Protein AF-A0A1Y2MPG2-F1 (afdb_monomer_lite)

Sequence (425 aa):
MSAPRRSRSPRTTDGYSGPSHASAGEYERFLRGGLRGSKNWTPMLMQARAEFVAHYPSMTRWARRPLAERVGPTINARPGPAGTLVDPAGAAASFRARPYLFYLSLTGRLRLDWPWLFGAANLRILAIADGLGLPLRAQMAALREQELGRGLSAPSVNKSLPWALPRLILHRADPDLTTLSLAEIDELRTAIRTVASLPEIEQLDLKIRMRSGFPMAWHSSVTQTGVAVFHAGFIEALPLRKQPRPTAALSSVPAVEEAMGRYLRELAVRRAPGTVAQARSGLLRLAAWHAETRPEQTTLAGLDRPALLEFLAWLPHQRKWKHPDQPLSAVYRDHVIGHVARFFRHAAINEWPHMPTKPPLTSSDVPRGIERVPRFIPAEQLDPLMDGIRALGGRSILRPQNPHIPQNPDRATAQKRHRHKRRRQ

Radius of gyration: 32.52 Å; chains: 1; bounding box: 78×83×88 Å

Organism: Pseudonocardia autotrophica (NCBI:txid2074)

pLDDT: mean 81.82, std 18.34, range [27.2, 97.12]

Structure (mmCIF, N/CA/C/O backbone):
data_AF-A0A1Y2MPG2-F1
#
_entry.id   AF-A0A1Y2MPG2-F1
#
loop_
_atom_site.group_PDB
_atom_site.id
_atom_site.type_symbol
_atom_site.label_atom_id
_atom_site.label_alt_id
_atom_site.label_comp_id
_atom_site.label_asym_id
_atom_site.label_entity_id
_atom_site.label_seq_id
_atom_site.pdbx_PDB_ins_code
_atom_site.Cartn_x
_atom_site.Cartn_y
_atom_site.Cartn_z
_atom_site.occupancy
_atom_site.B_iso_or_equiv
_atom_site.auth_seq_id
_atom_site.auth_comp_id
_atom_site.auth_asym_id
_atom_site.auth_atom_id
_atom_site.pdbx_PDB_model_num
ATOM 1 N N . MET A 1 1 ? -11.359 -30.488 -7.126 1.00 32.31 1 MET A N 1
ATOM 2 C CA . MET A 1 1 ? -10.122 -31.100 -7.658 1.00 32.31 1 MET A CA 1
ATOM 3 C C . MET A 1 1 ? -8.970 -30.163 -7.338 1.00 32.31 1 MET A C 1
ATOM 5 O O . MET A 1 1 ? -8.870 -29.102 -7.938 1.00 32.31 1 MET A O 1
ATOM 9 N N . SER A 1 2 ? -8.200 -30.488 -6.300 1.00 28.52 2 SER A N 1
ATOM 10 C CA . SER A 1 2 ? -7.108 -29.652 -5.789 1.00 28.52 2 SER A CA 1
ATOM 11 C C . SER A 1 2 ? -5.834 -29.922 -6.585 1.00 28.52 2 SER A C 1
ATOM 13 O O . SER A 1 2 ? -5.383 -31.062 -6.648 1.00 28.52 2 SER A O 1
ATOM 15 N N . ALA A 1 3 ? -5.271 -28.886 -7.205 1.00 27.20 3 ALA A N 1
ATOM 16 C CA . ALA A 1 3 ? -3.990 -28.970 -7.899 1.00 27.20 3 ALA A CA 1
ATOM 17 C C . ALA A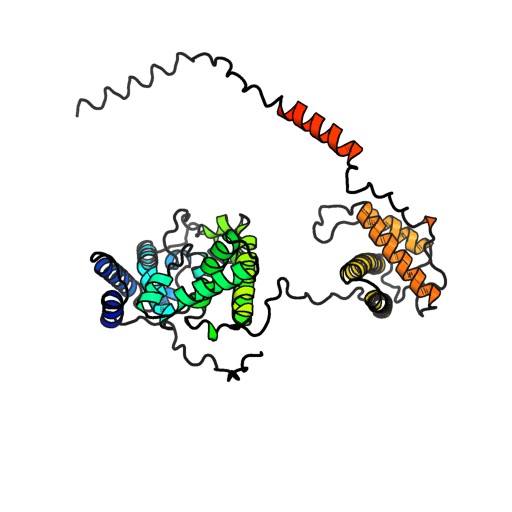 1 3 ? -2.843 -29.250 -6.901 1.00 27.20 3 ALA A C 1
ATOM 19 O O . ALA A 1 3 ? -2.901 -28.782 -5.758 1.00 27.20 3 ALA A O 1
ATOM 20 N N . PRO A 1 4 ? -1.798 -29.999 -7.300 1.00 29.69 4 PRO A N 1
ATOM 21 C CA . PRO A 1 4 ? -0.730 -30.396 -6.393 1.00 29.69 4 PRO A CA 1
ATOM 22 C C . PRO A 1 4 ? 0.108 -29.181 -5.977 1.00 29.69 4 PRO A C 1
ATOM 24 O O . PRO A 1 4 ? 0.655 -28.457 -6.812 1.00 29.69 4 PRO A O 1
ATOM 27 N N . ARG A 1 5 ? 0.225 -28.978 -4.659 1.00 35.25 5 ARG A N 1
ATOM 28 C CA . ARG A 1 5 ? 1.158 -28.032 -4.034 1.00 35.25 5 ARG A CA 1
ATOM 29 C C . ARG A 1 5 ? 2.590 -28.453 -4.374 1.00 35.25 5 ARG A C 1
ATOM 31 O O . ARG A 1 5 ? 3.080 -29.446 -3.845 1.00 35.25 5 ARG A O 1
ATOM 38 N N . ARG A 1 6 ? 3.273 -27.693 -5.232 1.00 30.72 6 ARG A N 1
ATOM 39 C CA . ARG A 1 6 ? 4.729 -27.806 -5.390 1.00 30.72 6 ARG A CA 1
ATOM 40 C C . ARG A 1 6 ? 5.398 -27.165 -4.176 1.00 30.72 6 ARG A C 1
ATOM 42 O O . ARG A 1 6 ? 5.224 -25.972 -3.939 1.00 30.72 6 ARG A O 1
ATOM 49 N N . SER A 1 7 ? 6.141 -27.959 -3.410 1.00 28.02 7 SER A N 1
ATOM 50 C CA . SER A 1 7 ? 6.997 -27.480 -2.324 1.00 28.02 7 SER A CA 1
ATOM 51 C C . SER A 1 7 ? 8.035 -26.505 -2.884 1.00 28.02 7 SER A C 1
ATOM 53 O O . SER A 1 7 ? 8.851 -26.886 -3.726 1.00 28.02 7 SER A O 1
ATOM 55 N N . ARG A 1 8 ? 8.000 -25.245 -2.445 1.00 33.56 8 ARG A N 1
ATOM 56 C CA . ARG A 1 8 ? 9.014 -24.246 -2.797 1.00 33.56 8 ARG A CA 1
ATOM 57 C C . ARG A 1 8 ? 10.144 -24.327 -1.780 1.00 33.56 8 ARG A C 1
ATOM 59 O O . ARG A 1 8 ? 9.936 -24.036 -0.607 1.00 33.56 8 ARG A O 1
ATOM 66 N N . SER A 1 9 ? 11.335 -24.713 -2.229 1.00 28.00 9 SER A N 1
ATOM 67 C CA . SER A 1 9 ? 12.556 -24.490 -1.455 1.00 28.00 9 SER A CA 1
ATOM 68 C C . SER A 1 9 ? 12.791 -22.980 -1.315 1.00 28.00 9 SER A C 1
ATOM 70 O O . SER A 1 9 ? 12.633 -22.255 -2.304 1.00 28.00 9 SER A O 1
ATOM 72 N N . PRO A 1 10 ? 13.173 -22.484 -0.127 1.00 30.89 10 PRO A N 1
ATOM 73 C CA . PRO A 1 10 ? 13.521 -21.085 0.058 1.00 30.89 10 PRO A CA 1
ATOM 74 C C . PRO A 1 10 ? 14.841 -20.833 -0.668 1.00 30.89 10 PRO A C 1
ATOM 76 O O . PRO A 1 10 ? 15.900 -21.273 -0.229 1.00 30.89 10 PRO A O 1
ATOM 79 N N . ARG A 1 11 ? 14.781 -20.169 -1.822 1.00 38.25 11 ARG A N 1
ATOM 80 C CA . ARG A 1 11 ? 15.986 -19.726 -2.514 1.00 38.25 11 ARG A CA 1
ATOM 81 C C . ARG A 1 11 ? 16.366 -18.362 -1.948 1.00 38.25 11 ARG A C 1
ATOM 83 O O . ARG A 1 11 ? 15.632 -17.389 -2.108 1.00 38.25 11 ARG A O 1
ATOM 90 N N . THR A 1 12 ? 17.486 -18.333 -1.239 1.00 36.47 12 THR A N 1
ATOM 91 C CA . THR A 1 12 ? 18.169 -17.122 -0.792 1.00 36.47 12 THR A CA 1
ATOM 92 C C . THR A 1 12 ? 18.512 -16.231 -1.988 1.00 36.47 12 THR A C 1
ATOM 94 O O . THR A 1 12 ? 18.690 -16.683 -3.120 1.00 36.47 12 THR A O 1
ATOM 97 N N . THR A 1 13 ? 18.579 -14.933 -1.726 1.00 44.59 13 THR A N 1
ATOM 98 C CA . THR A 1 13 ? 18.877 -13.804 -2.620 1.00 44.59 13 THR A CA 1
ATOM 99 C C . THR A 1 13 ? 20.286 -13.812 -3.256 1.00 44.59 13 THR A C 1
ATOM 101 O O . THR A 1 13 ? 20.852 -12.749 -3.489 1.00 44.59 13 THR A O 1
ATOM 104 N N . ASP A 1 14 ? 20.863 -14.972 -3.580 1.00 45.97 14 ASP A N 1
ATOM 105 C CA . ASP A 1 14 ? 22.299 -15.130 -3.890 1.00 45.97 14 ASP A CA 1
ATOM 106 C C . ASP A 1 14 ? 22.703 -14.900 -5.363 1.00 45.97 14 ASP A C 1
ATOM 108 O O . ASP A 1 14 ? 23.834 -15.168 -5.754 1.00 45.97 14 ASP A O 1
ATOM 112 N N . GLY A 1 15 ? 21.808 -14.390 -6.217 1.00 54.12 15 GLY A N 1
ATOM 113 C CA . GLY A 1 15 ? 22.088 -14.205 -7.653 1.00 54.12 15 GLY A CA 1
ATOM 114 C C . GLY A 1 15 ? 22.449 -12.783 -8.102 1.00 54.12 15 GLY A C 1
ATOM 115 O O . GLY A 1 15 ? 22.859 -12.596 -9.246 1.00 54.12 15 GLY A O 1
ATOM 116 N N . TYR A 1 16 ? 22.266 -11.765 -7.256 1.00 71.12 16 TYR A N 1
ATOM 117 C CA . TYR A 1 16 ? 22.447 -10.366 -7.661 1.00 71.12 16 TYR A CA 1
ATOM 118 C C . TYR A 1 16 ? 23.876 -9.887 -7.385 1.00 71.12 16 TYR A C 1
ATOM 120 O O . TYR A 1 16 ? 24.219 -9.539 -6.259 1.00 71.12 16 TYR A O 1
ATOM 128 N N . SER A 1 17 ? 24.699 -9.797 -8.431 1.00 73.56 17 SER A N 1
ATOM 129 C CA . SER A 1 17 ? 26.100 -9.351 -8.349 1.00 73.56 17 SER A CA 1
ATOM 130 C C . SER A 1 17 ? 26.277 -7.824 -8.275 1.00 73.56 17 SER A C 1
ATOM 132 O O . SER A 1 17 ? 27.379 -7.315 -8.470 1.00 73.56 17 SER A O 1
ATOM 134 N N . GLY A 1 18 ? 25.200 -7.071 -8.038 1.00 81.50 18 GLY A N 1
ATOM 135 C CA . GLY A 1 18 ? 25.219 -5.610 -8.049 1.00 81.50 18 GLY A CA 1
ATOM 136 C C . GLY A 1 18 ? 24.973 -4.986 -9.431 1.00 81.50 18 GLY A C 1
ATOM 137 O O . GLY A 1 18 ? 24.895 -5.682 -10.449 1.00 81.50 18 GLY A O 1
ATOM 138 N N . PRO A 1 19 ? 24.812 -3.651 -9.476 1.00 91.69 19 PRO A N 1
ATOM 139 C CA . PRO A 1 19 ? 24.394 -2.955 -10.680 1.00 91.69 19 PRO A CA 1
ATOM 140 C C . PRO A 1 19 ? 25.519 -2.929 -11.725 1.00 91.69 19 PRO A C 1
ATOM 142 O O . PRO A 1 19 ? 26.617 -2.442 -11.456 1.00 91.69 19 PRO A O 1
ATOM 145 N N . SER A 1 20 ? 25.246 -3.421 -12.935 1.00 94.44 20 SER A N 1
ATOM 146 C CA . SER A 1 20 ? 26.247 -3.531 -14.009 1.00 94.44 20 SER A CA 1
ATOM 147 C C . SER A 1 20 ? 25.678 -3.186 -15.385 1.00 94.44 20 SER A C 1
ATOM 149 O O . SER A 1 20 ? 24.490 -3.366 -15.656 1.00 94.44 20 SER A O 1
ATOM 151 N N . HIS A 1 21 ? 26.528 -2.662 -16.272 1.00 96.19 21 HIS A N 1
ATOM 152 C CA . HIS A 1 21 ? 26.166 -2.483 -17.676 1.00 96.19 21 HIS A CA 1
ATOM 153 C C . HIS A 1 21 ? 26.240 -3.813 -18.428 1.00 96.19 21 HIS A C 1
ATOM 155 O O . HIS A 1 21 ? 27.128 -4.626 -18.187 1.00 96.19 21 HIS A O 1
ATOM 161 N N . ALA A 1 22 ? 25.353 -3.989 -19.405 1.00 95.06 22 ALA A N 1
ATOM 162 C CA . ALA A 1 22 ? 25.516 -5.001 -20.440 1.00 95.06 22 ALA A CA 1
ATOM 163 C C . ALA A 1 22 ? 26.520 -4.520 -21.494 1.00 95.06 22 ALA A C 1
ATOM 165 O O . ALA A 1 22 ? 26.687 -3.309 -21.689 1.00 95.06 22 ALA A O 1
ATOM 166 N N . SER A 1 23 ? 27.161 -5.443 -22.213 1.00 95.06 23 SER A N 1
ATOM 167 C CA . SER A 1 23 ? 28.054 -5.073 -23.321 1.00 95.06 23 SER A CA 1
ATOM 168 C C . SER A 1 23 ? 27.278 -4.439 -24.488 1.00 95.06 23 SER A C 1
ATOM 170 O O . SER A 1 23 ? 26.064 -4.616 -24.618 1.00 95.06 23 SER A O 1
ATOM 172 N N . ALA A 1 24 ? 27.968 -3.681 -25.348 1.00 93.75 24 ALA A N 1
ATOM 173 C CA . ALA A 1 24 ? 27.328 -3.049 -26.506 1.00 93.75 24 ALA A CA 1
ATOM 174 C C . ALA A 1 24 ? 26.758 -4.097 -27.474 1.00 93.75 24 ALA A C 1
ATOM 176 O O . ALA A 1 24 ? 25.598 -3.995 -27.861 1.00 93.75 24 ALA A O 1
ATOM 177 N N . GLY A 1 25 ? 27.538 -5.141 -27.775 1.00 93.44 25 GLY A N 1
ATOM 178 C CA . GLY A 1 25 ? 27.114 -6.227 -28.660 1.00 93.44 25 GLY A CA 1
ATOM 179 C C . GLY A 1 25 ? 26.010 -7.110 -28.069 1.00 93.44 25 GLY A C 1
ATOM 180 O O . GLY A 1 25 ? 25.173 -7.625 -28.804 1.00 93.44 25 GLY A O 1
ATOM 181 N N . GLU A 1 26 ? 25.953 -7.287 -26.745 1.00 94.62 26 GLU A N 1
ATOM 182 C CA . GLU A 1 26 ? 24.821 -7.960 -26.089 1.00 94.62 26 GLU A CA 1
ATOM 183 C C . GLU A 1 26 ? 23.521 -7.175 -26.289 1.00 94.62 26 GLU A C 1
ATOM 185 O O . GLU A 1 26 ? 22.543 -7.733 -26.788 1.00 94.62 26 GLU A O 1
ATOM 190 N N . TYR A 1 27 ? 23.523 -5.877 -25.970 1.00 94.44 27 TYR A N 1
ATOM 191 C CA . TYR A 1 27 ? 22.328 -5.049 -26.117 1.00 94.44 27 TYR A CA 1
ATOM 192 C C . TYR A 1 27 ? 21.918 -4.888 -27.585 1.00 94.44 27 TYR A C 1
ATOM 194 O O . TYR A 1 27 ? 20.736 -4.975 -27.899 1.00 94.44 27 TYR A O 1
ATOM 202 N N . GLU A 1 28 ? 22.872 -4.727 -28.507 1.00 92.56 28 GLU A N 1
ATOM 203 C CA . GLU A 1 28 ? 22.581 -4.643 -29.940 1.00 92.56 28 GLU A CA 1
ATOM 204 C C . GLU A 1 28 ? 21.924 -5.922 -30.476 1.00 92.56 28 GLU A C 1
ATOM 206 O O . GLU A 1 28 ? 20.928 -5.840 -31.201 1.00 92.56 28 GLU A O 1
ATOM 211 N N . ARG A 1 29 ? 22.429 -7.105 -30.093 1.00 91.25 29 ARG A N 1
ATOM 212 C CA . ARG A 1 29 ? 21.803 -8.387 -30.455 1.00 91.25 29 ARG A CA 1
ATOM 213 C C . ARG A 1 29 ? 20.366 -8.460 -29.953 1.00 91.25 29 ARG A C 1
ATOM 215 O O . ARG A 1 29 ? 19.482 -8.842 -30.718 1.00 91.25 29 ARG A O 1
ATOM 222 N N . PHE A 1 30 ? 20.118 -8.031 -28.715 1.00 92.12 30 PHE A N 1
ATOM 223 C CA . PHE A 1 30 ? 18.763 -7.918 -28.178 1.00 92.12 30 PHE A CA 1
ATOM 224 C C . PHE A 1 30 ? 17.893 -6.957 -29.005 1.00 92.12 30 PHE A C 1
ATOM 226 O O . PHE A 1 30 ? 16.783 -7.318 -29.391 1.00 92.12 30 PHE A O 1
ATOM 233 N N . LEU A 1 31 ? 18.384 -5.756 -29.328 1.00 90.56 31 LEU A N 1
ATOM 234 C CA . LEU A 1 31 ? 17.610 -4.780 -30.099 1.00 90.56 31 LEU A CA 1
ATOM 235 C C . LEU A 1 31 ? 17.250 -5.296 -31.499 1.00 90.56 31 LEU A C 1
ATOM 237 O O . LEU A 1 31 ? 16.149 -5.033 -31.974 1.00 90.56 31 LEU A O 1
ATOM 241 N N . ARG A 1 32 ? 18.165 -6.013 -32.164 1.00 86.50 32 ARG A N 1
ATOM 242 C CA . ARG A 1 32 ? 17.953 -6.554 -33.517 1.00 86.50 32 ARG A CA 1
ATOM 243 C C . ARG A 1 32 ? 17.065 -7.799 -33.531 1.00 86.50 32 ARG A C 1
ATOM 245 O O . ARG A 1 32 ? 16.288 -7.961 -34.465 1.00 86.50 32 ARG A O 1
ATOM 252 N N . GLY A 1 33 ? 17.192 -8.672 -32.530 1.00 79.06 33 GLY A N 1
ATOM 253 C CA . GLY A 1 33 ? 16.459 -9.940 -32.468 1.00 79.06 33 GLY A CA 1
ATOM 254 C C . GLY A 1 33 ? 15.110 -9.864 -31.747 1.00 79.06 33 GLY A C 1
ATOM 255 O O . GLY A 1 33 ? 14.172 -10.559 -32.130 1.00 79.06 33 GLY A O 1
ATOM 256 N N . GLY A 1 34 ? 15.003 -9.030 -30.711 1.00 72.00 34 GLY A N 1
ATOM 257 C CA . GLY A 1 34 ? 13.880 -9.032 -29.773 1.00 72.00 34 GLY A CA 1
ATOM 258 C C . GLY A 1 34 ? 12.844 -7.934 -30.006 1.00 72.00 34 GLY A C 1
ATOM 259 O O . GLY A 1 34 ? 11.639 -8.176 -29.943 1.00 72.00 34 GLY A O 1
ATOM 260 N N . LEU A 1 35 ? 13.274 -6.705 -30.294 1.00 76.00 35 LEU A N 1
ATOM 261 C CA . LEU A 1 35 ? 12.350 -5.586 -30.487 1.00 76.00 35 LEU A CA 1
ATOM 262 C C . LEU A 1 35 ? 11.887 -5.528 -31.946 1.00 76.00 35 LEU A C 1
ATOM 264 O O . LEU A 1 35 ? 12.552 -4.951 -32.804 1.00 76.00 35 LEU A O 1
ATOM 268 N N . ARG A 1 36 ? 10.698 -6.078 -32.226 1.00 61.94 36 ARG A N 1
ATOM 269 C CA . ARG A 1 36 ? 9.998 -5.903 -33.513 1.00 61.94 36 ARG A CA 1
ATOM 270 C C . ARG A 1 36 ? 9.479 -4.463 -33.645 1.00 61.94 36 ARG A C 1
ATOM 272 O O . ARG A 1 36 ? 8.293 -4.196 -33.478 1.00 61.94 36 ARG A O 1
ATOM 279 N N . G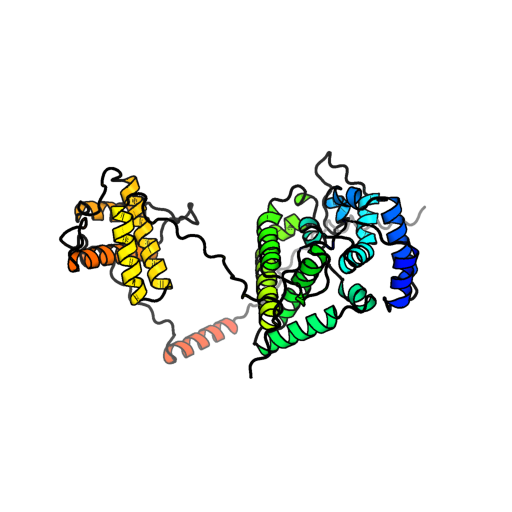LY A 1 37 ? 10.391 -3.520 -33.864 1.00 59.84 37 GLY A N 1
ATOM 280 C CA . GLY A 1 37 ? 10.117 -2.096 -34.051 1.00 59.84 37 GLY A CA 1
ATOM 281 C C . GLY A 1 37 ? 10.465 -1.603 -35.457 1.00 59.84 37 GLY A C 1
ATOM 282 O O . GLY A 1 37 ? 11.096 -2.300 -36.247 1.00 59.84 37 GLY A O 1
ATOM 283 N N . SER A 1 38 ? 10.057 -0.368 -35.763 1.00 57.09 38 SER A N 1
ATOM 284 C CA . SER A 1 38 ? 10.470 0.344 -36.980 1.00 57.09 38 SER A CA 1
ATOM 285 C C . SER A 1 38 ? 12.001 0.381 -37.100 1.00 57.09 38 SER A C 1
ATOM 287 O O . SER A 1 38 ? 12.687 0.605 -36.100 1.00 57.09 38 SER A O 1
ATOM 289 N N . LYS A 1 39 ? 12.534 0.223 -38.323 1.00 61.47 39 LYS A N 1
ATOM 290 C CA . LYS A 1 39 ? 13.983 0.201 -38.632 1.00 61.47 39 LYS A CA 1
ATOM 291 C C . LYS A 1 39 ? 14.763 1.390 -38.038 1.00 61.47 39 LYS A C 1
ATOM 293 O O . LYS A 1 39 ? 15.957 1.272 -37.785 1.00 61.47 39 LYS A O 1
ATOM 298 N N . ASN A 1 40 ? 14.085 2.502 -37.748 1.00 70.31 40 ASN A N 1
ATOM 299 C CA . ASN A 1 40 ? 14.684 3.733 -37.221 1.00 70.31 40 ASN A CA 1
ATOM 300 C C . ASN A 1 40 ? 14.890 3.732 -35.693 1.00 70.31 40 ASN A C 1
ATOM 302 O O . ASN A 1 40 ? 15.517 4.644 -35.157 1.00 70.31 40 ASN A O 1
ATOM 306 N N . TRP A 1 41 ? 14.365 2.741 -34.966 1.00 80.94 41 TRP A N 1
ATOM 307 C CA . TRP A 1 41 ? 14.376 2.741 -33.498 1.00 80.94 41 TRP A CA 1
ATOM 308 C C . TRP A 1 41 ? 15.672 2.179 -32.901 1.00 80.94 41 TRP A C 1
ATOM 310 O O . TRP A 1 41 ? 16.167 2.693 -31.898 1.00 80.94 41 TRP A O 1
ATOM 320 N N . THR A 1 42 ? 16.263 1.167 -33.540 1.00 85.94 42 THR A N 1
ATOM 321 C CA . THR A 1 42 ? 17.500 0.523 -33.072 1.00 85.94 42 THR A CA 1
ATOM 322 C C . THR A 1 42 ? 18.688 1.490 -32.994 1.00 85.94 42 THR A C 1
ATOM 324 O O . THR A 1 42 ? 19.311 1.541 -31.931 1.00 85.94 42 THR A O 1
ATOM 327 N N . PRO A 1 43 ? 18.985 2.318 -34.021 1.00 89.12 43 PRO A N 1
ATOM 328 C CA . PRO A 1 43 ? 20.079 3.288 -33.938 1.00 89.12 43 PRO A CA 1
ATOM 329 C C . PRO A 1 43 ? 19.876 4.311 -32.814 1.00 89.12 43 PRO A C 1
ATOM 331 O O . PRO A 1 43 ? 20.805 4.609 -32.070 1.00 89.12 43 PRO A O 1
ATOM 334 N N . MET A 1 44 ? 18.641 4.791 -32.629 1.00 90.81 44 MET A N 1
ATOM 335 C CA . MET A 1 44 ? 18.298 5.738 -31.564 1.00 90.81 44 MET A CA 1
ATOM 336 C C . MET A 1 44 ? 18.534 5.141 -30.166 1.00 90.81 44 MET A C 1
ATOM 338 O O . MET A 1 44 ? 19.099 5.805 -29.298 1.00 90.81 44 MET A O 1
ATOM 342 N N . LEU A 1 45 ? 18.123 3.890 -29.933 1.00 91.81 45 LEU A N 1
ATOM 343 C CA . LEU A 1 45 ? 18.335 3.210 -28.650 1.00 91.81 45 LEU A CA 1
ATOM 344 C C . LEU A 1 45 ? 19.811 2.882 -28.393 1.00 91.81 45 LEU A C 1
ATOM 346 O O . LEU A 1 45 ? 20.256 2.950 -27.246 1.00 91.81 45 LEU A O 1
ATOM 350 N N . MET A 1 46 ? 20.569 2.558 -29.444 1.00 93.69 46 MET A N 1
ATOM 351 C CA . MET A 1 46 ? 22.018 2.374 -29.356 1.00 93.69 46 MET A CA 1
ATOM 352 C C . MET A 1 46 ? 22.728 3.672 -28.981 1.00 93.69 46 MET A C 1
ATOM 354 O O . MET A 1 46 ? 23.554 3.663 -28.068 1.00 93.69 46 MET A O 1
ATOM 358 N N . GLN A 1 47 ? 22.355 4.786 -29.613 1.00 94.56 47 GLN A N 1
ATOM 359 C CA . GLN A 1 47 ? 22.885 6.108 -29.288 1.00 94.56 47 GLN A CA 1
ATOM 360 C C . GLN A 1 47 ? 22.557 6.500 -27.842 1.00 94.56 47 GLN A C 1
ATOM 362 O O . GLN A 1 47 ? 23.448 6.886 -27.090 1.00 94.56 47 GLN A O 1
ATOM 367 N N . ALA A 1 48 ? 21.305 6.313 -27.410 1.00 94.31 48 ALA A N 1
ATOM 368 C CA . ALA A 1 48 ? 20.892 6.593 -26.036 1.00 94.31 48 ALA A CA 1
ATOM 369 C C . ALA A 1 48 ? 21.685 5.773 -25.003 1.00 94.31 48 ALA A C 1
ATOM 371 O O . ALA A 1 48 ? 22.067 6.300 -23.958 1.00 94.31 48 ALA A O 1
ATOM 372 N N . ARG A 1 49 ? 21.974 4.493 -25.292 1.00 96.00 49 ARG A N 1
ATOM 373 C CA . ARG A 1 49 ? 22.861 3.674 -24.453 1.00 96.00 49 ARG A CA 1
ATOM 374 C C . ARG A 1 49 ? 24.288 4.223 -24.452 1.00 96.00 49 ARG A C 1
ATOM 376 O O . ARG A 1 49 ? 24.885 4.297 -23.384 1.00 96.00 49 ARG A O 1
ATOM 383 N N . ALA A 1 50 ? 24.848 4.544 -25.617 1.00 96.38 50 ALA A N 1
ATOM 384 C CA . ALA A 1 50 ? 26.227 5.013 -25.737 1.00 96.38 50 ALA A CA 1
ATOM 385 C C . ALA A 1 50 ? 26.451 6.308 -24.943 1.00 96.38 50 ALA A C 1
ATOM 387 O O . ALA A 1 50 ? 27.373 6.373 -24.137 1.00 96.38 50 ALA A O 1
ATOM 388 N N . GLU A 1 51 ? 25.553 7.283 -25.088 1.00 95.94 51 GLU A N 1
ATOM 389 C CA . GLU A 1 51 ? 25.574 8.532 -24.319 1.00 95.94 51 GLU A CA 1
ATOM 390 C C . GLU A 1 51 ? 25.467 8.281 -22.813 1.00 95.94 51 GLU A C 1
ATOM 392 O O . GLU A 1 51 ? 26.210 8.864 -22.028 1.00 95.94 51 GLU A O 1
ATOM 397 N N . PHE A 1 52 ? 24.572 7.379 -22.403 1.00 97.12 52 PHE A N 1
ATOM 398 C CA . PHE A 1 52 ? 24.396 7.034 -20.998 1.00 97.12 52 PHE A CA 1
ATOM 399 C C . PHE A 1 52 ? 25.631 6.369 -20.391 1.00 97.12 52 PHE A C 1
ATOM 401 O O . PHE A 1 52 ? 26.030 6.736 -19.293 1.00 97.12 52 PHE A O 1
ATOM 408 N N . VAL A 1 53 ? 26.255 5.423 -21.096 1.00 97.00 53 VAL A N 1
ATOM 409 C CA . VAL A 1 53 ? 27.476 4.745 -20.630 1.00 97.00 53 VAL A CA 1
ATOM 410 C C . VAL A 1 53 ? 28.676 5.696 -20.639 1.00 97.00 53 VAL A C 1
ATOM 412 O O . VAL A 1 53 ? 29.505 5.625 -19.738 1.00 97.00 53 VAL A O 1
ATOM 415 N N . ALA A 1 54 ? 28.766 6.607 -21.611 1.00 96.12 54 ALA A N 1
ATOM 416 C CA . ALA A 1 54 ? 29.814 7.625 -21.641 1.00 96.12 54 ALA A CA 1
ATOM 417 C C . ALA A 1 54 ? 29.701 8.589 -20.449 1.00 96.12 54 ALA A C 1
ATOM 419 O O . ALA A 1 54 ? 30.702 8.914 -19.816 1.00 96.12 54 ALA A O 1
ATOM 420 N N . HIS A 1 55 ? 28.477 9.007 -20.118 1.00 94.75 55 HIS A N 1
ATOM 421 C CA . HIS A 1 55 ? 28.220 9.909 -18.999 1.00 94.75 55 HIS A CA 1
ATOM 422 C C . HIS A 1 55 ? 28.309 9.194 -17.638 1.00 94.75 55 HIS A C 1
ATOM 424 O O . HIS A 1 55 ? 28.812 9.747 -16.660 1.00 94.75 55 HIS A O 1
ATOM 430 N N . TYR A 1 56 ? 27.880 7.933 -17.574 1.00 95.44 56 TYR A N 1
ATOM 431 C CA . TYR A 1 56 ? 27.943 7.095 -16.382 1.00 95.44 56 TYR A CA 1
ATOM 432 C C . TYR A 1 56 ? 28.628 5.756 -16.680 1.00 95.44 56 TYR A C 1
ATOM 434 O O . TYR A 1 56 ? 27.944 4.750 -16.837 1.00 95.44 56 TYR A O 1
ATOM 442 N N . PRO A 1 57 ? 29.973 5.688 -16.673 1.00 94.38 57 PRO A N 1
ATOM 443 C CA . PRO A 1 57 ? 30.689 4.429 -16.915 1.00 94.38 57 PRO A CA 1
ATOM 444 C C . PRO A 1 57 ? 30.456 3.362 -15.833 1.00 94.38 57 PRO A C 1
ATOM 446 O O . PRO A 1 57 ? 30.707 2.177 -16.040 1.00 94.38 57 PRO A O 1
ATOM 449 N N . SER A 1 58 ? 30.003 3.789 -14.649 1.00 94.25 58 SER A N 1
ATOM 450 C CA . SER A 1 58 ? 29.683 2.928 -13.514 1.00 94.25 58 SER A CA 1
ATOM 451 C C . SER A 1 58 ? 28.219 3.099 -13.122 1.00 94.25 58 SER A C 1
ATOM 453 O O . SER A 1 58 ? 27.807 4.175 -12.678 1.00 94.25 58 SER A O 1
ATOM 455 N N . MET A 1 59 ? 27.455 2.006 -13.181 1.00 93.12 59 MET A N 1
ATOM 456 C CA . MET A 1 59 ? 26.065 1.984 -12.717 1.00 93.12 59 MET A CA 1
ATOM 457 C C . MET A 1 59 ? 25.933 2.316 -11.227 1.00 93.12 59 MET A C 1
ATOM 459 O O . MET A 1 59 ? 24.969 2.963 -10.824 1.00 93.12 59 MET A O 1
ATOM 463 N N . THR A 1 60 ? 26.917 1.940 -10.405 1.00 92.56 60 THR A N 1
ATOM 464 C CA . THR A 1 60 ? 26.959 2.314 -8.983 1.00 92.56 60 THR A CA 1
ATOM 465 C C . THR A 1 60 ? 27.082 3.826 -8.803 1.00 92.56 60 THR A C 1
ATOM 467 O O . THR A 1 60 ? 26.453 4.387 -7.907 1.00 92.56 60 THR A O 1
ATOM 470 N N . ARG A 1 61 ? 27.859 4.509 -9.657 1.00 91.19 61 ARG A N 1
ATOM 471 C CA . ARG A 1 61 ? 27.938 5.978 -9.639 1.00 91.19 61 ARG A CA 1
ATOM 472 C C . ARG A 1 61 ? 26.620 6.604 -10.069 1.00 91.19 61 ARG A C 1
ATOM 474 O O . ARG A 1 61 ? 26.154 7.507 -9.384 1.00 91.19 61 ARG A O 1
ATOM 481 N N . TRP A 1 62 ? 26.002 6.090 -11.136 1.00 94.50 62 TRP A N 1
ATOM 482 C CA . TRP A 1 62 ? 24.677 6.540 -11.566 1.00 94.50 62 TRP A CA 1
ATOM 483 C C . TRP A 1 62 ? 23.639 6.406 -10.448 1.00 94.50 62 TRP A C 1
ATOM 485 O O . TRP A 1 62 ? 22.929 7.364 -10.170 1.00 94.50 62 TRP A O 1
ATOM 495 N N . ALA A 1 63 ? 23.597 5.271 -9.742 1.00 92.06 63 ALA A N 1
ATOM 496 C CA . ALA A 1 63 ? 22.633 5.022 -8.667 1.00 92.06 63 ALA A CA 1
ATOM 497 C C . ALA A 1 63 ? 22.737 6.014 -7.490 1.00 92.06 63 ALA A C 1
ATOM 499 O O . ALA A 1 63 ? 21.756 6.221 -6.782 1.00 92.06 63 ALA A O 1
ATOM 500 N N . ARG A 1 64 ? 23.902 6.646 -7.296 1.00 90.62 64 ARG A N 1
ATOM 501 C CA . ARG A 1 64 ? 24.148 7.653 -6.247 1.00 90.62 64 ARG A CA 1
ATOM 502 C C . ARG A 1 64 ? 23.847 9.088 -6.683 1.00 90.62 64 ARG A C 1
ATOM 504 O O . ARG A 1 64 ? 23.983 9.998 -5.870 1.00 90.62 64 ARG A O 1
ATOM 511 N N . ARG A 1 65 ? 23.495 9.319 -7.951 1.00 90.88 65 ARG A N 1
ATOM 512 C CA . ARG A 1 65 ? 23.157 10.662 -8.439 1.00 90.88 65 ARG A CA 1
ATOM 513 C C . ARG A 1 65 ? 21.815 11.138 -7.870 1.00 90.88 65 ARG A C 1
ATOM 515 O O . ARG A 1 65 ? 20.963 10.295 -7.554 1.00 90.88 65 ARG A O 1
ATOM 522 N N . PRO A 1 66 ? 21.604 12.466 -7.791 1.00 88.38 66 PRO A N 1
ATOM 523 C CA . PRO A 1 66 ? 20.321 13.041 -7.402 1.00 88.38 66 PRO A CA 1
ATOM 524 C C . PRO A 1 66 ? 19.164 12.411 -8.179 1.00 88.38 66 PRO A C 1
ATOM 526 O O . PRO A 1 66 ? 19.275 12.108 -9.373 1.00 88.38 66 PRO A O 1
ATOM 529 N N . LEU A 1 67 ? 18.036 12.203 -7.511 1.00 87.12 67 LEU A N 1
ATOM 530 C CA . LEU A 1 67 ? 16.861 11.565 -8.091 1.00 87.12 67 LEU A CA 1
ATOM 531 C C . LEU A 1 67 ? 16.362 12.322 -9.329 1.00 87.12 67 LEU A C 1
ATOM 533 O O . LEU A 1 67 ? 15.988 11.690 -10.318 1.00 87.12 67 LEU A O 1
ATOM 537 N N . ALA A 1 68 ? 16.392 13.657 -9.298 1.00 83.62 68 ALA A N 1
ATOM 538 C CA . ALA A 1 68 ? 16.005 14.494 -10.434 1.00 83.62 68 ALA A CA 1
ATOM 539 C C . ALA A 1 68 ? 16.863 14.221 -11.683 1.00 83.62 68 ALA A C 1
ATOM 541 O O . ALA A 1 68 ? 16.335 14.141 -12.793 1.00 83.62 68 ALA A O 1
ATOM 542 N N . GLU A 1 69 ? 18.164 13.990 -11.499 1.00 87.81 69 GLU A N 1
ATOM 543 C CA . GLU A 1 69 ? 19.082 13.624 -12.578 1.00 87.81 69 GLU A CA 1
ATOM 544 C C . GLU A 1 69 ? 18.801 12.205 -13.089 1.00 87.81 69 GLU A C 1
ATOM 546 O O . GLU A 1 69 ? 18.656 11.988 -14.290 1.00 87.81 69 GLU A O 1
ATOM 551 N N . ARG A 1 70 ? 18.627 11.229 -12.188 1.00 91.19 70 ARG A N 1
ATOM 552 C CA . ARG A 1 70 ? 18.381 9.826 -12.572 1.00 91.19 70 ARG A CA 1
ATOM 553 C C . ARG A 1 70 ? 17.039 9.621 -13.271 1.00 91.19 70 ARG A C 1
ATOM 555 O O . ARG A 1 70 ? 16.921 8.760 -14.143 1.00 91.19 70 ARG A O 1
ATOM 562 N N . VAL A 1 71 ? 16.002 10.356 -12.871 1.00 88.69 71 VAL A N 1
ATOM 563 C CA . VAL A 1 71 ? 14.676 10.299 -13.510 1.00 88.69 71 VAL A CA 1
ATOM 564 C C . VAL A 1 71 ? 14.687 11.063 -14.835 1.00 88.69 71 VAL A C 1
ATOM 566 O O . VAL A 1 71 ? 14.030 10.626 -15.790 1.00 88.69 71 VAL A O 1
ATOM 569 N N . GLY A 1 72 ? 15.440 12.163 -14.899 1.00 84.50 72 GLY A N 1
ATOM 570 C CA . GLY A 1 72 ? 15.527 13.061 -16.043 1.00 84.50 72 GLY A CA 1
ATOM 571 C C . GLY A 1 72 ? 14.296 13.965 -16.209 1.00 84.50 72 GLY A C 1
ATOM 572 O O . GLY A 1 72 ? 13.388 13.937 -15.370 1.00 84.50 72 GLY A O 1
ATOM 573 N N . PRO A 1 73 ? 14.230 14.777 -17.283 1.00 74.44 73 PRO A N 1
ATOM 574 C CA . PRO A 1 73 ? 13.172 15.764 -17.477 1.00 74.44 73 PRO A CA 1
ATOM 575 C C . PRO A 1 73 ? 11.774 15.142 -17.381 1.00 74.44 73 PRO A C 1
ATOM 577 O O . PRO A 1 73 ? 11.405 14.229 -18.124 1.00 74.44 73 PRO A O 1
ATOM 580 N N . THR A 1 74 ? 10.971 15.661 -16.453 1.00 65.75 74 THR A N 1
ATOM 581 C CA . THR A 1 74 ? 9.524 15.426 -16.422 1.00 65.75 74 THR A CA 1
ATOM 582 C C . THR A 1 74 ? 8.827 16.671 -16.960 1.00 65.75 74 THR A C 1
ATOM 584 O O . THR A 1 74 ? 9.335 17.774 -16.788 1.00 65.75 74 THR A O 1
ATOM 587 N N . ILE A 1 75 ? 7.679 16.502 -17.628 1.00 54.00 75 ILE A N 1
ATOM 588 C CA . ILE A 1 75 ? 6.965 17.577 -18.354 1.00 54.00 75 ILE A CA 1
ATOM 589 C C . ILE A 1 75 ? 6.709 18.821 -17.473 1.00 54.00 75 ILE A C 1
ATOM 591 O O . ILE A 1 75 ? 6.653 19.927 -17.994 1.00 54.00 75 ILE A O 1
ATOM 595 N N . ASN A 1 76 ? 6.632 18.648 -16.146 1.00 52.97 76 ASN A N 1
ATOM 596 C CA . ASN A 1 76 ? 6.391 19.716 -15.171 1.00 52.97 76 ASN A CA 1
ATOM 597 C C . ASN A 1 76 ? 7.507 19.856 -14.111 1.00 52.97 76 ASN A C 1
ATOM 599 O O . ASN A 1 76 ? 7.249 20.398 -13.034 1.00 52.97 76 ASN A O 1
ATOM 603 N N . ALA A 1 77 ? 8.712 19.317 -14.345 1.00 57.28 77 ALA A N 1
ATOM 604 C CA . ALA A 1 77 ? 9.815 19.454 -13.389 1.00 57.28 77 ALA A CA 1
ATOM 605 C C . ALA A 1 77 ? 10.119 20.940 -13.160 1.00 57.28 77 ALA A C 1
ATOM 607 O O . ALA A 1 77 ? 10.340 21.689 -14.113 1.00 57.28 77 ALA A O 1
ATOM 608 N N . ARG A 1 78 ? 10.129 21.369 -11.896 1.00 57.16 78 ARG A N 1
ATOM 609 C CA . ARG A 1 78 ? 10.601 22.709 -11.539 1.00 57.16 78 ARG A CA 1
ATOM 610 C C . ARG A 1 78 ? 12.125 22.677 -11.420 1.00 57.16 78 ARG A C 1
ATOM 612 O O . ARG A 1 78 ? 12.655 21.658 -10.973 1.00 57.16 78 ARG A O 1
ATOM 619 N N . PRO A 1 79 ? 12.826 23.771 -11.764 1.00 53.28 79 PRO A N 1
ATOM 620 C CA . PRO A 1 79 ? 14.219 23.932 -11.370 1.00 53.28 79 PRO A CA 1
ATOM 621 C C . PRO A 1 79 ? 14.339 23.681 -9.863 1.00 53.28 79 PRO A C 1
ATOM 623 O O . PRO A 1 79 ? 13.487 24.138 -9.093 1.00 53.28 79 PRO A O 1
ATOM 626 N N . GLY A 1 80 ? 15.345 22.908 -9.451 1.00 53.28 80 GLY A N 1
ATOM 627 C CA . GLY A 1 80 ? 15.589 22.646 -8.035 1.00 53.28 80 GLY A CA 1
ATOM 628 C C . GLY A 1 80 ? 15.844 23.942 -7.250 1.00 53.28 80 GLY A C 1
ATOM 629 O O . GLY A 1 80 ? 16.109 24.985 -7.854 1.00 53.28 80 GLY A O 1
ATOM 630 N N . PRO A 1 81 ? 15.764 23.908 -5.907 1.00 50.56 81 PRO A N 1
ATOM 631 C CA . PRO A 1 81 ? 16.155 25.052 -5.090 1.00 50.56 81 PRO A CA 1
ATOM 632 C C . PRO A 1 81 ? 17.592 25.480 -5.427 1.00 50.56 81 PRO A C 1
ATOM 634 O O . PRO A 1 81 ? 18.439 24.636 -5.750 1.00 50.56 81 PRO A O 1
ATOM 637 N N . ALA A 1 82 ? 17.843 26.794 -5.386 1.00 41.06 82 ALA A N 1
ATOM 638 C CA . ALA A 1 82 ? 19.138 27.389 -5.705 1.00 41.06 82 ALA A CA 1
ATOM 639 C C . ALA A 1 82 ? 20.263 26.658 -4.948 1.00 41.06 82 ALA A C 1
ATOM 641 O O . ALA A 1 82 ? 20.198 26.518 -3.730 1.00 41.06 82 ALA A O 1
ATOM 642 N N . GLY A 1 83 ? 21.251 26.140 -5.685 1.00 48.75 83 GLY A N 1
ATOM 643 C CA . GLY A 1 83 ? 22.348 25.324 -5.146 1.00 48.75 83 GLY A CA 1
ATOM 644 C C . GLY A 1 83 ? 22.277 23.827 -5.478 1.00 48.75 83 GLY A C 1
ATOM 645 O O . GLY A 1 83 ? 23.283 23.137 -5.339 1.00 48.75 83 GLY A O 1
ATOM 646 N N . THR A 1 84 ? 21.150 23.315 -5.990 1.00 56.38 84 THR A N 1
ATOM 647 C CA . THR A 1 84 ? 21.089 21.931 -6.499 1.00 56.38 84 THR A CA 1
ATOM 648 C C . THR A 1 84 ? 21.556 21.891 -7.957 1.00 56.38 84 THR A C 1
ATOM 650 O O . THR A 1 84 ? 20.775 22.135 -8.876 1.00 56.38 84 THR A O 1
ATOM 653 N N . LEU A 1 85 ? 22.842 21.621 -8.185 1.00 55.69 85 LEU A N 1
ATOM 654 C CA . LEU A 1 85 ? 23.403 21.431 -9.528 1.00 55.69 85 LEU A CA 1
ATOM 655 C C . LEU A 1 85 ? 22.935 20.079 -10.097 1.00 55.69 85 LEU A C 1
ATOM 657 O O . LEU A 1 85 ? 23.630 19.072 -9.979 1.00 55.69 85 LEU A O 1
ATOM 661 N N . VAL A 1 86 ? 21.736 20.037 -10.683 1.00 71.31 86 VAL A N 1
ATOM 662 C CA . VAL A 1 86 ? 21.313 18.907 -11.526 1.00 71.31 86 VAL A CA 1
ATOM 663 C C . VAL A 1 86 ? 22.055 19.031 -12.849 1.00 71.31 86 VAL A C 1
ATOM 665 O O . VAL A 1 86 ? 21.880 20.033 -13.538 1.00 71.31 86 VAL A O 1
ATOM 668 N N . ASP A 1 87 ? 22.859 18.030 -13.209 1.00 80.62 87 ASP A N 1
ATOM 669 C CA . ASP A 1 87 ? 23.524 17.990 -14.513 1.00 80.62 87 ASP A CA 1
ATOM 670 C C . ASP A 1 87 ? 22.469 17.818 -15.624 1.00 80.62 87 ASP A C 1
ATOM 672 O O . ASP A 1 87 ? 21.852 16.748 -15.718 1.00 80.62 87 ASP A O 1
ATOM 676 N N . PRO A 1 88 ? 22.225 18.829 -16.484 1.00 81.81 88 PRO A N 1
ATOM 677 C CA . PRO A 1 88 ? 21.197 18.731 -17.516 1.00 81.81 88 PRO A CA 1
ATOM 678 C C . PRO A 1 88 ? 21.520 17.670 -18.574 1.00 81.81 88 PRO A C 1
ATOM 680 O O . PRO A 1 88 ? 20.608 17.024 -19.098 1.00 81.81 88 PRO A O 1
ATOM 683 N N . ALA A 1 89 ? 22.805 17.467 -18.881 1.00 85.19 89 ALA A N 1
ATOM 684 C CA . ALA A 1 89 ? 23.246 16.464 -19.843 1.00 85.19 89 ALA A CA 1
ATOM 685 C C . ALA A 1 89 ? 23.069 15.055 -19.265 1.00 85.19 89 ALA A C 1
ATOM 687 O O . ALA A 1 89 ? 22.516 14.182 -19.940 1.00 85.19 89 ALA A O 1
ATOM 688 N N . GLY A 1 90 ? 23.433 14.863 -17.995 1.00 87.38 90 GLY A N 1
ATOM 689 C CA . GLY A 1 90 ? 23.198 13.618 -17.262 1.00 87.38 90 GLY A CA 1
ATOM 690 C C . GLY A 1 90 ? 21.711 13.275 -17.123 1.00 87.38 90 GLY A C 1
ATOM 691 O O . GLY A 1 90 ? 21.291 12.137 -17.365 1.00 87.38 90 GLY A O 1
ATOM 692 N N . ALA A 1 91 ? 20.878 14.282 -16.845 1.00 87.56 91 ALA A N 1
ATOM 693 C CA . ALA A 1 91 ? 19.426 14.142 -16.778 1.00 87.56 91 ALA A CA 1
ATOM 694 C C . ALA A 1 91 ? 18.810 13.728 -18.127 1.00 87.56 91 ALA A C 1
ATOM 696 O O . ALA A 1 91 ? 17.961 12.831 -18.186 1.00 87.56 91 ALA A O 1
ATOM 697 N N . ALA A 1 92 ? 19.251 14.344 -19.228 1.00 88.88 92 ALA A N 1
ATOM 698 C CA . ALA A 1 92 ? 18.817 13.978 -20.574 1.00 88.88 92 ALA A CA 1
ATOM 699 C C . ALA A 1 92 ? 19.276 12.562 -20.961 1.00 88.88 92 ALA A C 1
ATOM 701 O O . ALA A 1 92 ? 18.473 11.779 -21.483 1.00 88.88 92 ALA A O 1
ATOM 702 N N . ALA A 1 93 ? 20.529 12.208 -20.657 1.00 92.50 93 ALA A N 1
ATOM 703 C CA . ALA A 1 93 ? 21.076 10.874 -20.890 1.00 92.50 93 ALA A CA 1
ATOM 704 C C . ALA A 1 93 ? 20.278 9.804 -20.125 1.00 92.50 93 ALA A C 1
ATOM 706 O O . ALA A 1 93 ? 19.825 8.827 -20.724 1.00 92.50 93 ALA A O 1
ATOM 707 N N . SER A 1 94 ? 20.007 10.024 -18.835 1.00 93.31 94 SER A N 1
ATOM 708 C CA . SER A 1 94 ? 19.199 9.120 -18.004 1.00 93.31 94 SER A CA 1
ATOM 709 C C . SER A 1 94 ? 17.770 8.949 -18.534 1.00 93.31 94 SER A C 1
ATOM 711 O O . SER A 1 94 ? 17.250 7.831 -18.588 1.00 93.31 94 SER A O 1
ATOM 713 N N . PHE A 1 95 ? 17.126 10.031 -18.986 1.00 91.06 95 PHE A N 1
ATOM 714 C CA . PHE A 1 95 ? 15.777 9.965 -19.556 1.00 91.06 95 PHE A CA 1
ATOM 715 C C . PHE A 1 95 ? 15.721 9.143 -20.845 1.00 91.06 95 PHE A C 1
ATOM 717 O O . PHE A 1 95 ? 14.850 8.278 -20.990 1.00 91.06 95 PHE A O 1
ATOM 724 N N . ARG A 1 96 ? 16.655 9.386 -21.775 1.00 91.62 96 ARG A N 1
ATOM 725 C CA . ARG A 1 96 ? 16.737 8.649 -23.046 1.00 91.62 96 ARG A CA 1
ATOM 726 C C . ARG A 1 96 ? 17.101 7.179 -22.832 1.00 91.62 96 ARG A C 1
ATOM 728 O O . ARG A 1 96 ? 16.614 6.323 -23.566 1.00 91.62 96 ARG A O 1
ATOM 735 N N . ALA A 1 97 ? 17.878 6.874 -21.795 1.00 94.69 97 ALA A N 1
ATOM 736 C CA . ALA A 1 97 ? 18.312 5.521 -21.462 1.00 94.69 97 ALA A CA 1
ATOM 737 C C . ALA A 1 97 ? 17.252 4.648 -20.771 1.00 94.69 97 ALA A C 1
ATOM 739 O O . ALA A 1 97 ? 17.524 3.478 -20.515 1.00 94.69 97 ALA A O 1
ATOM 740 N N . ARG A 1 98 ? 16.036 5.137 -20.486 1.00 94.31 98 ARG A N 1
ATOM 741 C CA . ARG A 1 98 ? 14.994 4.341 -19.799 1.00 94.31 98 ARG A CA 1
ATOM 742 C C . ARG A 1 98 ? 14.752 2.945 -20.397 1.00 94.31 98 ARG A C 1
ATOM 744 O O . ARG A 1 98 ? 14.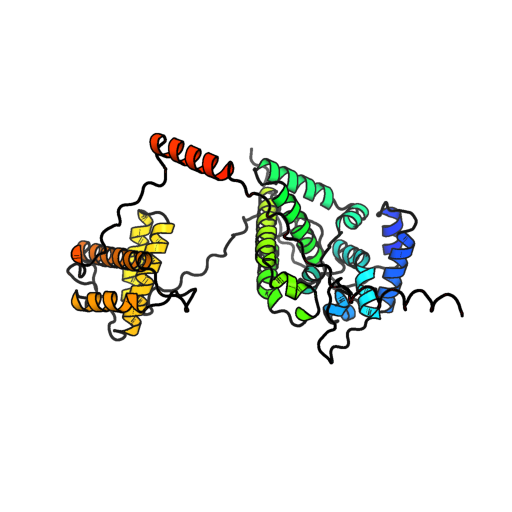699 2.000 -19.614 1.00 94.31 98 ARG A O 1
ATOM 751 N N . PRO A 1 99 ? 14.650 2.757 -21.730 1.00 93.88 99 PRO A N 1
ATOM 752 C CA . PRO A 1 99 ? 14.541 1.415 -22.303 1.00 93.88 99 PRO A CA 1
ATOM 753 C C . PRO A 1 99 ? 15.743 0.521 -21.964 1.00 93.88 99 PRO A C 1
ATOM 755 O O . PRO A 1 99 ? 15.567 -0.647 -21.639 1.00 93.88 99 PRO A O 1
ATOM 758 N N . TYR A 1 100 ? 16.956 1.077 -21.956 1.00 96.25 100 TYR A N 1
ATOM 759 C CA . TYR A 1 100 ? 18.155 0.347 -21.550 1.00 96.25 100 TYR A CA 1
ATOM 760 C C . TYR A 1 100 ? 18.132 -0.003 -20.053 1.00 96.25 100 TYR A C 1
ATOM 762 O O . TYR A 1 100 ? 18.443 -1.131 -19.688 1.00 96.25 100 TYR A O 1
ATOM 770 N N . LEU A 1 101 ? 17.679 0.905 -19.182 1.00 96.94 101 LEU A N 1
ATOM 771 C CA . LEU A 1 101 ? 17.523 0.630 -17.746 1.00 96.94 101 LEU A CA 1
ATOM 772 C C . LEU A 1 101 ? 16.492 -0.478 -17.474 1.00 96.94 101 LEU A C 1
ATOM 774 O O . LEU A 1 101 ? 16.716 -1.330 -16.616 1.00 96.94 101 LEU A O 1
ATOM 778 N N . PHE A 1 102 ? 15.386 -0.505 -18.226 1.00 96.44 102 PHE A N 1
ATOM 779 C CA . PHE A 1 102 ? 14.408 -1.593 -18.156 1.00 96.44 102 PHE A CA 1
ATOM 780 C C . PHE A 1 102 ? 15.005 -2.922 -18.625 1.00 96.44 102 PHE A C 1
ATOM 782 O O . PHE A 1 102 ? 14.785 -3.932 -17.966 1.00 96.44 102 PHE A O 1
ATOM 789 N N . TYR A 1 103 ? 15.785 -2.922 -19.712 1.00 96.19 103 TYR A N 1
ATOM 790 C CA . TYR A 1 103 ? 16.524 -4.105 -20.162 1.00 96.19 103 TYR A CA 1
ATOM 791 C C . TYR A 1 103 ? 17.451 -4.627 -19.057 1.00 96.19 103 TYR A C 1
ATOM 793 O O . TYR A 1 103 ? 17.340 -5.786 -18.666 1.00 96.19 103 TYR A O 1
ATOM 801 N N . LEU A 1 104 ? 18.297 -3.763 -18.481 1.00 96.94 104 LEU A N 1
ATOM 802 C CA . LEU A 1 104 ? 19.212 -4.155 -17.405 1.00 96.94 104 LEU A CA 1
ATOM 803 C C . LEU A 1 104 ? 18.455 -4.773 -16.228 1.00 96.94 104 LEU A C 1
ATOM 805 O O . LEU A 1 104 ? 18.854 -5.818 -15.724 1.00 96.94 104 LEU A O 1
ATOM 809 N N . SER A 1 105 ? 17.334 -4.175 -15.834 1.00 96.56 105 SER A N 1
ATOM 810 C CA . SER A 1 105 ? 16.517 -4.690 -14.740 1.00 96.56 105 SER A CA 1
ATOM 811 C C . SER A 1 105 ? 15.860 -6.037 -15.047 1.00 96.56 105 SER A C 1
ATOM 813 O O . SER A 1 105 ? 15.958 -6.957 -14.241 1.00 96.56 105 SER A O 1
ATOM 815 N N . LEU A 1 106 ? 15.274 -6.202 -16.236 1.00 96.06 106 LEU A N 1
ATOM 816 C CA . LEU A 1 106 ? 14.662 -7.467 -16.666 1.00 96.06 106 LEU A CA 1
ATOM 817 C C . LEU A 1 106 ? 15.689 -8.596 -16.852 1.00 96.06 106 LEU A C 1
ATOM 819 O O . LEU A 1 106 ? 15.326 -9.763 -16.769 1.00 96.06 106 LEU A O 1
ATOM 823 N N . THR A 1 107 ? 16.961 -8.256 -17.072 1.00 94.81 107 THR A N 1
ATOM 824 C CA . THR A 1 107 ? 18.087 -9.211 -17.124 1.00 94.81 107 THR A CA 1
ATOM 825 C C . THR A 1 107 ? 18.791 -9.422 -15.776 1.00 94.81 107 THR A C 1
ATOM 827 O O . THR A 1 107 ? 19.855 -10.033 -15.733 1.00 94.81 107 THR A O 1
ATOM 830 N N . GLY A 1 108 ? 18.249 -8.893 -14.672 1.00 94.12 108 GLY A N 1
ATOM 831 C CA . GLY A 1 108 ? 18.823 -9.062 -13.330 1.00 94.12 108 GLY A CA 1
ATOM 832 C C . GLY A 1 108 ? 20.068 -8.226 -13.031 1.00 94.12 108 GLY A C 1
ATOM 833 O O . GLY A 1 108 ? 20.694 -8.396 -11.989 1.00 94.12 108 GLY A O 1
ATOM 834 N N . ARG A 1 109 ? 20.428 -7.285 -13.909 1.00 94.75 109 ARG A N 1
ATOM 835 C CA . ARG A 1 109 ? 21.632 -6.445 -13.787 1.00 94.75 109 ARG A CA 1
ATOM 836 C C . ARG A 1 109 ? 21.403 -5.130 -13.053 1.00 94.75 109 ARG A C 1
ATOM 838 O O . ARG A 1 109 ? 22.372 -4.431 -12.773 1.00 94.75 109 ARG A O 1
ATOM 845 N N . LEU A 1 110 ? 20.152 -4.746 -12.792 1.00 95.50 110 LEU A N 1
ATOM 846 C CA . LEU A 1 110 ? 19.825 -3.480 -12.136 1.00 95.50 110 LEU A CA 1
ATOM 847 C C . LEU A 1 110 ? 18.517 -3.543 -11.346 1.00 95.50 110 LEU A C 1
ATOM 849 O O . LEU A 1 110 ? 17.439 -3.666 -11.922 1.00 95.50 110 LEU A O 1
ATOM 853 N N . ARG A 1 111 ? 18.600 -3.319 -10.036 1.00 95.31 111 ARG A N 1
ATOM 854 C CA . ARG A 1 111 ? 17.430 -3.012 -9.204 1.00 95.31 111 ARG A CA 1
ATOM 855 C C . ARG A 1 111 ? 17.128 -1.520 -9.236 1.00 95.31 111 ARG A C 1
ATOM 857 O O . ARG A 1 111 ? 18.004 -0.709 -8.940 1.00 95.31 111 ARG A O 1
ATOM 864 N N . LEU A 1 112 ? 15.900 -1.155 -9.600 1.00 95.00 112 LEU A N 1
ATOM 865 C CA . LEU A 1 112 ? 15.452 0.239 -9.601 1.00 95.00 112 LEU A CA 1
ATOM 866 C C . LEU A 1 112 ? 14.783 0.577 -8.267 1.00 95.00 112 LEU A C 1
ATOM 868 O O . LEU A 1 112 ? 13.820 -0.067 -7.859 1.00 95.00 112 LEU A O 1
ATOM 872 N N . ASP A 1 113 ? 15.284 1.594 -7.571 1.00 92.75 113 ASP A N 1
ATOM 873 C CA . ASP A 1 113 ? 14.718 2.004 -6.286 1.00 92.75 113 ASP A CA 1
ATOM 874 C C . ASP A 1 113 ? 13.303 2.602 -6.418 1.00 92.75 113 ASP A C 1
ATOM 876 O O . ASP A 1 113 ? 12.886 3.095 -7.473 1.00 92.75 113 ASP A O 1
ATOM 880 N N . TRP A 1 114 ? 12.538 2.546 -5.322 1.00 92.00 114 TRP A N 1
ATOM 881 C CA . TRP A 1 114 ? 11.171 3.067 -5.280 1.00 92.00 114 TRP A CA 1
ATOM 882 C C . TRP A 1 114 ? 11.061 4.553 -5.655 1.00 92.00 114 TRP A C 1
ATOM 884 O O . TRP A 1 114 ? 10.188 4.873 -6.469 1.00 92.00 114 TRP A O 1
ATOM 894 N N . PRO A 1 115 ? 11.920 5.463 -5.142 1.00 89.12 115 PRO A N 1
ATOM 895 C CA . PRO A 1 115 ? 11.932 6.860 -5.576 1.00 89.12 115 PRO A CA 1
ATOM 896 C C . PRO A 1 115 ? 11.971 7.023 -7.101 1.00 89.12 115 PRO A C 1
ATOM 898 O O . PRO A 1 115 ? 11.147 7.747 -7.670 1.00 89.12 115 PRO A O 1
ATOM 901 N N . TRP A 1 116 ? 12.865 6.300 -7.779 1.00 91.31 116 TRP A N 1
ATOM 902 C CA . TRP A 1 116 ? 12.985 6.336 -9.233 1.00 91.31 116 TRP A CA 1
ATOM 903 C C . TRP A 1 116 ? 11.725 5.804 -9.922 1.00 91.31 116 TRP A C 1
ATOM 905 O O . TRP A 1 116 ? 11.211 6.439 -10.843 1.00 91.31 116 TRP A O 1
ATOM 915 N N . LEU A 1 117 ? 11.165 4.686 -9.449 1.00 92.38 117 LEU A N 1
ATOM 916 C CA . LEU A 1 117 ? 9.955 4.066 -10.014 1.00 92.38 117 LEU A CA 1
ATOM 917 C C . LEU A 1 117 ? 8.679 4.907 -9.831 1.00 92.38 117 LEU A C 1
ATOM 919 O O . LEU A 1 117 ? 7.723 4.784 -10.612 1.00 92.38 117 LEU A O 1
ATOM 923 N N . PHE A 1 118 ? 8.637 5.761 -8.810 1.00 88.75 118 PHE A N 1
ATOM 924 C CA . PHE A 1 118 ? 7.566 6.740 -8.633 1.00 88.75 118 PHE A CA 1
ATOM 925 C C . PHE A 1 118 ? 7.771 7.982 -9.509 1.00 88.75 118 PHE A C 1
ATOM 927 O O . PHE A 1 118 ? 6.798 8.484 -10.078 1.00 88.75 118 PHE A O 1
ATOM 934 N N . GLY A 1 119 ? 9.016 8.439 -9.680 1.00 85.19 119 GLY A N 1
ATOM 935 C CA . GLY A 1 119 ? 9.359 9.546 -10.578 1.00 85.19 119 GLY A CA 1
ATOM 936 C C . GLY A 1 119 ? 9.169 9.207 -12.062 1.00 85.19 119 GLY A C 1
ATOM 937 O O . GLY A 1 119 ? 8.648 10.014 -12.839 1.00 85.19 119 GLY A O 1
ATOM 938 N N . ALA A 1 120 ? 9.516 7.984 -12.466 1.00 84.00 120 ALA A N 1
ATOM 939 C CA . ALA A 1 120 ? 9.309 7.464 -13.812 1.00 84.00 120 ALA A CA 1
ATOM 940 C C . ALA A 1 120 ? 7.817 7.148 -14.041 1.00 84.00 120 ALA A C 1
ATOM 942 O O . ALA A 1 120 ? 7.320 6.049 -13.802 1.00 84.00 120 ALA A O 1
ATOM 943 N N . ALA A 1 121 ? 7.071 8.152 -14.509 1.00 70.81 121 ALA A N 1
ATOM 944 C CA . ALA A 1 121 ? 5.618 8.081 -14.682 1.00 70.81 121 ALA A CA 1
ATOM 945 C C . ALA A 1 121 ? 5.135 6.919 -15.575 1.00 70.81 121 ALA A C 1
ATOM 947 O O . ALA A 1 121 ? 4.068 6.362 -15.320 1.00 70.81 121 ALA A O 1
ATOM 948 N N . ASN A 1 122 ? 5.898 6.562 -16.614 1.00 80.00 122 ASN A N 1
ATOM 949 C CA . ASN A 1 122 ? 5.511 5.564 -17.611 1.00 80.00 122 ASN A CA 1
ATOM 950 C C . ASN A 1 122 ? 6.569 4.458 -17.726 1.00 80.00 122 ASN A C 1
ATOM 952 O O . ASN A 1 122 ? 7.684 4.712 -18.180 1.00 80.00 122 ASN A O 1
ATOM 956 N N . LEU A 1 123 ? 6.200 3.237 -17.333 1.00 90.38 123 LEU A N 1
ATOM 957 C CA . LEU A 1 123 ? 7.071 2.061 -17.311 1.00 90.38 123 LEU A CA 1
ATOM 958 C C . LEU A 1 123 ? 6.666 1.113 -18.443 1.00 90.38 123 LEU A C 1
ATOM 960 O O . LEU A 1 123 ? 5.927 0.149 -18.246 1.00 90.38 123 LEU A O 1
ATOM 964 N N . ARG A 1 124 ? 7.117 1.416 -19.663 1.00 87.88 124 ARG A N 1
ATOM 965 C CA . ARG A 1 124 ? 6.786 0.653 -20.880 1.00 87.88 124 ARG A CA 1
ATOM 966 C C . ARG A 1 124 ? 7.641 -0.613 -21.012 1.00 87.88 124 ARG A C 1
ATOM 968 O O . ARG A 1 124 ? 8.351 -0.780 -21.998 1.00 87.88 124 ARG A O 1
ATOM 975 N N . ILE A 1 125 ? 7.583 -1.495 -20.017 1.00 92.94 125 ILE A N 1
ATOM 976 C CA . ILE A 1 125 ? 8.467 -2.669 -19.953 1.00 92.94 125 ILE A CA 1
ATOM 977 C C . ILE A 1 125 ? 8.058 -3.797 -20.904 1.00 92.94 125 ILE A C 1
ATOM 979 O O . ILE A 1 125 ? 8.902 -4.598 -21.283 1.00 92.94 125 ILE A O 1
ATOM 983 N N . LEU A 1 126 ? 6.785 -3.861 -21.314 1.00 91.88 126 LEU A N 1
ATOM 984 C CA . LEU A 1 126 ? 6.252 -5.026 -22.029 1.00 91.88 126 LEU A CA 1
ATOM 985 C C . LEU A 1 126 ? 6.930 -5.278 -23.378 1.00 91.88 126 LEU A C 1
ATOM 987 O O . LEU A 1 126 ? 7.229 -6.419 -23.680 1.00 91.88 126 LEU A O 1
ATOM 991 N N . ALA A 1 127 ? 7.235 -4.236 -24.156 1.00 89.62 127 ALA A N 1
ATOM 992 C CA . ALA A 1 127 ? 7.922 -4.416 -25.439 1.00 89.62 127 ALA A CA 1
ATOM 993 C C . ALA A 1 127 ? 9.336 -5.002 -25.270 1.00 89.62 127 ALA A C 1
ATOM 995 O O . ALA A 1 127 ? 9.800 -5.773 -26.103 1.00 89.62 127 ALA A O 1
ATOM 996 N N . ILE A 1 128 ? 10.014 -4.643 -24.178 1.00 92.56 128 ILE A N 1
ATOM 997 C CA . ILE A 1 128 ? 11.351 -5.150 -23.853 1.00 92.56 128 ILE A CA 1
ATOM 998 C C . ILE A 1 128 ? 11.244 -6.582 -23.335 1.00 92.56 128 ILE A C 1
ATOM 1000 O O . ILE A 1 128 ? 12.020 -7.433 -23.748 1.00 92.56 128 ILE A O 1
ATOM 1004 N N . ALA A 1 129 ? 10.249 -6.856 -22.489 1.00 93.69 129 ALA A N 1
ATOM 1005 C CA . ALA A 1 129 ? 9.958 -8.197 -22.006 1.00 93.69 129 ALA A CA 1
ATOM 1006 C C . ALA A 1 129 ? 9.639 -9.171 -23.150 1.00 93.69 129 ALA A C 1
ATOM 1008 O O . ALA A 1 129 ? 10.221 -10.251 -23.196 1.00 93.69 129 ALA A O 1
ATOM 1009 N N . ASP A 1 130 ? 8.791 -8.764 -24.101 1.00 91.81 130 ASP A N 1
ATOM 1010 C CA . ASP A 1 130 ? 8.474 -9.559 -25.292 1.00 91.81 130 ASP A CA 1
ATOM 1011 C C . ASP A 1 130 ? 9.746 -9.863 -26.097 1.00 91.81 130 ASP A C 1
ATOM 1013 O O . ASP A 1 130 ? 9.967 -11.000 -26.507 1.00 91.81 130 ASP A O 1
ATOM 1017 N N . GLY A 1 131 ? 10.617 -8.864 -26.281 1.00 90.38 131 GLY A N 1
ATOM 1018 C CA . GLY A 1 131 ? 11.880 -9.046 -26.996 1.00 90.38 131 GLY A CA 1
ATOM 1019 C C . GLY A 1 131 ? 12.900 -9.925 -26.272 1.00 90.38 131 GLY A C 1
ATOM 1020 O O . GLY A 1 131 ? 13.781 -10.490 -26.913 1.00 90.38 131 GLY A O 1
ATOM 1021 N N . LEU A 1 132 ? 12.777 -10.061 -24.952 1.00 92.69 132 LEU A N 1
ATOM 1022 C CA . LEU A 1 132 ? 13.542 -11.008 -24.141 1.00 92.69 132 LEU A CA 1
ATOM 1023 C C . LEU A 1 132 ? 12.900 -12.407 -24.105 1.00 92.69 132 LEU A C 1
ATOM 1025 O O . LEU A 1 132 ? 13.437 -13.300 -23.457 1.00 92.69 132 LEU A O 1
ATOM 1029 N N . GLY A 1 133 ? 11.750 -12.608 -24.760 1.00 92.38 133 GLY A N 1
ATOM 1030 C CA . GLY A 1 133 ? 11.002 -13.866 -24.709 1.00 92.38 133 GLY A CA 1
ATOM 1031 C C . GLY A 1 133 ? 10.330 -14.131 -23.357 1.00 92.38 133 GLY A C 1
ATOM 1032 O O . GLY A 1 133 ? 9.985 -15.271 -23.055 1.00 92.38 133 GLY A O 1
ATOM 1033 N N . LEU A 1 134 ? 10.147 -13.102 -22.525 1.00 93.94 134 LEU A N 1
ATOM 1034 C CA . LEU A 1 134 ? 9.527 -13.237 -21.209 1.00 93.94 134 LEU A CA 1
ATOM 1035 C C . LEU A 1 134 ? 7.995 -13.312 -21.340 1.00 93.94 134 LEU A C 1
ATOM 1037 O O . LEU A 1 134 ? 7.397 -12.496 -22.046 1.00 93.94 134 LEU A O 1
ATOM 1041 N N . PRO A 1 135 ? 7.308 -14.197 -20.594 1.00 94.50 135 PRO A N 1
ATOM 1042 C CA . PRO A 1 135 ? 5.863 -14.411 -20.722 1.00 94.50 135 PRO A CA 1
ATOM 1043 C C . PRO A 1 135 ? 5.008 -13.302 -20.080 1.00 94.50 135 PRO A C 1
ATOM 1045 O O . PRO A 1 135 ? 3.796 -13.463 -19.931 1.00 94.50 135 PRO A O 1
ATOM 1048 N N . LEU A 1 136 ? 5.606 -12.169 -19.694 1.00 93.12 136 LEU A N 1
ATOM 1049 C CA . LEU A 1 136 ? 4.975 -11.125 -18.881 1.00 93.12 136 LEU A CA 1
ATOM 1050 C C . LEU A 1 136 ? 3.683 -10.577 -19.492 1.00 93.12 136 LEU A C 1
ATOM 1052 O O . LEU A 1 136 ? 2.704 -10.372 -18.777 1.00 93.12 136 LEU A O 1
ATOM 1056 N N . ARG A 1 137 ? 3.640 -10.365 -20.813 1.00 93.69 137 ARG A N 1
ATOM 1057 C CA . ARG A 1 137 ? 2.425 -9.887 -21.489 1.00 93.69 137 ARG A CA 1
ATOM 1058 C C . ARG A 1 137 ? 1.278 -10.888 -21.372 1.00 93.69 137 ARG A C 1
ATOM 1060 O O . ARG A 1 137 ? 0.163 -10.488 -21.041 1.00 93.69 137 ARG A O 1
ATOM 1067 N N . ALA A 1 138 ? 1.556 -12.166 -21.627 1.00 94.06 138 ALA A N 1
ATOM 1068 C CA . ALA A 1 138 ? 0.566 -13.233 -21.532 1.00 94.06 138 ALA A CA 1
ATOM 1069 C C . ALA A 1 138 ? 0.099 -13.426 -20.082 1.00 94.06 138 ALA A C 1
ATOM 1071 O O . ALA A 1 138 ? -1.100 -13.480 -19.825 1.00 94.06 138 ALA A O 1
ATOM 1072 N N . GLN A 1 139 ? 1.026 -13.416 -19.120 1.00 94.62 139 GLN A N 1
ATOM 1073 C CA . GLN A 1 139 ? 0.707 -13.504 -17.693 1.00 94.62 139 GLN A CA 1
ATOM 1074 C C . GLN A 1 139 ? -0.157 -12.327 -17.221 1.00 94.62 139 GLN A C 1
ATOM 1076 O O . GLN A 1 139 ? -1.142 -12.528 -16.516 1.00 94.62 139 GLN A O 1
ATOM 1081 N N . MET A 1 140 ? 0.154 -11.096 -17.639 1.00 94.00 140 MET A N 1
ATOM 1082 C CA . MET A 1 140 ? -0.669 -9.925 -17.317 1.00 94.00 140 MET A CA 1
ATOM 1083 C C . MET A 1 140 ? -2.064 -9.989 -17.949 1.00 94.00 140 MET A C 1
ATOM 1085 O O . MET A 1 140 ? -3.029 -9.541 -17.327 1.00 94.00 140 MET A O 1
ATOM 1089 N N . ALA A 1 141 ? -2.184 -10.533 -19.162 1.00 94.38 141 ALA A N 1
ATOM 1090 C CA . ALA A 1 141 ? -3.474 -10.746 -19.813 1.00 94.38 141 ALA A CA 1
ATOM 1091 C C . ALA A 1 141 ? -4.314 -11.798 -19.069 1.00 94.38 141 ALA A C 1
ATOM 1093 O O . ALA A 1 141 ? -5.476 -11.530 -18.773 1.00 94.38 141 ALA A O 1
ATOM 1094 N N . ALA A 1 142 ? -3.706 -12.921 -18.676 1.00 95.25 142 ALA A N 1
ATOM 1095 C CA . ALA A 1 142 ? -4.362 -13.969 -17.894 1.00 95.25 142 ALA A CA 1
ATOM 1096 C C . ALA A 1 142 ? -4.822 -13.461 -16.516 1.00 95.25 142 ALA A C 1
ATOM 1098 O O . ALA A 1 142 ? -5.965 -13.680 -16.120 1.00 95.25 142 ALA A O 1
ATOM 1099 N N . LEU A 1 143 ? -3.975 -12.697 -15.811 1.00 95.31 143 LEU A N 1
ATOM 1100 C CA . LEU A 1 143 ? -4.351 -12.042 -14.551 1.00 95.31 143 LEU A CA 1
ATOM 1101 C C . LEU A 1 143 ? -5.553 -11.114 -14.731 1.00 95.31 143 LEU A C 1
ATOM 1103 O O . LEU A 1 143 ? -6.465 -11.097 -13.908 1.00 95.31 143 LEU A O 1
ATOM 1107 N N . ARG A 1 144 ? -5.564 -10.335 -15.817 1.00 95.00 144 ARG A N 1
ATOM 1108 C CA . ARG A 1 144 ? -6.682 -9.448 -16.133 1.00 95.00 144 ARG A CA 1
ATOM 1109 C C . ARG A 1 144 ? -7.966 -10.238 -16.370 1.00 95.00 144 ARG A C 1
ATOM 1111 O O . ARG A 1 144 ? -8.990 -9.877 -15.801 1.00 95.00 144 ARG A O 1
ATOM 1118 N N . GLU A 1 145 ? -7.923 -11.264 -17.210 1.00 95.44 145 GLU A N 1
ATOM 1119 C CA . GLU A 1 145 ? -9.081 -12.102 -17.528 1.00 95.44 145 GLU A CA 1
ATOM 1120 C C . GLU A 1 145 ? -9.659 -12.760 -16.273 1.00 95.44 145 GLU A C 1
ATOM 1122 O O . GLU A 1 145 ? -10.860 -12.670 -16.018 1.00 95.44 145 GLU A O 1
ATOM 1127 N N . GLN A 1 146 ? -8.791 -13.314 -15.428 1.00 94.06 146 GLN A N 1
ATOM 1128 C CA . GLN A 1 146 ? -9.187 -13.937 -14.174 1.00 94.06 146 GLN A CA 1
ATOM 1129 C C . GLN A 1 146 ? -9.893 -12.957 -13.224 1.00 94.06 146 GLN A C 1
ATOM 1131 O O . GLN A 1 146 ? -10.916 -13.302 -12.633 1.00 94.06 146 GLN A O 1
ATOM 1136 N N . GLU A 1 147 ? -9.381 -11.735 -13.065 1.00 92.38 147 GLU A N 1
ATOM 1137 C CA . GLU A 1 147 ? -10.007 -10.741 -12.184 1.00 92.38 147 GLU A CA 1
ATOM 1138 C C . GLU A 1 147 ? -11.336 -10.215 -12.747 1.00 92.38 147 GLU A C 1
ATOM 1140 O O . GLU A 1 147 ? -12.280 -9.988 -11.987 1.00 92.38 147 GLU A O 1
ATOM 1145 N N . LEU A 1 148 ? -11.448 -10.074 -14.072 1.00 93.00 148 LEU A N 1
ATOM 1146 C CA . LEU A 1 148 ? -12.717 -9.741 -14.728 1.00 93.00 148 LEU A CA 1
ATOM 1147 C C . LEU A 1 148 ? -13.761 -10.843 -14.513 1.00 93.00 148 LEU A C 1
ATOM 1149 O O . LEU A 1 148 ? -14.895 -10.538 -14.146 1.00 93.00 148 LEU A O 1
ATOM 1153 N N . GLY A 1 149 ? -13.370 -12.114 -14.651 1.00 91.50 149 GLY A N 1
ATOM 1154 C CA . GLY A 1 149 ? -14.235 -13.266 -14.376 1.00 91.50 149 GLY A CA 1
ATOM 1155 C C . GLY A 1 149 ? -14.708 -13.349 -12.919 1.00 91.50 149 GLY A C 1
ATOM 1156 O O . GLY A 1 149 ? -15.750 -13.933 -12.636 1.00 91.50 149 GLY A O 1
ATOM 1157 N N . ARG A 1 150 ? -13.989 -12.711 -11.987 1.00 88.25 150 ARG A N 1
ATOM 1158 C CA . ARG A 1 150 ? -14.369 -12.586 -10.567 1.00 88.25 150 ARG A CA 1
ATOM 1159 C C . ARG A 1 150 ? -15.248 -11.366 -10.267 1.00 88.25 150 ARG A C 1
ATOM 1161 O O . ARG A 1 150 ? -15.570 -11.126 -9.105 1.00 88.25 150 ARG A O 1
ATOM 1168 N N . GLY A 1 151 ? -15.633 -10.594 -11.284 1.00 87.81 151 GLY A N 1
ATOM 1169 C CA . GLY A 1 151 ? -16.533 -9.447 -11.154 1.00 87.81 151 GLY A CA 1
ATOM 1170 C C . GLY A 1 151 ? -15.847 -8.116 -10.832 1.00 87.81 151 GLY A C 1
ATOM 1171 O O . GLY A 1 151 ? -16.532 -7.151 -10.485 1.00 87.81 151 GLY A O 1
ATOM 1172 N N . LEU A 1 152 ? -14.514 -8.015 -10.938 1.00 85.94 152 LEU A N 1
ATOM 1173 C CA . LEU A 1 152 ? -13.845 -6.713 -10.849 1.00 85.94 152 LEU A CA 1
ATOM 1174 C C . LEU A 1 152 ? -14.120 -5.884 -12.110 1.00 85.94 152 LEU A C 1
ATOM 1176 O O . LEU A 1 152 ? -14.166 -6.395 -13.226 1.00 85.94 152 LEU A O 1
ATOM 1180 N N . SER A 1 153 ? -14.252 -4.565 -11.949 1.00 88.50 153 SER A N 1
ATOM 1181 C CA . SER A 1 153 ? -14.524 -3.681 -13.082 1.00 88.50 153 SER A CA 1
ATOM 1182 C C . SER A 1 153 ? -13.298 -3.510 -13.987 1.00 88.50 153 SER A C 1
ATOM 1184 O O . SER A 1 153 ? -12.173 -3.291 -13.522 1.00 88.50 153 SER A O 1
ATOM 1186 N N . ALA A 1 154 ? -13.521 -3.528 -15.305 1.00 88.62 154 ALA A N 1
ATOM 1187 C CA . ALA A 1 154 ? -12.459 -3.355 -16.295 1.00 88.62 154 ALA A CA 1
ATOM 1188 C C . ALA A 1 154 ? -11.637 -2.064 -16.127 1.00 88.62 154 ALA A C 1
ATOM 1190 O O . ALA A 1 154 ? -10.408 -2.150 -16.199 1.00 88.62 154 ALA A O 1
ATOM 1191 N N . PRO A 1 155 ? -12.229 -0.887 -15.827 1.00 88.69 155 PRO A N 1
ATOM 1192 C CA . PRO A 1 155 ? -11.445 0.319 -15.564 1.00 88.69 155 PRO A CA 1
ATOM 1193 C C . PRO A 1 155 ? -10.471 0.157 -14.391 1.00 88.69 155 PRO A C 1
ATOM 1195 O O . PRO A 1 155 ? -9.357 0.676 -14.434 1.00 88.69 155 PRO A O 1
ATOM 1198 N N . SER A 1 156 ? -10.871 -0.586 -13.356 1.00 85.00 156 SER A N 1
ATOM 1199 C CA . SER A 1 156 ? -10.037 -0.824 -12.180 1.00 85.00 156 SER A CA 1
ATOM 1200 C C . SER A 1 156 ? -8.860 -1.738 -12.511 1.00 85.00 156 SER A C 1
ATOM 1202 O O . SER A 1 156 ? -7.714 -1.386 -12.238 1.00 85.00 156 SER A O 1
ATOM 1204 N N . VAL A 1 157 ? -9.119 -2.878 -13.157 1.00 89.06 157 VAL A N 1
ATOM 1205 C CA . VAL A 1 157 ? -8.078 -3.857 -13.520 1.00 89.06 157 VAL A CA 1
ATOM 1206 C C . VAL A 1 157 ? -7.070 -3.252 -14.506 1.00 89.06 157 VAL A C 1
ATOM 1208 O O . VAL A 1 157 ? -5.859 -3.384 -14.318 1.00 89.06 157 VAL A O 1
ATOM 1211 N N . ASN A 1 158 ? -7.559 -2.498 -15.496 1.00 89.44 158 ASN A N 1
ATOM 1212 C CA . ASN A 1 158 ? -6.734 -1.847 -16.521 1.00 89.44 158 ASN A CA 1
ATOM 1213 C C . ASN A 1 158 ? -5.850 -0.726 -15.977 1.00 89.44 158 ASN A C 1
ATOM 1215 O O . ASN A 1 158 ? -4.865 -0.355 -16.612 1.00 89.44 158 ASN A O 1
ATOM 1219 N N . LYS A 1 159 ? -6.190 -0.190 -14.806 1.00 88.50 159 LYS A N 1
ATOM 1220 C CA . LYS A 1 159 ? -5.368 0.790 -14.103 1.00 88.50 159 LYS A CA 1
ATOM 1221 C C . LYS A 1 159 ? -4.372 0.113 -13.166 1.00 88.50 159 LYS A C 1
ATOM 1223 O O . LYS A 1 159 ? -3.206 0.495 -13.144 1.00 88.50 159 LYS A O 1
ATOM 1228 N N . SER A 1 160 ? -4.821 -0.879 -12.403 1.00 90.88 160 SER A N 1
ATOM 1229 C CA . SER A 1 160 ? -4.059 -1.442 -11.289 1.00 90.88 160 SER A CA 1
ATOM 1230 C C . SER A 1 160 ? -2.893 -2.321 -11.732 1.00 90.88 160 SER A C 1
ATOM 1232 O O . SER A 1 160 ? -1.757 -2.047 -11.335 1.00 90.88 160 SER A O 1
ATOM 1234 N N . LEU A 1 161 ? -3.145 -3.323 -12.588 1.00 92.94 161 LEU A N 1
ATOM 1235 C CA . LEU A 1 161 ? -2.107 -4.278 -13.003 1.00 92.94 161 LEU A CA 1
ATOM 1236 C C . LEU A 1 161 ? -0.965 -3.590 -13.769 1.00 92.94 161 LEU A C 1
ATOM 1238 O O . LEU A 1 161 ? 0.190 -3.767 -13.376 1.00 92.94 161 LEU A O 1
ATOM 1242 N N . PRO A 1 162 ? -1.229 -2.747 -14.794 1.00 91.94 162 PRO A N 1
ATOM 1243 C CA . PRO A 1 162 ? -0.158 -2.084 -15.540 1.00 91.94 162 PRO A CA 1
ATOM 1244 C C . PRO A 1 162 ? 0.592 -1.026 -14.730 1.00 91.94 162 PRO A C 1
ATOM 1246 O O . PRO A 1 162 ? 1.684 -0.617 -15.118 1.00 91.94 162 PRO A O 1
ATOM 1249 N N . TRP A 1 163 ? 0.029 -0.569 -13.609 1.00 92.44 163 TRP A N 1
ATOM 1250 C CA . TRP A 1 163 ? 0.707 0.369 -12.727 1.00 92.44 163 TRP A CA 1
ATOM 1251 C C . TRP A 1 163 ? 1.618 -0.340 -11.714 1.00 92.44 163 TRP A C 1
ATOM 1253 O O . TRP A 1 163 ? 2.765 0.079 -11.549 1.00 92.44 163 TRP A O 1
ATOM 1263 N N . ALA A 1 164 ? 1.146 -1.393 -11.039 1.00 94.69 164 ALA A N 1
ATOM 1264 C CA . ALA A 1 164 ? 1.890 -2.020 -9.943 1.00 94.69 164 ALA A CA 1
ATOM 1265 C C . ALA A 1 164 ? 2.889 -3.093 -10.408 1.00 94.69 164 ALA A C 1
ATOM 1267 O O . ALA A 1 164 ? 4.020 -3.095 -9.925 1.00 94.69 164 ALA A O 1
ATOM 1268 N N . LEU A 1 165 ? 2.519 -3.972 -11.352 1.00 95.12 165 LEU A N 1
ATOM 1269 C CA . LEU A 1 165 ? 3.379 -5.097 -11.755 1.00 95.12 165 LEU A CA 1
ATOM 1270 C C . LEU A 1 165 ? 4.729 -4.648 -12.327 1.00 95.12 165 LEU A C 1
ATOM 1272 O O . LEU A 1 165 ? 5.750 -5.132 -11.838 1.00 95.12 165 LEU A O 1
ATOM 1276 N N . PRO A 1 166 ? 4.797 -3.680 -13.266 1.00 95.88 166 PRO A N 1
ATOM 1277 C CA . PRO A 1 166 ? 6.086 -3.203 -13.753 1.00 95.88 166 PRO A CA 1
ATOM 1278 C C . PRO A 1 166 ? 6.986 -2.650 -12.651 1.00 95.88 166 PRO A C 1
ATOM 1280 O O . PRO A 1 166 ? 8.198 -2.799 -12.725 1.00 95.88 166 PRO A O 1
ATOM 1283 N N . ARG A 1 167 ? 6.409 -2.033 -11.614 1.00 96.31 167 ARG A N 1
ATOM 1284 C CA . ARG A 1 167 ? 7.177 -1.492 -10.486 1.00 96.31 167 ARG A CA 1
ATOM 1285 C C . ARG A 1 167 ? 7.777 -2.605 -9.638 1.00 96.31 167 ARG A C 1
ATOM 1287 O O . ARG A 1 167 ? 8.953 -2.527 -9.319 1.00 96.31 167 ARG A O 1
ATOM 1294 N N . LEU A 1 168 ? 7.002 -3.644 -9.329 1.00 96.12 168 LEU A N 1
ATOM 1295 C CA . LEU A 1 168 ? 7.482 -4.807 -8.575 1.00 96.12 168 LEU A CA 1
ATOM 1296 C C . LEU A 1 168 ? 8.602 -5.546 -9.321 1.00 96.12 168 LEU A C 1
ATOM 1298 O O . LEU A 1 168 ? 9.640 -5.831 -8.731 1.00 96.12 168 LEU A O 1
ATOM 1302 N N . ILE A 1 169 ? 8.409 -5.796 -10.620 1.00 96.12 169 ILE A N 1
ATOM 1303 C CA . ILE A 1 169 ? 9.381 -6.487 -11.483 1.00 96.12 169 ILE A CA 1
ATOM 1304 C C . ILE A 1 169 ? 10.691 -5.694 -11.581 1.00 96.12 169 ILE A C 1
ATOM 1306 O O . ILE A 1 169 ? 11.776 -6.234 -11.375 1.00 96.12 169 ILE A O 1
ATOM 1310 N N . LEU A 1 170 ? 10.595 -4.392 -11.867 1.00 96.81 170 LEU A N 1
ATOM 1311 C CA . LEU A 1 170 ? 11.774 -3.542 -12.025 1.00 96.81 170 LEU A CA 1
ATOM 1312 C C . LEU A 1 170 ? 12.518 -3.298 -10.703 1.00 96.81 170 LEU A C 1
ATOM 1314 O O . LEU A 1 170 ? 13.738 -3.127 -10.688 1.00 96.81 170 LEU A O 1
ATOM 1318 N N . HIS A 1 171 ? 11.792 -3.262 -9.585 1.00 96.12 171 HIS A N 1
ATOM 1319 C CA . HIS A 1 171 ? 12.405 -3.095 -8.274 1.00 96.12 171 HIS A CA 1
ATOM 1320 C C . HIS A 1 171 ? 13.236 -4.314 -7.883 1.00 96.12 171 HIS A C 1
ATOM 1322 O O . HIS A 1 171 ? 14.390 -4.180 -7.476 1.00 96.12 171 HIS A O 1
ATOM 1328 N N . ARG A 1 172 ? 12.674 -5.513 -8.068 1.00 94.31 172 ARG A N 1
ATOM 1329 C CA . ARG A 1 172 ? 13.349 -6.758 -7.696 1.00 94.31 172 ARG A CA 1
ATOM 1330 C C . ARG A 1 172 ? 14.472 -7.159 -8.665 1.00 94.31 172 ARG A C 1
ATOM 1332 O O . ARG A 1 172 ? 15.372 -7.887 -8.248 1.00 94.31 172 ARG A O 1
ATOM 1339 N N . ALA A 1 173 ? 14.422 -6.667 -9.910 1.00 94.19 173 ALA A N 1
ATOM 1340 C CA . ALA A 1 173 ? 15.261 -7.092 -11.037 1.00 94.19 173 ALA A CA 1
ATOM 1341 C C . ALA A 1 173 ? 15.118 -8.588 -11.379 1.00 94.19 173 ALA A C 1
ATOM 1343 O O . ALA A 1 173 ? 16.092 -9.299 -11.589 1.00 94.19 173 ALA A O 1
ATOM 1344 N N . ASP A 1 174 ? 13.886 -9.077 -11.381 1.00 93.81 174 ASP A N 1
ATOM 1345 C CA . ASP A 1 174 ? 13.524 -10.468 -11.635 1.00 93.81 174 ASP A CA 1
ATOM 1346 C C . ASP A 1 174 ? 12.130 -10.448 -12.294 1.00 93.81 174 ASP A C 1
ATOM 1348 O O . ASP A 1 174 ? 11.162 -9.945 -11.714 1.00 93.81 174 ASP A O 1
ATOM 1352 N N . PRO A 1 175 ? 12.014 -10.862 -13.563 1.00 93.25 175 PRO A N 1
ATOM 1353 C CA . PRO A 1 175 ? 10.742 -10.873 -14.268 1.00 93.25 175 PRO A CA 1
ATOM 1354 C C . PRO A 1 175 ? 9.872 -12.086 -13.934 1.00 93.25 175 PRO A C 1
ATOM 1356 O O . PRO A 1 175 ? 8.722 -12.123 -14.373 1.00 93.25 175 PRO A O 1
ATOM 1359 N N . ASP A 1 176 ? 10.380 -13.079 -13.202 1.00 93.31 176 ASP A N 1
ATOM 1360 C CA . ASP A 1 176 ? 9.597 -14.254 -12.852 1.00 93.31 176 ASP A CA 1
ATOM 1361 C C . ASP A 1 176 ? 8.526 -13.885 -11.814 1.00 93.31 176 ASP A C 1
ATOM 1363 O O . ASP A 1 176 ? 8.795 -13.594 -10.649 1.00 93.31 176 ASP A O 1
ATOM 1367 N N . LEU A 1 177 ? 7.262 -13.880 -12.241 1.00 92.69 177 LEU A N 1
ATOM 1368 C CA . LEU A 1 177 ? 6.147 -13.635 -11.328 1.00 92.69 177 LEU A CA 1
ATOM 1369 C C . LEU A 1 177 ? 5.965 -14.766 -10.326 1.00 92.69 177 LEU A C 1
ATOM 1371 O O . LEU A 1 177 ? 5.382 -14.532 -9.269 1.00 92.69 177 LEU A O 1
ATOM 1375 N N . THR A 1 178 ? 6.456 -15.973 -10.616 1.00 91.62 178 THR A N 1
ATOM 1376 C CA . THR A 1 178 ? 6.345 -17.067 -9.661 1.00 91.62 178 THR A CA 1
ATOM 1377 C C . THR A 1 178 ? 7.130 -16.735 -8.407 1.00 91.62 178 THR A C 1
ATOM 1379 O O . THR A 1 178 ? 6.600 -16.949 -7.326 1.00 91.62 178 THR A O 1
ATOM 1382 N N . THR A 1 179 ? 8.320 -16.132 -8.494 1.00 91.75 179 THR A N 1
ATOM 1383 C CA . THR A 1 179 ? 9.176 -15.765 -7.344 1.00 91.75 179 THR A CA 1
ATOM 1384 C C . THR A 1 179 ? 8.644 -14.591 -6.516 1.00 91.75 179 THR A C 1
ATOM 1386 O O . THR A 1 179 ? 9.221 -14.270 -5.479 1.00 91.75 179 THR A O 1
ATOM 1389 N N . LEU A 1 180 ? 7.540 -13.954 -6.929 1.00 93.50 180 LEU A N 1
ATOM 1390 C CA . LEU A 1 180 ? 6.904 -12.871 -6.180 1.00 93.50 180 LEU A CA 1
ATOM 1391 C C . LEU A 1 180 ? 6.469 -13.334 -4.789 1.00 93.50 180 LEU A C 1
ATOM 1393 O O . LEU A 1 180 ? 5.883 -14.397 -4.615 1.00 93.50 180 LEU A O 1
ATOM 1397 N N . SER A 1 181 ? 6.744 -12.492 -3.800 1.00 91.56 181 SER A N 1
ATOM 1398 C CA . SER A 1 181 ? 6.403 -12.712 -2.402 1.00 91.56 181 SER A CA 1
ATOM 1399 C C . SER A 1 181 ? 5.419 -11.658 -1.894 1.00 91.56 181 SER A C 1
ATOM 1401 O O . SER A 1 181 ? 5.307 -10.551 -2.429 1.00 91.56 181 SER A O 1
ATOM 1403 N N . LEU A 1 182 ? 4.717 -11.982 -0.805 1.00 90.62 182 LEU A N 1
ATOM 1404 C CA . LEU A 1 182 ? 3.873 -11.011 -0.105 1.00 90.62 182 LEU A CA 1
ATOM 1405 C C . LEU A 1 182 ? 4.701 -9.848 0.472 1.00 90.62 182 LEU A C 1
ATOM 1407 O O . LEU A 1 182 ? 4.227 -8.712 0.484 1.00 90.62 182 LEU A O 1
ATOM 1411 N N . ALA A 1 183 ? 5.937 -10.119 0.903 1.00 90.75 183 ALA A N 1
ATOM 1412 C CA . ALA A 1 183 ? 6.830 -9.113 1.472 1.00 90.75 183 ALA A CA 1
ATOM 1413 C C . ALA A 1 183 ? 7.089 -7.961 0.490 1.00 90.75 183 ALA A C 1
ATOM 1415 O O . ALA A 1 183 ? 7.012 -6.803 0.882 1.00 90.75 183 ALA A O 1
ATOM 1416 N N . GLU A 1 184 ? 7.283 -8.255 -0.796 1.00 92.31 184 GLU A N 1
ATOM 1417 C CA . GLU A 1 184 ? 7.519 -7.234 -1.827 1.00 92.31 184 GLU A CA 1
ATOM 1418 C C . GLU A 1 184 ? 6.263 -6.401 -2.135 1.00 92.31 184 GLU A C 1
ATOM 1420 O O . GLU A 1 184 ? 6.346 -5.199 -2.404 1.00 92.31 184 GLU A O 1
ATOM 1425 N N . ILE A 1 185 ? 5.070 -7.006 -2.050 1.00 93.06 185 ILE A N 1
ATOM 1426 C CA . ILE A 1 185 ? 3.801 -6.267 -2.140 1.00 93.06 185 ILE A CA 1
ATOM 1427 C C . ILE A 1 185 ? 3.686 -5.279 -0.972 1.00 93.06 185 ILE A C 1
ATOM 1429 O O . ILE A 1 185 ? 3.309 -4.119 -1.168 1.00 93.06 185 ILE A O 1
ATOM 1433 N N . ASP A 1 186 ? 4.008 -5.721 0.244 1.00 90.62 186 ASP A N 1
ATOM 1434 C CA . ASP A 1 186 ? 3.965 -4.882 1.443 1.00 90.62 186 ASP A CA 1
ATOM 1435 C C . ASP A 1 186 ? 5.079 -3.829 1.479 1.00 90.62 186 ASP A C 1
ATOM 1437 O O . ASP A 1 186 ? 4.850 -2.710 1.956 1.00 90.62 186 ASP A O 1
ATOM 1441 N N . GLU A 1 187 ? 6.238 -4.127 0.902 1.00 92.38 187 GLU A N 1
ATOM 1442 C CA . GLU A 1 187 ? 7.327 -3.177 0.706 1.00 92.38 187 GLU A CA 1
ATOM 1443 C C . GLU A 1 187 ? 6.882 -2.025 -0.199 1.00 92.38 187 GLU A C 1
ATOM 1445 O O . GLU A 1 187 ? 6.950 -0.863 0.207 1.00 92.38 187 GLU A O 1
ATOM 1450 N N . LEU A 1 188 ? 6.297 -2.322 -1.367 1.00 93.44 188 LEU A N 1
ATOM 1451 C CA . LEU A 1 188 ? 5.756 -1.297 -2.263 1.00 93.44 188 LEU A CA 1
ATOM 1452 C C . LEU A 1 188 ? 4.662 -0.461 -1.575 1.00 93.44 188 LEU A C 1
ATOM 1454 O O . LEU A 1 188 ? 4.600 0.762 -1.731 1.00 93.44 188 LEU A O 1
ATOM 1458 N N . ARG A 1 189 ? 3.794 -1.086 -0.768 1.00 90.38 189 ARG A N 1
ATOM 1459 C CA . ARG A 1 189 ? 2.786 -0.350 0.019 1.00 90.38 189 ARG A CA 1
ATOM 1460 C C . ARG A 1 189 ? 3.429 0.578 1.040 1.00 90.38 189 ARG A C 1
ATOM 1462 O O . ARG A 1 189 ? 2.901 1.663 1.270 1.00 90.38 189 ARG A O 1
ATOM 1469 N N . THR A 1 190 ? 4.519 0.157 1.666 1.00 89.38 190 THR A N 1
ATOM 1470 C CA . THR A 1 190 ? 5.265 0.973 2.627 1.00 89.38 190 THR A CA 1
ATOM 1471 C C . THR A 1 190 ? 5.946 2.137 1.919 1.00 89.38 190 THR A C 1
ATOM 1473 O O . THR A 1 190 ? 5.782 3.276 2.352 1.00 89.38 190 THR A O 1
ATOM 1476 N N . ALA A 1 191 ? 6.567 1.886 0.766 1.00 90.31 191 ALA A N 1
ATOM 1477 C CA . ALA A 1 191 ? 7.183 2.910 -0.067 1.00 90.31 191 ALA A CA 1
ATOM 1478 C C . ALA A 1 191 ? 6.180 3.994 -0.503 1.00 90.31 191 ALA A C 1
ATOM 1480 O O . ALA A 1 191 ? 6.494 5.178 -0.448 1.00 90.31 191 ALA A O 1
ATOM 1481 N N . ILE A 1 192 ? 4.936 3.632 -0.848 1.00 89.38 192 ILE A N 1
ATOM 1482 C CA . ILE A 1 192 ? 3.876 4.613 -1.168 1.00 89.38 192 ILE A CA 1
ATOM 1483 C C . ILE A 1 192 ? 3.545 5.522 0.027 1.00 89.38 192 ILE A C 1
ATOM 1485 O O . ILE A 1 192 ? 3.205 6.688 -0.171 1.00 89.38 192 ILE A O 1
ATOM 1489 N N . ARG A 1 193 ? 3.623 5.023 1.268 1.00 85.25 193 ARG A N 1
ATOM 1490 C CA . ARG A 1 193 ? 3.338 5.835 2.466 1.00 85.25 193 ARG A CA 1
ATOM 1491 C C . ARG A 1 193 ? 4.457 6.819 2.772 1.00 85.25 193 ARG A C 1
ATOM 1493 O O . ARG A 1 193 ? 4.175 7.907 3.263 1.00 85.25 193 ARG A O 1
ATOM 1500 N N . THR A 1 194 ? 5.700 6.434 2.502 1.00 85.81 194 THR A N 1
ATOM 1501 C CA . THR A 1 194 ? 6.888 7.227 2.839 1.00 85.81 194 THR A CA 1
ATOM 1502 C C . THR A 1 194 ? 7.367 8.109 1.691 1.00 85.81 194 THR A C 1
ATOM 1504 O O . THR A 1 194 ? 8.139 9.032 1.928 1.00 85.81 194 THR A O 1
ATOM 1507 N N . VAL A 1 195 ? 6.877 7.897 0.462 1.00 82.00 195 VAL A N 1
ATOM 1508 C CA . VAL A 1 195 ? 7.317 8.647 -0.728 1.00 82.00 195 VAL A CA 1
ATOM 1509 C C . VAL A 1 195 ? 7.170 10.165 -0.559 1.00 82.00 195 VAL A C 1
ATOM 1511 O O . VAL A 1 195 ? 8.029 10.908 -1.016 1.00 82.00 195 VAL A O 1
ATOM 1514 N N . ALA A 1 196 ? 6.136 10.642 0.149 1.00 78.75 196 ALA A N 1
ATOM 1515 C CA . ALA A 1 196 ? 5.925 12.072 0.410 1.00 78.75 196 ALA A CA 1
ATOM 1516 C C . ALA A 1 196 ? 7.068 12.727 1.210 1.00 78.75 196 ALA A C 1
ATOM 1518 O O . ALA A 1 196 ? 7.225 13.944 1.153 1.00 78.75 196 ALA A O 1
ATOM 1519 N N . SER A 1 197 ? 7.845 11.926 1.940 1.00 80.00 197 SER A N 1
ATOM 1520 C CA . SER A 1 197 ? 8.951 12.358 2.795 1.00 80.00 197 SER A CA 1
ATOM 1521 C C . SER A 1 197 ? 10.319 12.247 2.116 1.00 80.00 197 SER A C 1
ATOM 1523 O O . SER A 1 197 ? 11.332 12.458 2.776 1.00 80.00 197 SER A O 1
ATOM 1525 N N . LEU A 1 198 ? 10.382 11.891 0.827 1.00 75.69 198 LEU A N 1
ATOM 1526 C CA . LEU A 1 198 ? 11.661 11.743 0.135 1.00 75.69 198 LEU A CA 1
ATOM 1527 C C . LEU A 1 198 ? 12.370 13.098 -0.035 1.00 75.69 198 LEU A C 1
ATOM 1529 O O . LEU A 1 198 ? 11.762 14.032 -0.576 1.00 75.69 198 LEU A O 1
ATOM 1533 N N . PRO A 1 199 ? 13.661 13.202 0.340 1.00 63.94 199 PRO A N 1
ATOM 1534 C CA . PRO A 1 199 ? 14.477 14.347 -0.036 1.00 63.94 199 PRO A CA 1
ATOM 1535 C C . PRO A 1 199 ? 14.527 14.384 -1.570 1.00 63.94 199 PRO A C 1
ATOM 1537 O O . PRO A 1 199 ? 14.697 13.348 -2.200 1.00 63.94 199 PRO A O 1
ATOM 1540 N N . GLU A 1 200 ? 14.306 15.552 -2.177 1.00 71.44 200 GLU A N 1
ATOM 1541 C CA . GLU A 1 200 ? 14.217 15.779 -3.639 1.00 71.44 200 GLU A CA 1
ATOM 1542 C C . GLU A 1 200 ? 12.860 15.516 -4.322 1.00 71.44 200 GLU A C 1
ATOM 1544 O O . GLU A 1 200 ? 12.724 15.807 -5.513 1.00 71.44 200 GLU A O 1
ATOM 1549 N N . ILE A 1 201 ? 11.804 15.089 -3.610 1.00 73.62 201 ILE A N 1
ATOM 1550 C CA . ILE A 1 201 ? 10.474 14.917 -4.237 1.00 73.62 201 ILE A CA 1
ATOM 1551 C C . ILE A 1 201 ? 9.936 16.203 -4.887 1.00 73.62 201 ILE A C 1
ATOM 1553 O O . ILE A 1 201 ? 9.142 16.150 -5.825 1.00 73.62 201 ILE A O 1
ATOM 1557 N N . GLU A 1 202 ? 10.372 17.363 -4.392 1.00 69.81 202 GLU A N 1
ATOM 1558 C CA . GLU A 1 202 ? 9.948 18.679 -4.876 1.00 69.81 202 GLU A CA 1
ATOM 1559 C C . GLU A 1 202 ? 10.452 19.011 -6.281 1.00 69.81 202 GLU A C 1
ATOM 1561 O O . GLU A 1 202 ? 9.831 19.809 -6.980 1.00 69.81 202 GLU A O 1
ATOM 1566 N N . GLN A 1 203 ? 11.563 18.394 -6.684 1.00 68.94 203 GLN A N 1
ATOM 1567 C CA . GLN A 1 203 ? 12.210 18.602 -7.982 1.00 68.94 203 GLN A CA 1
ATOM 1568 C C . GLN A 1 203 ? 11.528 17.782 -9.088 1.00 68.94 203 GLN A C 1
ATOM 1570 O O . GLN A 1 203 ? 11.781 17.961 -10.277 1.00 68.94 203 GLN A O 1
ATOM 1575 N N . LEU A 1 204 ? 10.623 16.886 -8.694 1.00 71.94 204 LEU A N 1
ATOM 1576 C CA . LEU A 1 204 ? 9.809 16.080 -9.581 1.00 71.94 204 LEU A CA 1
ATOM 1577 C C . LEU A 1 204 ? 8.361 16.588 -9.574 1.00 71.94 204 LEU A C 1
ATOM 1579 O O . LEU A 1 204 ? 7.832 17.021 -8.550 1.00 71.94 204 LEU A O 1
ATOM 1583 N N . ASP A 1 205 ? 7.642 16.366 -10.678 1.00 71.06 205 ASP A N 1
ATOM 1584 C CA . ASP A 1 205 ? 6.167 16.470 -10.734 1.00 71.06 205 ASP A CA 1
ATOM 1585 C C . ASP A 1 205 ? 5.463 15.544 -9.704 1.00 71.06 205 ASP A C 1
ATOM 1587 O O . ASP A 1 205 ? 4.256 15.613 -9.463 1.00 71.06 205 ASP A O 1
ATOM 1591 N N . LEU A 1 206 ? 6.233 14.672 -9.047 1.00 72.25 206 LEU A N 1
ATOM 1592 C CA . LEU A 1 206 ? 5.794 13.755 -8.010 1.00 72.25 206 LEU A CA 1
ATOM 1593 C C . LEU A 1 206 ? 5.165 14.476 -6.807 1.00 72.25 206 LEU A C 1
ATOM 1595 O O . LEU A 1 206 ? 4.132 14.017 -6.328 1.00 72.25 206 LEU A O 1
ATOM 1599 N N . LYS A 1 207 ? 5.682 15.631 -6.358 1.00 71.31 207 LYS A N 1
ATOM 1600 C CA . LYS A 1 207 ? 5.090 16.380 -5.225 1.00 71.31 207 LYS A CA 1
ATOM 1601 C C . LYS A 1 207 ? 3.659 16.853 -5.509 1.00 71.31 207 LYS A C 1
ATOM 1603 O O . LYS A 1 207 ? 2.803 16.791 -4.627 1.00 71.31 207 LYS A O 1
ATOM 1608 N N . ILE A 1 208 ? 3.374 17.289 -6.737 1.00 70.19 208 ILE A N 1
ATOM 1609 C CA . ILE A 1 208 ? 2.025 17.708 -7.160 1.00 70.19 208 ILE A CA 1
ATOM 1610 C C . ILE A 1 208 ? 1.083 16.497 -7.171 1.00 70.19 208 ILE A C 1
ATOM 1612 O O . ILE A 1 208 ? -0.033 16.556 -6.645 1.00 70.19 208 ILE A O 1
ATOM 1616 N N . ARG A 1 209 ? 1.561 15.364 -7.696 1.00 71.88 209 ARG A N 1
ATOM 1617 C CA . ARG A 1 209 ? 0.815 14.098 -7.689 1.00 71.88 209 ARG A CA 1
ATOM 1618 C C . ARG A 1 209 ? 0.548 13.596 -6.277 1.00 71.88 209 ARG A C 1
ATOM 1620 O O . ARG A 1 209 ? -0.545 13.126 -6.014 1.00 71.88 209 ARG A O 1
ATOM 1627 N N . MET A 1 210 ? 1.491 13.749 -5.351 1.00 72.69 210 MET A N 1
ATOM 1628 C CA . MET A 1 210 ? 1.310 13.334 -3.956 1.00 72.69 210 MET A CA 1
ATOM 1629 C C . MET A 1 210 ? 0.280 14.175 -3.195 1.00 72.69 210 MET A C 1
ATOM 1631 O O . MET A 1 210 ? -0.324 13.681 -2.247 1.00 72.69 210 MET A O 1
ATOM 1635 N N . ARG A 1 211 ? 0.059 15.429 -3.607 1.00 68.06 211 ARG A N 1
ATOM 1636 C CA . ARG A 1 211 ? -0.958 16.324 -3.025 1.00 68.06 211 ARG A CA 1
ATOM 1637 C C . ARG A 1 211 ? -2.358 16.114 -3.603 1.00 68.06 211 ARG A C 1
ATOM 1639 O O . ARG A 1 211 ? -3.339 16.514 -2.989 1.00 68.06 211 ARG A O 1
ATOM 1646 N N . SER A 1 212 ? -2.457 15.494 -4.773 1.00 63.16 212 SER A N 1
ATOM 1647 C CA . SER A 1 212 ? -3.719 15.043 -5.365 1.00 63.16 212 SER A CA 1
ATOM 1648 C C . SER A 1 212 ? -3.954 13.584 -4.957 1.00 63.16 212 SER A C 1
ATOM 1650 O O . SER A 1 212 ? -3.003 12.890 -4.640 1.00 63.16 212 SER A O 1
ATOM 1652 N N . GLY A 1 213 ? -5.190 13.077 -4.909 1.00 66.06 213 GLY A N 1
ATOM 1653 C CA . GLY A 1 213 ? -5.540 11.752 -4.342 1.00 66.06 213 GLY A CA 1
ATOM 1654 C C . GLY A 1 213 ? -4.857 10.491 -4.931 1.00 66.06 213 GLY A C 1
ATOM 1655 O O . GLY A 1 213 ? -5.305 9.372 -4.669 1.00 66.06 213 GLY A O 1
ATOM 1656 N N . PHE A 1 214 ? -3.783 10.624 -5.713 1.00 74.50 214 PHE A N 1
ATOM 1657 C CA . PHE A 1 214 ? -2.951 9.548 -6.243 1.00 74.50 214 PHE A CA 1
ATOM 1658 C C . PHE A 1 214 ? -2.409 8.573 -5.196 1.00 74.50 214 PHE A C 1
ATOM 1660 O O . PHE A 1 214 ? -2.468 7.385 -5.498 1.00 74.50 214 PHE A O 1
ATOM 1667 N N . PRO A 1 215 ? -1.952 8.964 -3.986 1.00 78.56 215 PRO A N 1
ATOM 1668 C CA . PRO A 1 215 ? -1.438 7.987 -3.020 1.00 78.56 215 PRO A CA 1
ATOM 1669 C C . PRO A 1 215 ? -2.485 6.930 -2.656 1.00 78.56 215 PRO A C 1
ATOM 1671 O O . PRO A 1 215 ? -2.184 5.740 -2.568 1.00 78.56 215 PRO A O 1
ATOM 1674 N N . MET A 1 216 ? -3.749 7.348 -2.538 1.00 79.12 216 MET A N 1
ATOM 1675 C CA . MET A 1 216 ? -4.872 6.437 -2.317 1.00 79.12 216 MET A CA 1
ATOM 1676 C C . MET A 1 216 ? -5.137 5.551 -3.536 1.00 79.12 216 MET A C 1
ATOM 1678 O O . MET A 1 216 ? -5.331 4.342 -3.389 1.00 79.12 216 MET A O 1
ATOM 1682 N N . ALA A 1 217 ? -5.096 6.117 -4.746 1.00 84.12 217 ALA A N 1
ATOM 1683 C CA . ALA A 1 217 ? -5.245 5.344 -5.978 1.00 84.12 217 ALA A CA 1
ATOM 1684 C C . ALA A 1 217 ? -4.113 4.316 -6.167 1.00 84.12 217 ALA A C 1
ATOM 1686 O O . ALA A 1 217 ? -4.372 3.193 -6.603 1.00 84.12 217 ALA A O 1
ATOM 1687 N N . TRP A 1 218 ? -2.877 4.663 -5.809 1.00 88.38 218 TRP A N 1
ATOM 1688 C CA . TRP A 1 218 ? -1.716 3.774 -5.841 1.00 88.38 218 TRP A CA 1
ATOM 1689 C C . TRP A 1 218 ? -1.852 2.663 -4.811 1.00 88.38 218 TRP A C 1
ATOM 1691 O O . TRP A 1 218 ? -1.735 1.496 -5.166 1.00 88.38 218 TRP A O 1
ATOM 1701 N N . HIS A 1 219 ? -2.226 2.988 -3.572 1.00 87.81 219 HIS A N 1
ATOM 1702 C CA . HIS A 1 219 ? -2.515 1.977 -2.555 1.00 87.81 219 HIS A CA 1
ATOM 1703 C C . HIS A 1 219 ? -3.584 0.976 -3.004 1.00 87.81 219 HIS A C 1
ATOM 1705 O O . HIS A 1 219 ? -3.419 -0.234 -2.810 1.00 87.81 219 HIS A O 1
ATOM 1711 N N . SER A 1 220 ? -4.663 1.468 -3.620 1.00 87.69 220 SER A N 1
ATOM 1712 C CA . SER A 1 220 ? -5.701 0.605 -4.183 1.00 87.69 220 SER A CA 1
ATOM 1713 C C . SER A 1 220 ? -5.158 -0.255 -5.324 1.00 87.69 220 SER A C 1
ATOM 1715 O O . SER A 1 220 ? -5.481 -1.438 -5.385 1.00 87.69 220 SER A O 1
ATOM 1717 N N . SER A 1 221 ? -4.302 0.307 -6.182 1.00 90.88 221 SER A N 1
ATOM 1718 C CA . SER A 1 221 ? -3.696 -0.408 -7.313 1.00 90.88 221 SER A CA 1
ATOM 1719 C C . SER A 1 221 ? -2.796 -1.556 -6.852 1.00 90.88 221 SER A C 1
ATOM 1721 O O . SER A 1 221 ? -2.899 -2.666 -7.373 1.00 90.88 221 SER A O 1
ATOM 1723 N N . VAL A 1 222 ? -1.964 -1.323 -5.830 1.00 93.12 222 VAL A N 1
ATOM 1724 C CA . VAL A 1 222 ? -1.106 -2.368 -5.245 1.00 93.12 222 VAL A CA 1
ATOM 1725 C C . VAL A 1 222 ? -1.933 -3.439 -4.560 1.00 93.12 222 VAL A C 1
ATOM 1727 O O . VAL A 1 222 ? -1.668 -4.618 -4.738 1.00 93.12 222 VAL A O 1
ATOM 1730 N N . THR A 1 223 ? -2.962 -3.041 -3.810 1.00 90.94 223 THR A N 1
ATOM 1731 C CA . THR A 1 223 ? -3.841 -3.999 -3.130 1.00 90.94 223 THR A CA 1
ATOM 1732 C C . THR A 1 223 ? -4.543 -4.900 -4.142 1.00 90.94 223 THR A C 1
ATOM 1734 O O . THR A 1 223 ? -4.540 -6.112 -3.974 1.00 90.94 223 THR A O 1
ATOM 1737 N N . GLN A 1 224 ? -5.121 -4.328 -5.201 1.00 91.31 224 GLN A N 1
ATOM 1738 C CA . GLN A 1 224 ? -5.791 -5.106 -6.246 1.00 91.31 224 GLN A CA 1
ATOM 1739 C C . GLN A 1 224 ? -4.821 -6.018 -6.992 1.00 91.31 224 GLN A C 1
ATOM 1741 O O . GLN A 1 224 ? -5.134 -7.177 -7.219 1.00 91.31 224 GLN A O 1
ATOM 1746 N N . THR A 1 225 ? -3.625 -5.523 -7.315 1.00 94.50 225 THR A N 1
ATOM 1747 C CA . THR A 1 225 ? -2.588 -6.347 -7.949 1.00 94.50 225 THR A CA 1
ATOM 1748 C C . THR A 1 225 ? -2.169 -7.497 -7.047 1.00 94.50 225 THR A C 1
ATOM 1750 O O . THR A 1 225 ? -2.092 -8.626 -7.508 1.00 94.50 225 THR A O 1
ATOM 1753 N N . GLY A 1 226 ? -1.968 -7.227 -5.757 1.00 93.75 226 GLY A N 1
ATOM 1754 C CA . GLY A 1 226 ? -1.664 -8.233 -4.749 1.00 93.75 226 GLY A CA 1
ATOM 1755 C C . GLY A 1 226 ? -2.749 -9.315 -4.635 1.00 93.75 226 GLY A C 1
ATOM 1756 O O . GLY A 1 226 ? -2.437 -10.496 -4.533 1.00 93.75 226 GLY A O 1
ATOM 1757 N N . VAL A 1 227 ? -4.027 -8.930 -4.698 1.00 92.75 227 VAL A N 1
ATOM 1758 C CA . VAL A 1 227 ? -5.156 -9.875 -4.739 1.00 92.75 227 VAL A CA 1
ATOM 1759 C C . VAL A 1 227 ? -5.133 -10.710 -6.024 1.00 92.75 227 VAL A C 1
ATOM 1761 O O . VAL A 1 227 ? -5.275 -11.926 -5.950 1.00 92.75 227 VAL A O 1
ATOM 1764 N N . ALA A 1 228 ? -4.883 -10.087 -7.178 1.00 93.81 228 ALA A N 1
ATOM 1765 C CA . ALA A 1 228 ? -4.819 -10.785 -8.460 1.00 93.81 228 ALA A CA 1
ATOM 1766 C C . ALA A 1 228 ? -3.709 -11.847 -8.487 1.00 93.81 228 ALA A C 1
ATOM 1768 O O . ALA A 1 228 ? -3.944 -12.990 -8.874 1.00 93.81 228 ALA A O 1
ATOM 1769 N N . VAL A 1 229 ? -2.506 -11.497 -8.018 1.00 94.75 229 VAL A N 1
ATOM 1770 C CA . VAL A 1 229 ? -1.381 -12.444 -7.964 1.00 94.75 229 VAL A CA 1
ATOM 1771 C C . VAL A 1 229 ? -1.587 -13.534 -6.906 1.00 94.75 229 VAL A C 1
ATOM 1773 O O . VAL A 1 229 ? -1.123 -14.653 -7.102 1.00 94.75 229 VAL A O 1
ATOM 1776 N N . PHE A 1 230 ? -2.333 -13.258 -5.829 1.00 94.50 230 PHE A N 1
ATOM 1777 C CA . PHE A 1 230 ? -2.770 -14.282 -4.873 1.00 94.50 230 PHE A CA 1
ATOM 1778 C C . PHE A 1 230 ? -3.755 -15.261 -5.515 1.00 94.50 230 PHE A C 1
ATOM 1780 O O . PHE A 1 230 ? -3.556 -16.470 -5.443 1.00 94.50 230 PHE A O 1
ATOM 1787 N N . HIS A 1 231 ? -4.790 -14.763 -6.197 1.00 92.50 231 HIS A N 1
ATOM 1788 C CA . HIS A 1 231 ? -5.758 -15.631 -6.864 1.00 92.50 231 HIS A CA 1
ATOM 1789 C C . HIS A 1 231 ? -5.123 -16.475 -7.975 1.00 92.50 231 HIS A C 1
ATOM 1791 O O . HIS A 1 231 ? -5.612 -17.565 -8.260 1.00 92.50 231 HIS A O 1
ATOM 1797 N N . ALA A 1 232 ? -4.076 -15.972 -8.631 1.00 91.88 232 ALA A N 1
ATOM 1798 C CA . ALA A 1 232 ? -3.302 -16.721 -9.620 1.00 91.88 232 ALA A CA 1
ATOM 1799 C C . ALA A 1 232 ? -2.302 -17.714 -8.998 1.00 91.88 232 ALA A C 1
ATOM 1801 O O . ALA A 1 232 ? -1.647 -18.455 -9.725 1.00 91.88 232 ALA A O 1
ATOM 1802 N N . GLY A 1 233 ? -2.175 -17.742 -7.667 1.00 92.06 233 GLY A N 1
ATOM 1803 C CA . GLY A 1 233 ? -1.291 -18.658 -6.950 1.00 92.06 233 GLY A CA 1
ATOM 1804 C C . GLY A 1 233 ? 0.189 -18.270 -6.971 1.00 92.06 233 GLY A C 1
ATOM 1805 O O . GLY A 1 233 ? 1.027 -19.099 -6.627 1.00 92.06 233 GLY A O 1
ATOM 1806 N N . PHE A 1 234 ? 0.534 -17.035 -7.355 1.00 92.12 234 PHE A N 1
ATOM 1807 C CA . PHE A 1 234 ? 1.922 -16.560 -7.320 1.00 92.12 234 PHE A CA 1
ATOM 1808 C C . PHE A 1 234 ? 2.398 -16.264 -5.893 1.00 92.12 234 PHE A C 1
ATOM 1810 O O . PHE A 1 234 ? 3.552 -16.531 -5.570 1.00 92.12 234 PHE A O 1
ATOM 1817 N N . ILE A 1 235 ? 1.505 -15.760 -5.031 1.00 92.69 235 ILE A N 1
ATOM 1818 C CA . ILE A 1 235 ? 1.776 -15.545 -3.602 1.00 92.69 235 ILE A CA 1
ATOM 1819 C C . ILE A 1 235 ? 0.880 -16.426 -2.733 1.00 92.69 235 ILE A C 1
ATOM 1821 O O . ILE A 1 235 ? -0.260 -16.718 -3.086 1.00 92.69 235 ILE A O 1
ATOM 1825 N N . GLU A 1 236 ? 1.390 -16.813 -1.567 1.00 87.25 236 GLU A N 1
ATOM 1826 C CA . GLU A 1 236 ? 0.754 -17.812 -0.695 1.00 87.25 236 GLU A CA 1
ATOM 1827 C C . GLU A 1 236 ? -0.353 -17.242 0.202 1.00 87.25 236 GLU A C 1
ATOM 1829 O O . GLU A 1 236 ? -1.208 -17.985 0.682 1.00 87.25 236 GLU A O 1
ATOM 1834 N N . ALA A 1 237 ? -0.354 -15.926 0.432 1.00 88.12 237 ALA A N 1
ATOM 1835 C CA . ALA A 1 237 ? -1.253 -15.271 1.373 1.00 88.12 237 ALA A CA 1
ATOM 1836 C C . ALA A 1 237 ? -1.901 -14.015 0.783 1.00 88.12 237 ALA A C 1
ATOM 1838 O O . ALA A 1 237 ? -1.285 -13.253 0.034 1.00 88.12 237 ALA A O 1
ATOM 1839 N N . LEU A 1 238 ? -3.162 -13.793 1.161 1.00 87.31 238 LEU A N 1
ATOM 1840 C CA . LEU A 1 238 ? -3.951 -12.648 0.727 1.00 87.31 238 LEU A CA 1
ATOM 1841 C C . LEU A 1 238 ? -3.400 -11.346 1.342 1.00 87.31 238 LEU A C 1
ATOM 1843 O O . LEU A 1 238 ? -3.331 -11.236 2.570 1.00 87.31 238 LEU A O 1
ATOM 1847 N N . PRO A 1 239 ? -3.087 -10.313 0.538 1.00 84.75 239 PRO A N 1
ATOM 1848 C CA . PRO A 1 239 ? -2.613 -9.041 1.070 1.00 84.75 239 PRO A CA 1
ATOM 1849 C C . PRO A 1 239 ? -3.676 -8.340 1.918 1.00 84.75 239 PRO A C 1
ATOM 1851 O O . PRO A 1 239 ? -4.762 -7.982 1.449 1.00 84.75 239 PRO A O 1
ATOM 1854 N N . LEU A 1 240 ? -3.349 -8.075 3.182 1.00 75.62 240 LEU A N 1
ATOM 1855 C CA . LEU A 1 240 ? -4.262 -7.407 4.105 1.00 75.62 240 LEU A CA 1
ATOM 1856 C C . LEU A 1 240 ? -4.397 -5.924 3.752 1.00 75.62 240 LEU A C 1
ATOM 1858 O O . LEU A 1 240 ? -3.435 -5.165 3.867 1.00 75.62 240 LEU A O 1
ATOM 1862 N N . ARG A 1 241 ? -5.607 -5.456 3.402 1.00 69.00 241 ARG A N 1
ATOM 1863 C CA . ARG A 1 241 ? -5.898 -4.030 3.102 1.00 69.00 241 ARG A CA 1
ATOM 1864 C C . ARG A 1 241 ? -5.396 -3.064 4.174 1.00 69.00 241 ARG A C 1
ATOM 1866 O O . ARG A 1 241 ? -4.913 -1.977 3.855 1.00 69.00 241 ARG A O 1
ATOM 1873 N N . LYS A 1 242 ? -5.478 -3.467 5.438 1.00 64.56 242 LYS A N 1
ATOM 1874 C CA . LYS A 1 242 ? -4.878 -2.781 6.581 1.00 64.56 242 LYS A CA 1
ATOM 1875 C C . LYS A 1 242 ? -4.141 -3.832 7.392 1.00 64.56 242 LYS A C 1
ATOM 1877 O O . LYS A 1 242 ? -4.753 -4.830 7.754 1.00 64.56 242 LYS A O 1
ATOM 1882 N N . GLN A 1 243 ? -2.862 -3.590 7.666 1.00 59.22 243 GLN A N 1
ATOM 1883 C CA . GLN A 1 243 ? -2.167 -4.367 8.684 1.00 59.22 243 GLN A CA 1
ATOM 1884 C C . GLN A 1 243 ? -2.918 -4.156 10.009 1.00 59.22 243 GLN A C 1
ATOM 1886 O O . GLN A 1 243 ? -3.267 -3.001 10.310 1.00 59.22 243 GLN A O 1
ATOM 1891 N N . PRO A 1 244 ? -3.245 -5.222 10.756 1.00 56.41 244 PRO A N 1
ATOM 1892 C CA . PRO A 1 244 ? -3.848 -5.078 12.067 1.00 56.41 244 PRO A CA 1
ATOM 1893 C C . PRO A 1 244 ? -2.872 -4.273 12.919 1.00 56.41 244 PRO A C 1
ATOM 1895 O O . PRO A 1 244 ? -1.741 -4.686 13.158 1.00 56.41 244 PRO A O 1
ATOM 1898 N N . ARG A 1 245 ? -3.279 -3.066 13.322 1.00 58.66 245 ARG A N 1
ATOM 1899 C CA . ARG A 1 245 ? -2.505 -2.341 14.326 1.00 58.66 245 ARG A CA 1
ATOM 1900 C C . ARG A 1 245 ? -2.639 -3.122 15.628 1.00 58.66 245 ARG A C 1
ATOM 1902 O O . ARG A 1 245 ? -3.771 -3.509 15.937 1.00 58.66 245 ARG A O 1
ATOM 1909 N N . PRO A 1 246 ? -1.543 -3.319 16.379 1.00 64.56 246 PRO A N 1
ATOM 1910 C CA . PRO A 1 246 ? -1.638 -3.794 17.746 1.00 64.56 246 PRO A CA 1
ATOM 1911 C C . PRO A 1 246 ? -2.711 -2.984 18.463 1.00 64.56 246 PRO A C 1
ATOM 1913 O O . PRO A 1 246 ? -2.757 -1.752 18.368 1.00 64.56 246 PRO A O 1
ATOM 1916 N N . THR A 1 247 ? -3.643 -3.693 19.086 1.00 73.88 247 THR A N 1
ATOM 1917 C CA . THR A 1 247 ? -4.699 -3.037 19.842 1.00 73.88 247 THR A CA 1
ATOM 1918 C C . THR A 1 247 ? -4.023 -2.411 21.051 1.00 73.88 247 THR A C 1
ATOM 1920 O O . THR A 1 247 ? -3.424 -3.130 21.839 1.00 73.88 247 THR A O 1
ATOM 1923 N N . ALA A 1 248 ? -4.061 -1.080 21.162 1.00 80.38 248 ALA A N 1
ATOM 1924 C CA . ALA A 1 248 ? -3.516 -0.395 22.331 1.00 80.38 2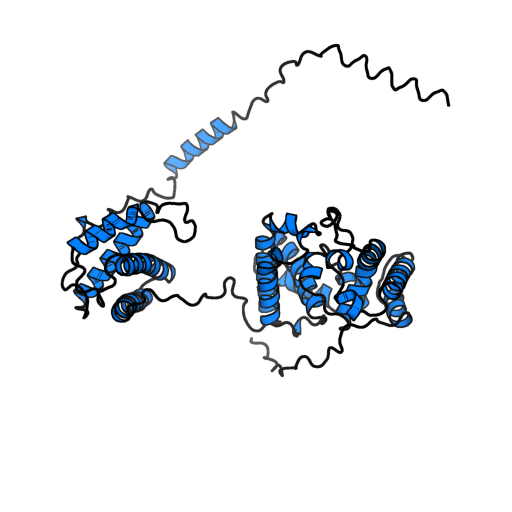48 ALA A CA 1
ATOM 1925 C C . ALA A 1 248 ? -4.161 -0.945 23.617 1.00 80.38 248 ALA A C 1
ATOM 1927 O O . ALA A 1 248 ? -5.280 -1.461 23.564 1.00 80.38 248 ALA A O 1
ATOM 1928 N N . ALA A 1 249 ? -3.507 -0.801 24.766 1.00 89.12 249 ALA A N 1
ATOM 1929 C CA . ALA A 1 249 ? -4.197 -1.002 26.039 1.00 89.12 249 ALA A CA 1
ATOM 1930 C C . ALA A 1 249 ? -5.398 -0.036 26.137 1.00 89.12 249 ALA A C 1
ATOM 1932 O O . ALA A 1 249 ? -5.410 1.027 25.499 1.00 89.12 249 ALA A O 1
ATOM 1933 N N . LEU A 1 250 ? -6.447 -0.425 26.858 1.00 92.38 250 LEU A N 1
ATOM 1934 C CA . LEU A 1 250 ? -7.549 0.471 27.212 1.00 92.38 250 LEU A CA 1
ATOM 1935 C C . LEU A 1 250 ? -7.139 1.440 28.319 1.00 92.38 250 LEU A C 1
ATOM 1937 O O . LEU A 1 250 ? -7.497 2.611 28.241 1.00 92.38 250 LEU A O 1
ATOM 1941 N N . SER A 1 251 ? -6.384 0.957 29.303 1.00 93.00 251 SER A N 1
ATOM 1942 C CA . SER A 1 251 ? -5.941 1.667 30.497 1.00 93.00 251 SER A CA 1
ATOM 1943 C C . SER A 1 251 ? -4.502 1.290 30.858 1.00 93.00 251 SER A C 1
ATOM 1945 O O . SER A 1 251 ? -4.045 0.183 30.584 1.00 93.00 251 SER A O 1
ATOM 1947 N N . SER A 1 252 ? -3.784 2.206 31.508 1.00 91.19 252 SER A N 1
ATOM 1948 C CA . SER A 1 252 ? -2.498 1.917 32.158 1.00 91.19 252 SER A CA 1
ATOM 1949 C C . SER A 1 252 ? -2.662 1.227 33.518 1.00 91.19 252 SER A C 1
ATOM 1951 O O . SER A 1 252 ? -1.695 0.681 34.040 1.00 91.19 252 SER A O 1
ATOM 1953 N N . VAL A 1 253 ? -3.870 1.241 34.093 1.00 93.12 253 VAL A N 1
ATOM 1954 C CA . VAL A 1 253 ? -4.183 0.631 35.391 1.00 93.12 253 VAL A CA 1
ATOM 1955 C C . VAL A 1 253 ? -4.603 -0.833 35.181 1.00 93.12 253 VAL A C 1
ATOM 1957 O O . VAL A 1 253 ? -5.660 -1.061 34.583 1.00 93.12 253 VAL A O 1
ATOM 1960 N N . PRO A 1 254 ? -3.847 -1.833 35.683 1.00 93.12 254 PRO A N 1
ATOM 1961 C CA . PRO A 1 254 ? -4.074 -3.245 35.356 1.00 93.12 254 PRO A CA 1
ATOM 1962 C C . PRO A 1 254 ? -5.474 -3.776 35.685 1.00 93.12 254 PRO A C 1
ATOM 1964 O O . PRO A 1 254 ? -6.069 -4.472 34.867 1.00 93.12 254 PRO A O 1
ATOM 1967 N N . ALA A 1 255 ? -6.041 -3.425 36.845 1.00 92.56 255 ALA A N 1
ATOM 1968 C CA . ALA A 1 255 ? -7.376 -3.901 37.222 1.00 92.56 255 ALA A CA 1
ATOM 1969 C C . ALA A 1 255 ? -8.481 -3.306 36.328 1.00 92.56 255 ALA A C 1
ATOM 1971 O O . ALA A 1 255 ? -9.444 -3.989 35.980 1.00 92.56 255 ALA A O 1
ATOM 1972 N N . VAL A 1 256 ? -8.318 -2.047 35.906 1.00 94.56 256 VAL A N 1
ATOM 1973 C CA . VAL A 1 256 ? -9.230 -1.380 34.965 1.00 94.56 256 VAL A CA 1
ATOM 1974 C C . VAL A 1 256 ? -9.117 -2.003 33.571 1.00 94.56 256 VAL A C 1
ATOM 1976 O O . VAL A 1 256 ? -10.141 -2.285 32.945 1.00 94.56 256 VAL A O 1
ATOM 1979 N N . GLU A 1 257 ? -7.889 -2.248 33.099 1.00 95.38 257 GLU A N 1
ATOM 1980 C CA . GLU A 1 257 ? -7.624 -2.928 31.824 1.00 95.38 257 GLU A CA 1
ATOM 1981 C C . GLU A 1 257 ? -8.282 -4.304 31.794 1.00 95.38 257 GLU A C 1
ATOM 1983 O O . GLU A 1 257 ? -8.985 -4.631 30.838 1.00 95.38 257 GLU A O 1
ATOM 1988 N N . GLU A 1 258 ? -8.103 -5.094 32.853 1.00 95.19 258 GLU A N 1
ATOM 1989 C CA . GLU A 1 258 ? -8.637 -6.449 32.911 1.00 95.19 258 GLU A CA 1
ATOM 1990 C C . GLU A 1 258 ? -10.168 -6.456 32.973 1.00 95.19 258 GLU A C 1
ATOM 1992 O O . GLU A 1 258 ? -10.798 -7.212 32.233 1.00 95.19 258 GLU A O 1
ATOM 1997 N N . ALA A 1 259 ? -10.795 -5.566 33.751 1.00 95.56 259 ALA A N 1
ATOM 1998 C CA . ALA A 1 259 ? -12.254 -5.453 33.789 1.00 95.56 259 ALA A CA 1
ATOM 1999 C C . ALA A 1 259 ? -12.838 -5.078 32.413 1.00 95.56 259 ALA A C 1
ATOM 2001 O O . ALA A 1 259 ? -13.771 -5.719 31.915 1.00 95.56 259 ALA A O 1
ATOM 2002 N N . MET A 1 260 ? -12.273 -4.064 31.751 1.00 97.00 260 MET A N 1
ATOM 2003 C CA . MET A 1 260 ? -12.732 -3.650 30.423 1.00 97.00 260 MET A CA 1
ATOM 2004 C C . MET A 1 260 ? -12.429 -4.712 29.354 1.00 97.00 260 MET A C 1
ATOM 2006 O O . MET A 1 260 ? -13.270 -4.989 28.492 1.00 97.00 260 MET A O 1
ATOM 2010 N N . GLY A 1 261 ? -11.250 -5.332 29.417 1.00 95.88 261 GLY A N 1
ATOM 2011 C CA . GLY A 1 261 ? -10.810 -6.401 28.525 1.00 95.88 261 GLY A CA 1
ATOM 2012 C C . GLY A 1 261 ? -11.697 -7.637 28.633 1.00 95.88 261 GLY A C 1
ATOM 2013 O O . GLY A 1 261 ? -12.164 -8.146 27.610 1.00 95.88 261 GLY A O 1
ATOM 2014 N N . ARG A 1 262 ? -12.018 -8.065 29.859 1.00 96.25 262 ARG A N 1
ATOM 2015 C CA . ARG A 1 262 ? -12.969 -9.147 30.140 1.00 96.25 262 ARG A CA 1
ATOM 2016 C C . ARG A 1 262 ? -14.329 -8.866 29.513 1.00 96.25 262 ARG A C 1
ATOM 2018 O O . ARG A 1 262 ? -14.837 -9.706 28.772 1.00 96.25 262 ARG A O 1
ATOM 2025 N N . TYR A 1 263 ? -14.885 -7.671 29.715 1.00 96.88 263 TYR A N 1
ATOM 2026 C CA . TYR A 1 263 ? -16.169 -7.302 29.113 1.00 96.88 263 TYR A CA 1
ATOM 2027 C C . TYR A 1 263 ? -16.152 -7.364 27.584 1.00 96.88 263 TYR A C 1
ATOM 2029 O O . TYR A 1 263 ? -17.110 -7.842 26.976 1.00 96.88 263 TYR A O 1
ATOM 2037 N N . LEU A 1 264 ? -15.074 -6.916 26.938 1.00 96.75 264 LEU A N 1
ATOM 2038 C CA . LEU A 1 264 ? -14.964 -6.993 25.480 1.00 96.75 264 LEU A CA 1
ATOM 2039 C C . LEU A 1 264 ? -14.824 -8.433 24.978 1.00 96.75 264 LEU A C 1
ATOM 2041 O O . LEU A 1 264 ? -15.418 -8.752 23.946 1.00 96.75 264 LEU A O 1
ATOM 2045 N N . ARG A 1 265 ? -14.096 -9.298 25.702 1.00 96.00 265 ARG A N 1
ATOM 2046 C CA . ARG A 1 265 ? -14.005 -10.738 25.401 1.00 96.00 265 ARG A CA 1
ATOM 2047 C C . ARG A 1 265 ? -15.383 -11.397 25.481 1.00 96.00 265 ARG A C 1
ATOM 2049 O O . ARG A 1 265 ? -15.804 -12.033 24.519 1.00 96.00 265 ARG A O 1
ATOM 2056 N N . GLU A 1 266 ? -16.128 -11.160 26.558 1.00 96.19 266 GLU A N 1
ATOM 2057 C CA . GLU A 1 266 ? -17.490 -11.689 26.723 1.00 96.19 266 GLU A CA 1
ATOM 2058 C C . GLU A 1 266 ? -18.471 -11.114 25.683 1.00 96.19 266 GLU A C 1
ATOM 2060 O O . GLU A 1 266 ? -19.333 -11.820 25.155 1.00 96.19 266 GLU A O 1
ATOM 2065 N N . LEU A 1 267 ? -18.335 -9.833 25.319 1.00 95.25 267 LEU A N 1
ATOM 2066 C CA . LEU A 1 267 ? -19.162 -9.210 24.284 1.00 95.25 267 LEU A CA 1
ATOM 2067 C C . LEU A 1 267 ? -18.895 -9.799 22.891 1.00 95.25 267 LEU A C 1
ATOM 2069 O O . LEU A 1 267 ? -19.837 -9.918 22.102 1.00 95.25 267 LEU A O 1
ATOM 2073 N N . ALA A 1 268 ? -17.646 -10.164 22.590 1.00 94.81 268 ALA A N 1
ATOM 2074 C CA . ALA A 1 268 ? -17.240 -10.719 21.301 1.00 94.81 268 ALA A CA 1
ATOM 2075 C C . ALA A 1 268 ? -17.825 -12.109 21.025 1.00 94.81 268 ALA A C 1
ATOM 2077 O O . ALA A 1 268 ? -18.057 -12.435 19.865 1.00 94.81 268 ALA A O 1
ATOM 2078 N N . VAL A 1 269 ? -18.155 -12.880 22.066 1.00 95.44 269 VAL A N 1
ATOM 2079 C CA . VAL A 1 269 ? -18.846 -14.175 21.919 1.00 95.44 269 VAL A CA 1
ATOM 2080 C C . VAL A 1 269 ? -20.234 -14.007 21.287 1.00 95.44 269 VAL A C 1
ATOM 2082 O O . VAL A 1 269 ? -20.703 -14.884 20.570 1.00 95.44 269 VAL A O 1
ATOM 2085 N N . ARG A 1 270 ? -20.899 -12.866 21.520 1.00 93.50 270 ARG A N 1
ATOM 2086 C CA . ARG A 1 270 ? -22.322 -12.668 21.180 1.00 93.50 270 ARG A CA 1
ATOM 2087 C C . ARG A 1 270 ? -22.608 -11.532 20.196 1.00 93.50 270 ARG A C 1
ATOM 2089 O O . ARG A 1 270 ? -23.765 -11.322 19.834 1.00 93.50 270 ARG A O 1
ATOM 2096 N N . ARG A 1 271 ? -21.610 -10.732 19.803 1.00 94.31 271 ARG A N 1
ATOM 2097 C CA . ARG A 1 271 ? -21.793 -9.566 18.916 1.00 94.31 271 ARG A CA 1
ATOM 2098 C C . ARG A 1 271 ? -20.781 -9.544 17.780 1.00 94.31 271 ARG A C 1
ATOM 2100 O O . ARG A 1 271 ? -19.640 -9.957 17.930 1.00 94.31 271 ARG A O 1
ATOM 2107 N N . ALA A 1 272 ? -21.199 -8.956 16.661 1.00 88.25 272 ALA A N 1
ATOM 2108 C CA . ALA A 1 272 ? -20.332 -8.747 15.510 1.00 88.25 272 ALA A CA 1
ATOM 2109 C C . ALA A 1 272 ? -19.110 -7.864 15.862 1.00 88.25 272 ALA A C 1
ATOM 2111 O O . ALA A 1 272 ? -19.239 -6.937 16.676 1.00 88.25 272 ALA A O 1
ATOM 2112 N N . PRO A 1 273 ? -17.955 -8.050 15.190 1.00 87.19 273 PRO A N 1
ATOM 2113 C CA . PRO A 1 273 ? -16.718 -7.315 15.481 1.00 87.19 273 PRO A CA 1
ATOM 2114 C C . PRO A 1 273 ? -16.867 -5.788 15.476 1.00 87.19 273 PRO A C 1
ATOM 2116 O O . PRO A 1 273 ? -16.248 -5.094 16.280 1.00 87.19 273 PRO A O 1
ATOM 2119 N N . GLY A 1 274 ? -17.730 -5.248 14.607 1.00 86.56 274 GLY A N 1
ATOM 2120 C CA . GLY A 1 274 ? -18.008 -3.810 14.554 1.00 86.56 274 GLY A CA 1
ATOM 2121 C C . GLY A 1 274 ? -18.611 -3.261 15.852 1.00 86.56 274 GLY A C 1
ATOM 2122 O O . GLY A 1 274 ? -18.228 -2.181 16.297 1.00 86.56 274 GLY A O 1
ATOM 2123 N N . THR A 1 275 ? -19.500 -4.019 16.499 1.00 91.31 275 THR A N 1
ATOM 2124 C CA . THR A 1 275 ? -20.111 -3.644 17.784 1.00 91.31 275 THR A CA 1
ATOM 2125 C C . THR A 1 275 ? -19.104 -3.717 18.930 1.00 91.31 275 THR A C 1
ATOM 2127 O O . THR A 1 275 ? -19.125 -2.869 19.820 1.00 91.31 275 THR A O 1
ATOM 2130 N N . VAL A 1 276 ? -18.195 -4.695 18.904 1.00 94.19 276 VAL A N 1
ATOM 2131 C CA . VAL A 1 276 ? -17.113 -4.807 19.896 1.00 94.19 276 VAL A CA 1
ATOM 2132 C C . VAL A 1 276 ? -16.142 -3.634 19.758 1.00 94.19 276 VAL A C 1
ATOM 2134 O O . VAL A 1 276 ? -15.791 -3.006 20.752 1.00 94.19 276 VAL A O 1
ATOM 2137 N N . ALA A 1 277 ? -15.766 -3.270 18.528 1.00 91.06 277 ALA A N 1
ATOM 2138 C CA . ALA A 1 277 ? -14.904 -2.117 18.263 1.00 91.06 277 ALA A CA 1
ATOM 2139 C C . ALA A 1 277 ? -15.533 -0.792 18.732 1.00 91.06 277 ALA A C 1
ATOM 2141 O O . ALA A 1 277 ? -14.843 0.070 19.277 1.00 91.06 277 ALA A O 1
ATOM 2142 N N . GLN A 1 278 ? -16.846 -0.647 18.557 1.00 91.94 278 GLN A N 1
ATOM 2143 C CA . GLN A 1 278 ? -17.631 0.475 19.071 1.00 91.94 278 GLN A CA 1
ATOM 2144 C C . GLN A 1 278 ? -17.623 0.539 20.605 1.00 91.94 278 GLN A C 1
ATOM 2146 O O . GLN A 1 278 ? -17.257 1.571 21.170 1.00 91.94 278 GLN A O 1
ATOM 2151 N N . ALA A 1 279 ? -17.902 -0.584 21.278 1.00 95.38 279 ALA A N 1
ATOM 2152 C CA . ALA A 1 279 ? -17.820 -0.680 22.736 1.00 95.38 279 ALA A CA 1
ATOM 2153 C C . ALA A 1 279 ? -16.424 -0.319 23.249 1.00 95.38 279 ALA A C 1
ATOM 2155 O O . ALA A 1 279 ? -16.288 0.499 24.155 1.00 95.38 279 ALA A O 1
ATOM 2156 N N . ARG A 1 280 ? -15.385 -0.856 22.602 1.00 95.19 280 ARG A N 1
ATOM 2157 C CA . ARG A 1 280 ? -13.987 -0.554 22.907 1.00 95.19 280 ARG A CA 1
ATOM 2158 C C . ARG A 1 280 ? -13.688 0.945 22.791 1.00 95.19 280 ARG A C 1
ATOM 2160 O O . ARG A 1 280 ? -13.012 1.503 23.646 1.00 95.19 280 ARG A O 1
ATOM 2167 N N . SER A 1 281 ? -14.197 1.607 21.750 1.00 92.38 281 SER A N 1
ATOM 2168 C CA . SER A 1 281 ? -14.034 3.055 21.559 1.00 92.38 281 SER A CA 1
ATOM 2169 C C . SER A 1 281 ? -14.704 3.874 22.669 1.00 92.38 281 SER A C 1
ATOM 2171 O O . SER A 1 281 ? -14.168 4.905 23.071 1.00 92.38 281 SER A O 1
ATOM 2173 N N . GLY A 1 282 ? -15.853 3.413 23.176 1.00 94.50 282 GLY A N 1
ATOM 2174 C CA . GLY A 1 282 ? -16.515 4.003 24.341 1.00 94.50 282 GLY A CA 1
ATOM 2175 C C . GLY A 1 282 ? -15.712 3.818 25.629 1.00 94.50 282 GLY A C 1
ATOM 2176 O O . GLY A 1 282 ? -15.476 4.784 26.347 1.00 94.50 282 GLY A O 1
ATOM 2177 N N . LEU A 1 283 ? -15.213 2.606 25.880 1.00 96.75 283 LEU A N 1
ATOM 2178 C CA . LEU A 1 283 ? -14.414 2.300 27.073 1.00 96.75 283 LEU A CA 1
ATOM 2179 C C . LEU A 1 283 ? -13.072 3.032 27.101 1.00 96.75 283 LEU A C 1
ATOM 2181 O O . LEU A 1 283 ? -12.669 3.495 28.159 1.00 96.75 283 LEU A O 1
ATOM 2185 N N . LEU A 1 284 ? -12.428 3.242 25.949 1.00 95.31 284 LEU A N 1
ATOM 2186 C CA . LEU A 1 284 ? -11.236 4.093 25.875 1.00 95.31 284 LEU A CA 1
ATOM 2187 C C . LEU A 1 284 ? -11.501 5.528 26.360 1.00 95.31 284 LEU A C 1
ATOM 2189 O O . LEU A 1 284 ? -10.599 6.172 26.884 1.00 95.31 284 LEU A O 1
ATOM 2193 N N . ARG A 1 285 ? -12.714 6.062 26.161 1.00 95.31 285 ARG A N 1
ATOM 2194 C CA . ARG A 1 285 ? -13.066 7.403 26.657 1.00 95.31 285 ARG A CA 1
ATOM 2195 C C . ARG A 1 285 ? -13.244 7.408 28.168 1.00 95.31 285 ARG A C 1
ATOM 2197 O O . ARG A 1 285 ? -12.792 8.352 28.800 1.00 95.31 285 ARG A O 1
ATOM 2204 N N . LEU A 1 286 ? -13.850 6.358 28.721 1.00 96.25 286 LEU A N 1
ATOM 2205 C CA . LEU A 1 286 ? -13.944 6.171 30.168 1.00 96.25 286 LEU A CA 1
ATOM 2206 C C . LEU A 1 286 ? -12.550 6.044 30.797 1.00 96.25 286 LEU A C 1
ATOM 2208 O O . LEU A 1 286 ? -12.267 6.724 31.773 1.00 96.25 286 LEU A O 1
ATOM 2212 N N . ALA A 1 287 ? -11.670 5.229 30.211 1.00 95.50 287 ALA A N 1
ATOM 2213 C CA . ALA A 1 287 ? -10.303 5.058 30.694 1.00 95.50 287 ALA A CA 1
ATOM 2214 C C . ALA A 1 287 ? -9.486 6.357 30.621 1.00 95.50 287 ALA A C 1
ATOM 2216 O O . ALA A 1 287 ? -8.778 6.681 31.567 1.00 95.50 287 ALA A O 1
ATOM 2217 N N . ALA A 1 288 ? -9.622 7.128 29.534 1.00 94.56 288 ALA A N 1
ATOM 2218 C CA . ALA A 1 288 ? -8.971 8.432 29.406 1.00 94.56 288 ALA A CA 1
ATOM 2219 C C . ALA A 1 288 ? -9.441 9.416 30.488 1.00 94.56 288 ALA A C 1
ATOM 2221 O O . ALA A 1 288 ? -8.611 10.031 31.146 1.00 94.56 288 ALA A O 1
ATOM 2222 N N . TRP A 1 289 ? -10.755 9.517 30.708 1.00 96.12 289 TRP A N 1
ATOM 2223 C CA . TRP A 1 289 ? -11.310 10.356 31.771 1.00 96.12 289 TRP A CA 1
ATOM 2224 C C . TRP A 1 289 ? -10.849 9.911 33.161 1.00 96.12 289 TRP A C 1
ATOM 2226 O O . TRP A 1 289 ? -10.462 10.744 33.973 1.00 96.12 289 TRP A O 1
ATOM 2236 N N . HIS A 1 290 ? -10.854 8.605 33.430 1.00 95.00 290 HIS A N 1
ATOM 2237 C CA . HIS A 1 290 ? -10.409 8.050 34.705 1.00 95.00 290 HIS A CA 1
ATOM 2238 C C . HIS A 1 290 ? -8.931 8.365 34.968 1.00 95.00 290 HIS A C 1
ATOM 2240 O O . HIS A 1 290 ? -8.584 8.819 36.050 1.00 95.00 290 HIS A O 1
ATOM 2246 N N . ALA A 1 291 ? -8.067 8.195 33.963 1.00 93.31 291 ALA A N 1
ATOM 2247 C CA . ALA A 1 291 ? -6.650 8.535 34.073 1.00 93.31 291 ALA A CA 1
ATOM 2248 C C . ALA A 1 291 ? -6.403 10.042 34.275 1.00 93.31 291 ALA A C 1
ATOM 2250 O O . ALA A 1 291 ? -5.444 10.412 34.942 1.00 93.31 291 ALA A O 1
ATOM 2251 N N . GLU A 1 292 ? -7.245 10.903 33.697 1.00 93.56 292 GLU A N 1
ATOM 2252 C CA . GLU A 1 292 ? -7.132 12.363 33.816 1.00 93.56 292 GLU A CA 1
ATOM 2253 C C . GLU A 1 292 ? -7.644 12.884 35.165 1.00 93.56 292 GLU A C 1
ATOM 2255 O O . GLU A 1 292 ? -7.025 13.759 35.761 1.00 93.56 292 GLU A O 1
ATOM 2260 N N . THR A 1 293 ? -8.779 12.367 35.639 1.00 93.06 293 THR A N 1
ATOM 2261 C CA . THR A 1 293 ? -9.508 12.950 36.779 1.00 93.06 293 THR A CA 1
ATOM 2262 C C . THR A 1 293 ? -9.318 12.208 38.094 1.00 93.06 293 THR A C 1
ATOM 2264 O O . THR A 1 293 ? -9.559 12.798 39.142 1.00 93.06 293 THR A O 1
ATOM 2267 N N . ARG A 1 294 ? -8.934 10.927 38.048 1.00 91.75 294 ARG A N 1
ATOM 2268 C CA . ARG A 1 294 ? -8.811 10.036 39.214 1.00 91.75 294 ARG A CA 1
ATOM 2269 C C . ARG A 1 294 ? -7.596 9.097 39.089 1.00 91.75 294 ARG A C 1
ATOM 2271 O O . ARG A 1 294 ? -7.753 7.877 39.186 1.00 91.75 294 ARG A O 1
ATOM 2278 N N . PRO A 1 295 ? -6.381 9.615 38.819 1.00 90.44 295 PRO A N 1
ATOM 2279 C CA . PRO A 1 295 ? -5.189 8.788 38.598 1.00 90.44 295 PRO A CA 1
ATOM 2280 C C . PRO A 1 295 ? -4.809 7.904 39.798 1.00 90.44 295 PRO A C 1
ATOM 2282 O O . PRO A 1 295 ? -4.182 6.862 39.618 1.00 90.44 295 PRO A O 1
ATOM 2285 N N . GLU A 1 296 ? -5.185 8.301 41.013 1.00 90.56 296 GLU A N 1
ATOM 2286 C CA . GLU A 1 296 ? -4.954 7.567 42.258 1.00 90.56 296 GLU A CA 1
ATOM 2287 C C . GLU A 1 296 ? -5.844 6.327 42.418 1.00 90.56 296 GLU A C 1
ATOM 2289 O O . GLU A 1 296 ? -5.512 5.416 43.180 1.00 90.56 296 GLU A O 1
ATOM 2294 N N . GLN A 1 297 ? -6.969 6.260 41.701 1.00 90.12 297 GLN A N 1
ATOM 2295 C CA . GLN A 1 297 ? -7.860 5.110 41.768 1.00 90.12 297 GLN A CA 1
ATOM 2296 C C . GLN A 1 297 ? -7.280 3.952 40.956 1.00 90.12 297 GLN A C 1
ATOM 2298 O O . GLN A 1 297 ? -7.096 4.021 39.745 1.00 90.12 297 GLN A O 1
ATOM 2303 N N . THR A 1 298 ? -7.004 2.832 41.620 1.00 91.19 298 THR A N 1
ATOM 2304 C CA . THR A 1 298 ? -6.469 1.628 40.963 1.00 91.19 298 THR A CA 1
ATOM 2305 C C . THR A 1 298 ? -7.565 0.664 40.504 1.00 91.19 298 THR A C 1
ATOM 2307 O O . THR A 1 298 ? -7.269 -0.362 39.893 1.00 91.19 298 THR A O 1
ATOM 2310 N N . THR A 1 299 ? -8.836 0.981 40.777 1.00 93.56 299 THR A N 1
ATOM 2311 C CA . THR A 1 299 ? -10.011 0.149 40.476 1.00 93.56 299 THR A CA 1
ATOM 2312 C C . THR A 1 299 ? -11.210 1.004 40.074 1.00 93.56 299 THR A C 1
ATOM 2314 O O . THR A 1 299 ? -11.227 2.203 40.324 1.00 93.56 299 THR A O 1
ATOM 2317 N N . LEU A 1 300 ? -12.248 0.380 39.506 1.00 94.06 300 LEU A N 1
ATOM 2318 C CA . LEU A 1 300 ? -13.491 1.070 39.143 1.00 94.06 300 LEU A CA 1
ATOM 2319 C C . LEU A 1 300 ? -14.546 1.041 40.263 1.00 94.06 300 LEU A C 1
ATOM 2321 O O . LEU A 1 300 ? -15.640 1.564 40.070 1.00 94.06 300 LEU A O 1
ATOM 2325 N N . ALA A 1 301 ? -14.250 0.441 41.422 1.00 92.69 301 ALA A N 1
ATOM 2326 C CA . ALA A 1 301 ? -15.207 0.267 42.518 1.00 92.69 301 ALA A CA 1
ATOM 2327 C C . ALA A 1 301 ? -15.715 1.599 43.092 1.00 92.69 301 ALA A C 1
ATOM 2329 O O . ALA A 1 301 ? -16.875 1.692 43.484 1.00 92.69 301 ALA A O 1
ATOM 2330 N N . GLY A 1 302 ? -14.864 2.630 43.093 1.00 88.56 302 GLY A N 1
ATOM 2331 C CA . GLY A 1 302 ? -15.200 3.980 43.553 1.00 88.56 302 GLY A CA 1
ATOM 2332 C C . GLY A 1 302 ? -15.976 4.827 42.541 1.00 88.56 302 GLY A C 1
ATOM 2333 O O . GLY A 1 302 ? -16.252 5.990 42.820 1.00 88.56 302 GLY A O 1
ATOM 2334 N N . LEU A 1 303 ? -16.319 4.285 41.366 1.00 93.38 303 LEU A N 1
ATOM 2335 C CA . LEU A 1 303 ? -17.084 5.005 40.346 1.00 93.38 303 LEU A CA 1
ATOM 2336 C C . LEU A 1 303 ? -18.586 4.860 40.581 1.00 93.38 303 LEU A C 1
ATOM 2338 O O . LEU A 1 303 ? -19.292 4.122 39.888 1.00 93.38 303 LEU A O 1
ATOM 2342 N N . ASP A 1 304 ? -19.062 5.579 41.587 1.00 90.94 304 ASP A N 1
ATOM 2343 C CA . ASP A 1 304 ? -20.476 5.716 41.892 1.00 90.94 304 ASP A CA 1
ATOM 2344 C C . ASP A 1 304 ? -21.203 6.656 40.905 1.00 90.94 304 ASP A C 1
ATOM 2346 O O . ASP A 1 304 ? -20.660 7.112 39.891 1.00 90.94 304 ASP A O 1
ATOM 2350 N N . ARG A 1 305 ? -22.493 6.912 41.162 1.00 93.06 305 ARG A N 1
ATOM 2351 C CA . ARG A 1 305 ? -23.300 7.780 40.297 1.00 93.06 305 ARG A CA 1
ATOM 2352 C C . ARG A 1 305 ? -22.725 9.206 40.203 1.00 93.06 305 ARG A C 1
ATOM 2354 O O . ARG A 1 305 ? -22.577 9.660 39.069 1.00 93.06 305 ARG A O 1
ATOM 2361 N N . PRO A 1 306 ? -22.391 9.909 41.306 1.00 93.00 306 PRO A N 1
ATOM 2362 C CA . PRO A 1 306 ? -21.695 11.198 41.252 1.00 93.00 306 PRO A CA 1
ATOM 2363 C C . PRO A 1 306 ? -20.455 11.196 40.354 1.00 93.00 306 PRO A C 1
ATOM 2365 O O . PRO A 1 306 ? -20.367 12.029 39.451 1.00 93.00 306 PRO A O 1
ATOM 2368 N N . ALA A 1 307 ? -19.561 10.215 40.515 1.00 92.75 307 ALA A N 1
ATOM 2369 C CA . ALA A 1 307 ? -18.357 10.123 39.696 1.00 92.75 307 ALA A CA 1
ATOM 2370 C C . ALA A 1 307 ? -18.695 9.986 38.203 1.00 92.75 307 ALA A C 1
ATOM 2372 O O . ALA A 1 307 ? -18.106 10.660 37.358 1.00 92.75 307 ALA A O 1
ATOM 2373 N N . LEU A 1 308 ? -19.684 9.164 37.840 1.00 94.31 308 LEU A N 1
ATOM 2374 C CA . LEU A 1 308 ? -20.065 9.052 36.432 1.00 94.31 308 LEU A CA 1
ATOM 2375 C C . LEU A 1 308 ? -20.848 10.251 35.899 1.00 94.31 308 LEU A C 1
ATOM 2377 O O . LEU A 1 308 ? -20.783 10.497 34.697 1.00 94.31 308 LEU A O 1
ATOM 2381 N N . LEU A 1 309 ? -21.528 11.039 36.733 1.00 94.12 309 LEU A N 1
ATOM 2382 C CA . LEU A 1 309 ? -22.095 12.317 36.293 1.00 94.12 309 LEU A CA 1
ATOM 2383 C C . LEU A 1 309 ? -20.997 13.315 35.904 1.00 94.12 309 LEU A C 1
ATOM 2385 O O . LEU A 1 309 ? -21.154 14.026 34.911 1.00 94.12 309 LEU A O 1
ATOM 2389 N N . GLU A 1 310 ? -19.859 13.315 36.600 1.00 94.94 310 GLU A N 1
ATOM 2390 C CA . GLU A 1 310 ? -18.687 14.093 36.180 1.00 94.94 310 GLU A CA 1
ATOM 2391 C C . GLU A 1 310 ? -18.145 13.610 34.828 1.00 94.94 310 GLU A C 1
ATOM 2393 O O . GLU A 1 310 ? -17.834 14.428 33.962 1.00 94.94 310 GLU A O 1
ATOM 2398 N N . PHE A 1 311 ? -18.103 12.293 34.590 1.00 95.81 311 PHE A N 1
ATOM 2399 C CA . PHE A 1 311 ? -17.765 11.746 33.270 1.00 95.81 311 PHE A CA 1
ATOM 2400 C C . PHE A 1 311 ? -18.732 12.237 32.179 1.00 95.81 311 PHE A C 1
ATOM 2402 O O . PHE A 1 311 ? -18.301 12.640 31.092 1.00 95.81 311 PHE A O 1
ATOM 2409 N N . LEU A 1 312 ? -20.042 12.244 32.456 1.00 94.94 312 LEU A N 1
ATOM 2410 C CA . LEU A 1 312 ? -21.045 12.759 31.519 1.00 94.94 312 LEU A CA 1
ATOM 2411 C C . LEU A 1 312 ? -20.848 14.256 31.235 1.00 94.94 312 LEU A C 1
ATOM 2413 O O . LEU A 1 312 ? -20.972 14.669 30.082 1.00 94.94 312 LEU A O 1
ATOM 2417 N N . ALA A 1 313 ? -20.492 15.051 32.247 1.00 94.44 313 ALA A N 1
ATOM 2418 C CA . ALA A 1 313 ? -20.186 16.477 32.107 1.00 94.44 313 ALA A CA 1
ATOM 2419 C C . ALA A 1 313 ? -18.852 16.739 31.378 1.00 94.44 313 ALA A C 1
ATOM 2421 O O . ALA A 1 313 ? -18.704 17.738 30.667 1.00 94.44 313 ALA A O 1
ATOM 2422 N N . TRP A 1 314 ? -17.892 15.820 31.485 1.00 95.69 314 TRP A N 1
ATOM 2423 C CA . TRP A 1 314 ? -16.606 15.885 30.791 1.00 95.69 314 TRP A CA 1
ATOM 2424 C C . TRP A 1 314 ? -16.746 15.639 29.279 1.00 95.69 314 TRP A C 1
ATOM 2426 O O . TRP A 1 314 ? -16.113 16.335 28.481 1.00 95.69 314 TRP A O 1
ATOM 2436 N N . LEU A 1 315 ? -17.616 14.712 28.851 1.00 94.31 315 LEU A N 1
ATOM 2437 C CA . LEU A 1 315 ? -17.763 14.296 27.444 1.00 94.31 315 LEU A CA 1
ATOM 2438 C C . LEU A 1 315 ? -18.035 15.434 26.428 1.00 94.31 315 LEU A C 1
ATOM 2440 O O . LEU A 1 315 ? -17.412 15.417 25.361 1.00 94.31 315 LEU A O 1
ATOM 2444 N N . PRO A 1 316 ? -18.938 16.407 26.677 1.00 92.88 316 PRO A N 1
ATOM 2445 C CA . PRO A 1 316 ? -19.172 17.551 25.790 1.00 92.88 316 PRO A CA 1
ATOM 2446 C C . PRO A 1 316 ? -17.930 18.380 25.462 1.00 92.88 316 PRO A C 1
ATOM 2448 O O . PRO A 1 316 ? -17.840 18.929 24.366 1.00 92.88 316 PRO A O 1
ATOM 2451 N N . HIS A 1 317 ? -16.972 18.441 26.383 1.00 93.19 317 HIS A N 1
ATOM 2452 C CA . HIS A 1 317 ? -15.769 19.257 26.247 1.00 93.19 317 HIS A CA 1
ATOM 2453 C C . HIS A 1 317 ? -14.679 18.563 25.420 1.00 93.19 317 HIS A C 1
ATOM 2455 O O . HIS A 1 317 ? -13.694 19.188 25.030 1.00 93.19 317 HIS A O 1
ATOM 2461 N N . GLN A 1 318 ? -14.886 17.295 25.062 1.00 93.56 318 GLN A N 1
ATOM 2462 C CA . GLN A 1 318 ? -13.893 16.481 24.378 1.00 93.56 318 GLN A CA 1
ATOM 2463 C C . GLN A 1 318 ? -13.859 16.678 22.862 1.00 93.56 318 GLN A C 1
ATOM 2465 O O . GLN A 1 318 ? -14.830 17.073 22.209 1.00 93.56 318 GLN A O 1
ATOM 2470 N N . ARG A 1 319 ? -12.702 16.349 22.281 1.00 91.94 319 ARG A N 1
ATOM 2471 C CA . ARG A 1 319 ? -12.445 16.403 20.836 1.00 91.94 319 ARG A CA 1
ATOM 2472 C C . ARG A 1 319 ? -12.269 15.013 20.231 1.00 91.94 319 ARG A C 1
ATOM 2474 O O . ARG A 1 319 ? -11.984 14.023 20.923 1.00 91.94 319 ARG A O 1
ATOM 2481 N N . LYS A 1 320 ? -12.460 14.900 18.916 1.00 90.81 320 LYS A N 1
ATOM 2482 C CA . LYS A 1 320 ? -12.222 13.648 18.181 1.00 90.81 320 LYS A CA 1
ATOM 2483 C C . LYS A 1 320 ? -10.715 13.373 18.121 1.00 90.81 320 LYS A C 1
ATOM 2485 O O . LYS A 1 320 ? -9.955 14.221 17.685 1.00 90.81 320 LYS A O 1
ATOM 2490 N N . TRP A 1 321 ? -10.275 12.151 18.433 1.00 85.44 321 TRP A N 1
ATOM 2491 C CA . TRP A 1 321 ? -8.839 11.812 18.389 1.00 85.44 321 TRP A CA 1
ATOM 2492 C C . TRP A 1 321 ? -8.200 11.955 17.000 1.00 85.44 321 TRP A C 1
ATOM 2494 O O . TRP A 1 321 ? -7.015 12.230 16.897 1.00 85.44 321 TRP A O 1
ATOM 2504 N N . LYS A 1 322 ? -8.971 11.757 15.921 1.00 81.69 322 LYS A N 1
ATOM 2505 C CA . LYS A 1 322 ? -8.477 11.898 14.537 1.00 81.69 322 LYS A CA 1
ATOM 2506 C C . LYS A 1 322 ? -8.603 13.313 13.972 1.00 81.69 322 LYS A C 1
ATOM 2508 O O . LYS A 1 322 ? -7.963 13.608 12.972 1.00 81.69 322 LYS A O 1
ATOM 2513 N N . HIS A 1 323 ? -9.449 14.136 14.582 1.00 85.44 323 HIS A N 1
ATOM 2514 C CA . HIS A 1 323 ? -9.737 15.506 14.165 1.00 85.44 323 HIS A CA 1
ATOM 2515 C C . HIS A 1 323 ? -9.80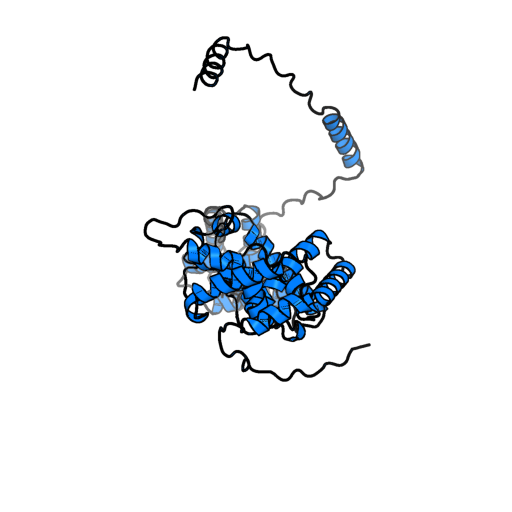9 16.357 15.437 1.00 85.44 323 HIS A C 1
ATOM 2517 O O . HIS A 1 323 ? -10.913 16.610 15.928 1.00 85.44 323 HIS A O 1
ATOM 2523 N N . PRO A 1 324 ? -8.651 16.681 16.048 1.00 86.31 324 PRO A N 1
ATOM 2524 C CA . PRO A 1 324 ? -8.598 17.360 17.346 1.00 86.31 324 PRO A CA 1
ATOM 2525 C C . PRO A 1 324 ? -9.281 18.734 17.346 1.00 86.31 324 PRO A C 1
ATOM 2527 O O . PRO A 1 324 ? -9.723 19.211 18.383 1.00 86.31 324 PRO A O 1
ATOM 2530 N N . ASP A 1 325 ? -9.420 19.337 16.171 1.00 88.31 325 ASP A N 1
ATOM 2531 C CA . ASP A 1 325 ? -10.158 20.566 15.896 1.00 88.31 325 ASP A CA 1
ATOM 2532 C C . ASP A 1 325 ? -11.683 20.416 16.051 1.00 88.31 325 ASP A C 1
ATOM 2534 O O . ASP A 1 325 ? -12.391 21.404 16.230 1.00 88.31 325 ASP A O 1
ATOM 2538 N N . GLN A 1 326 ? -12.213 19.189 16.029 1.00 88.31 326 GLN A N 1
ATOM 2539 C CA . GLN A 1 326 ? -13.653 18.938 16.011 1.00 88.31 326 GLN A CA 1
ATOM 2540 C C . GLN A 1 326 ? -14.177 18.393 17.349 1.00 88.31 326 GLN A C 1
ATOM 2542 O O . GLN A 1 326 ? -13.646 17.396 17.861 1.00 88.31 326 GLN A O 1
ATOM 2547 N N . PRO A 1 327 ? -15.274 18.957 17.893 1.00 92.75 327 PRO A N 1
ATOM 2548 C CA . PRO A 1 327 ? -15.957 18.394 19.054 1.00 92.75 327 PRO A CA 1
ATOM 2549 C C . PRO A 1 327 ? -16.607 17.042 18.741 1.00 92.75 327 PRO A C 1
ATOM 2551 O O . PRO A 1 327 ? -16.842 16.672 17.582 1.00 92.75 327 PRO A O 1
ATOM 2554 N N . LEU A 1 328 ? -16.900 16.276 19.793 1.00 92.50 328 LEU A N 1
ATOM 2555 C CA . LEU A 1 328 ? -17.698 15.059 19.664 1.00 92.50 328 LEU A CA 1
ATOM 2556 C C . LEU A 1 328 ? -19.135 15.410 19.254 1.00 92.50 328 LEU A C 1
ATOM 2558 O O . LEU A 1 328 ? -19.747 16.316 19.812 1.00 92.50 328 LEU A O 1
ATOM 2562 N N . SER A 1 329 ? -19.694 14.671 18.292 1.00 90.69 329 SER A N 1
ATOM 2563 C CA . SER A 1 329 ? -21.107 14.834 17.937 1.00 90.69 329 SER A CA 1
ATOM 2564 C C . SER A 1 329 ? -22.007 14.326 19.064 1.00 90.69 329 SER A C 1
ATOM 2566 O O . SER A 1 329 ? -21.629 13.403 19.788 1.00 90.69 329 SER A O 1
ATOM 2568 N N . ALA A 1 330 ? -23.222 14.875 19.175 1.00 88.69 330 ALA A N 1
ATOM 2569 C CA . ALA A 1 330 ? -24.231 14.400 20.127 1.00 88.69 330 ALA A CA 1
ATOM 2570 C C . ALA A 1 330 ? -24.438 12.881 20.023 1.00 88.69 330 ALA A C 1
ATOM 2572 O O . ALA A 1 330 ? -24.195 12.169 20.987 1.00 88.69 330 ALA A O 1
ATOM 2573 N N . VAL A 1 331 ? -24.678 12.381 18.807 1.00 89.12 331 VAL A N 1
ATOM 2574 C CA . VAL A 1 331 ? -24.844 10.945 18.524 1.00 89.12 331 VAL A CA 1
ATOM 2575 C C . VAL A 1 331 ? -23.661 10.099 19.012 1.00 89.12 331 VAL A C 1
ATOM 2577 O O . VAL A 1 331 ? -23.850 8.994 19.517 1.00 89.12 331 VAL A O 1
ATOM 2580 N N . TYR A 1 332 ? -22.425 10.586 18.859 1.00 90.69 332 TYR A N 1
ATOM 2581 C CA . TYR A 1 332 ? -21.257 9.842 19.331 1.00 90.69 332 TYR A CA 1
ATOM 2582 C C . TYR A 1 332 ? -21.134 9.876 20.858 1.00 90.69 332 TYR A C 1
ATOM 2584 O O . TYR A 1 332 ? -20.761 8.864 21.447 1.00 90.69 332 TYR A O 1
ATOM 2592 N N . ARG A 1 333 ? -21.470 10.996 21.512 1.00 93.06 333 ARG A N 1
ATOM 2593 C CA . ARG A 1 333 ? -21.531 11.065 22.983 1.00 93.06 333 ARG A CA 1
ATOM 2594 C C . ARG A 1 333 ? -22.556 10.069 23.518 1.00 93.06 333 ARG A C 1
ATOM 2596 O O . ARG A 1 333 ? -22.200 9.249 24.356 1.00 93.06 333 ARG A O 1
ATOM 2603 N N . ASP A 1 334 ? -23.756 10.041 22.949 1.00 91.38 334 ASP A N 1
ATOM 2604 C CA . ASP A 1 334 ? -24.818 9.111 23.349 1.00 91.38 334 ASP A CA 1
ATOM 2605 C C . ASP A 1 334 ? -24.389 7.652 23.194 1.00 91.38 334 ASP A C 1
ATOM 2607 O O . ASP A 1 334 ? -24.627 6.807 24.059 1.00 91.38 334 ASP A O 1
ATOM 2611 N N . HIS A 1 335 ? -23.680 7.364 22.104 1.00 91.31 335 HIS A N 1
ATOM 2612 C CA . HIS A 1 335 ? -23.092 6.059 21.857 1.00 91.31 335 HIS A CA 1
ATOM 2613 C C . HIS A 1 335 ? -22.066 5.661 22.931 1.00 91.31 335 HIS A C 1
ATOM 2615 O O . HIS A 1 335 ? -22.105 4.531 23.424 1.00 91.31 335 HIS A O 1
ATOM 2621 N N . VAL A 1 336 ? -21.170 6.575 23.323 1.00 94.50 336 VAL A N 1
ATOM 2622 C CA . VAL A 1 336 ? -20.198 6.344 24.406 1.00 94.50 336 VAL A CA 1
ATOM 2623 C C . VAL A 1 336 ? -20.925 6.071 25.725 1.00 94.50 336 VAL A C 1
ATOM 2625 O O . VAL A 1 336 ? -20.648 5.055 26.363 1.00 94.50 336 VAL A O 1
ATOM 2628 N N . ILE A 1 337 ? -21.895 6.916 26.088 1.00 94.56 337 ILE A N 1
ATOM 2629 C CA . ILE A 1 337 ? -22.684 6.790 27.324 1.00 94.56 337 ILE A CA 1
ATOM 2630 C C . ILE A 1 337 ? -23.393 5.434 27.373 1.00 94.56 337 ILE A C 1
ATOM 2632 O O . ILE A 1 337 ? -23.286 4.710 28.362 1.00 94.56 337 ILE A O 1
ATOM 2636 N N . GLY A 1 338 ? -24.049 5.036 26.281 1.00 93.56 338 GLY A N 1
ATOM 2637 C CA . GLY A 1 338 ? -24.749 3.755 26.201 1.00 93.56 338 GLY A CA 1
ATOM 2638 C C . GLY A 1 338 ? -23.826 2.544 26.375 1.00 93.56 338 GLY A C 1
ATOM 2639 O O . GLY A 1 338 ? -24.210 1.558 27.010 1.00 93.56 338 GLY A O 1
ATOM 2640 N N . HIS A 1 339 ? -22.598 2.598 25.848 1.00 95.00 339 HIS A N 1
ATOM 2641 C CA . HIS A 1 339 ? -21.620 1.525 26.033 1.00 95.00 339 HIS A CA 1
ATOM 2642 C C . HIS A 1 339 ? -21.070 1.460 27.460 1.00 95.00 339 HIS A C 1
ATOM 2644 O O . HIS A 1 339 ? -20.961 0.357 27.999 1.00 95.00 339 HIS A O 1
ATOM 2650 N N . VAL A 1 340 ? -20.783 2.610 28.073 1.00 96.00 340 VAL A N 1
ATOM 2651 C CA . VAL A 1 340 ? -20.311 2.705 29.462 1.00 96.00 340 VAL A CA 1
ATOM 2652 C C . VAL A 1 340 ? -21.384 2.221 30.440 1.00 96.00 340 VAL A C 1
ATOM 2654 O O . VAL A 1 340 ? -21.111 1.359 31.273 1.00 96.00 340 VAL A O 1
ATOM 2657 N N . ALA A 1 341 ? -22.630 2.672 30.285 1.00 94.75 341 ALA A N 1
ATOM 2658 C CA . ALA A 1 341 ? -23.741 2.230 31.126 1.00 94.75 341 ALA A CA 1
ATOM 2659 C C . ALA A 1 341 ? -23.970 0.711 31.031 1.00 94.75 341 ALA A C 1
ATOM 2661 O O . ALA A 1 341 ? -24.203 0.043 32.039 1.00 94.75 341 ALA A O 1
ATOM 2662 N N . ARG A 1 342 ? -23.873 0.138 29.822 1.00 94.44 342 ARG A N 1
ATOM 2663 C CA . ARG A 1 342 ? -24.007 -1.312 29.620 1.00 94.44 342 ARG A CA 1
ATOM 2664 C C . ARG A 1 342 ? -22.851 -2.094 30.240 1.00 94.44 342 ARG A C 1
ATOM 2666 O O . ARG A 1 342 ? -23.096 -3.173 30.767 1.00 94.44 342 ARG A O 1
ATOM 2673 N N . PHE A 1 343 ? -21.633 -1.561 30.183 1.00 96.31 343 PHE A N 1
ATOM 2674 C CA . PHE A 1 343 ? -20.460 -2.164 30.811 1.00 96.31 343 PHE A CA 1
ATOM 2675 C C . PHE A 1 343 ? -20.629 -2.267 32.330 1.00 96.31 343 PHE A C 1
ATOM 2677 O O . PHE A 1 343 ? -20.594 -3.376 32.858 1.00 96.31 343 PHE A O 1
ATOM 2684 N N . PHE A 1 344 ? -20.912 -1.155 33.016 1.00 96.25 344 PHE A N 1
ATOM 2685 C CA . PHE A 1 344 ? -21.101 -1.182 34.469 1.00 96.25 344 PHE A CA 1
ATOM 2686 C C . PHE A 1 344 ? -22.300 -2.027 34.893 1.00 96.25 344 PHE A C 1
ATOM 2688 O O . PHE A 1 344 ? -22.218 -2.759 35.873 1.00 96.25 344 PHE A O 1
ATOM 2695 N N . ARG A 1 345 ? -23.405 -1.983 34.138 1.00 94.56 345 ARG A N 1
ATOM 2696 C CA . ARG A 1 345 ? -24.564 -2.843 34.409 1.00 94.56 345 ARG A CA 1
ATOM 2697 C C . ARG A 1 345 ? -24.214 -4.323 34.293 1.00 94.56 345 ARG A C 1
ATOM 2699 O O . ARG A 1 345 ? -24.617 -5.104 35.144 1.00 94.56 345 ARG A O 1
ATOM 2706 N N . HIS A 1 346 ? -23.490 -4.703 33.241 1.00 94.81 346 HIS A N 1
ATOM 2707 C CA . HIS A 1 346 ? -23.057 -6.085 33.035 1.00 94.81 346 HIS A CA 1
ATOM 2708 C C . HIS A 1 346 ? -22.135 -6.538 34.167 1.00 94.81 346 HIS A C 1
ATOM 2710 O O . HIS A 1 346 ? -22.356 -7.604 34.724 1.00 94.81 346 HIS A O 1
ATOM 2716 N N . ALA A 1 347 ? -21.163 -5.715 34.555 1.00 94.69 347 ALA A N 1
ATOM 2717 C CA . ALA A 1 347 ? -20.257 -6.033 35.652 1.00 94.69 347 ALA A CA 1
ATOM 2718 C C . ALA A 1 347 ? -20.973 -6.167 37.007 1.00 94.69 347 ALA A C 1
ATOM 2720 O O . ALA A 1 347 ? -20.693 -7.110 37.737 1.00 94.69 347 ALA A O 1
ATOM 2721 N N . ALA A 1 348 ? -21.926 -5.278 37.309 1.00 93.19 348 ALA A N 1
ATOM 2722 C CA . ALA A 1 348 ? -22.703 -5.334 38.547 1.00 93.19 348 ALA A CA 1
ATOM 2723 C C . ALA A 1 348 ? -23.605 -6.580 38.616 1.00 93.19 348 ALA A C 1
ATOM 2725 O O .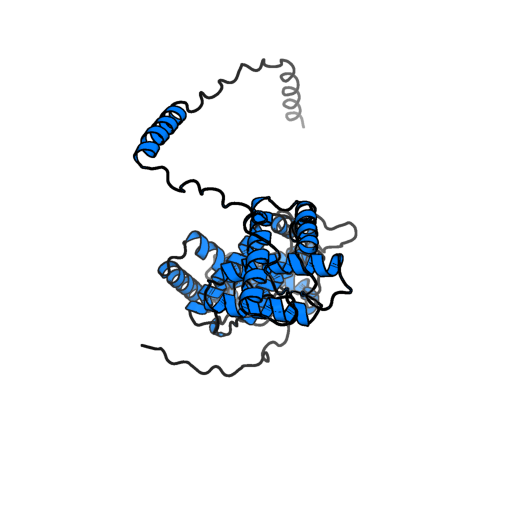 ALA A 1 348 ? -23.637 -7.244 39.642 1.00 93.19 348 ALA A O 1
ATOM 2726 N N . ILE A 1 349 ? -24.288 -6.943 37.518 1.00 93.88 349 ILE A N 1
ATOM 2727 C CA . ILE A 1 349 ? -25.128 -8.160 37.451 1.00 93.88 349 ILE A CA 1
ATOM 2728 C C . ILE A 1 349 ? -24.307 -9.434 37.680 1.00 93.88 349 ILE A C 1
ATOM 2730 O O . ILE A 1 349 ? -24.822 -10.408 38.211 1.00 93.88 349 ILE A O 1
ATOM 2734 N N . ASN A 1 350 ? -23.047 -9.437 37.246 1.00 93.81 350 ASN A N 1
ATOM 2735 C CA . ASN A 1 350 ? -22.149 -10.578 37.402 1.00 93.81 350 ASN A CA 1
ATOM 2736 C C . ASN A 1 350 ? -21.248 -10.455 38.642 1.00 93.81 350 ASN A C 1
ATOM 2738 O O . ASN A 1 350 ? -20.301 -11.230 38.761 1.00 93.81 350 ASN A O 1
ATOM 2742 N N . GLU A 1 351 ? -21.504 -9.472 39.513 1.00 92.94 351 GLU A N 1
ATOM 2743 C CA . GLU A 1 351 ? -20.814 -9.276 40.795 1.00 92.94 351 GLU A CA 1
ATOM 2744 C C . GLU A 1 351 ? -19.283 -9.245 40.669 1.00 92.94 351 GLU A C 1
ATOM 2746 O O . GLU A 1 351 ? -18.545 -9.854 41.443 1.00 92.94 351 GLU A O 1
ATOM 2751 N N . TRP A 1 352 ? -18.776 -8.556 39.644 1.00 93.75 352 TRP A N 1
ATOM 2752 C CA . TRP A 1 352 ? -17.336 -8.523 39.406 1.00 93.75 352 TRP A CA 1
ATOM 2753 C C . TRP A 1 352 ? -16.588 -7.822 40.546 1.00 93.75 352 TRP A C 1
ATOM 2755 O O . TRP A 1 352 ? -17.020 -6.757 40.999 1.00 93.75 352 TRP A O 1
ATOM 2765 N N . PRO A 1 353 ? -15.425 -8.353 40.971 1.00 89.69 353 PRO A N 1
ATOM 2766 C CA . PRO A 1 353 ? -14.584 -7.667 41.939 1.00 89.69 353 PRO A CA 1
ATOM 2767 C C . PRO A 1 353 ? -14.099 -6.335 41.358 1.00 89.69 353 PRO A C 1
ATOM 2769 O O . PRO A 1 353 ? -13.974 -6.181 40.141 1.00 89.69 353 PRO A O 1
ATOM 2772 N N . HIS A 1 354 ? -13.793 -5.375 42.235 1.00 90.06 354 HIS A N 1
ATOM 2773 C CA . HIS A 1 354 ? -13.237 -4.070 41.851 1.00 90.06 354 HIS A CA 1
ATOM 2774 C C . HIS A 1 354 ? -14.150 -3.218 40.944 1.00 90.06 354 HIS A C 1
ATOM 2776 O O . HIS A 1 354 ? -13.673 -2.305 40.265 1.00 90.06 354 HIS A O 1
ATOM 2782 N N . MET A 1 355 ? -15.458 -3.493 40.967 1.00 93.44 355 MET A N 1
ATOM 2783 C CA . MET A 1 355 ? -16.511 -2.764 40.256 1.00 93.44 355 MET A CA 1
ATOM 2784 C C . MET A 1 355 ? -17.568 -2.240 41.241 1.00 93.44 355 MET A C 1
ATOM 2786 O O . MET A 1 355 ? -17.683 -2.767 42.350 1.00 93.44 355 MET A O 1
ATOM 2790 N N . PRO A 1 356 ? -18.361 -1.220 40.867 1.00 91.25 356 PRO A N 1
ATOM 2791 C CA . PRO A 1 356 ? -19.473 -0.761 41.691 1.00 91.25 356 PRO A CA 1
ATOM 2792 C C . PRO A 1 356 ? -20.505 -1.878 41.892 1.00 91.25 356 PRO A C 1
ATOM 2794 O O . PRO A 1 356 ? -20.909 -2.537 40.932 1.00 91.25 356 PRO A O 1
ATOM 2797 N N . THR A 1 357 ? -20.981 -2.055 43.127 1.00 87.50 357 THR A N 1
ATOM 2798 C CA . THR A 1 357 ? -21.946 -3.112 43.492 1.00 87.50 357 THR A CA 1
ATOM 2799 C C . THR A 1 357 ? -23.308 -2.929 42.821 1.00 87.50 357 THR A C 1
ATOM 2801 O O . THR A 1 357 ? -24.048 -3.885 42.612 1.00 87.50 357 THR A O 1
ATOM 2804 N N . LYS A 1 358 ? -23.663 -1.688 42.477 1.00 89.31 358 LYS A N 1
ATOM 2805 C CA . LYS A 1 358 ? -24.898 -1.346 41.766 1.00 89.31 358 LYS A CA 1
ATOM 2806 C C . LYS A 1 358 ? -24.552 -0.594 40.485 1.00 89.31 358 LYS A C 1
ATOM 2808 O O . LYS A 1 358 ? -23.588 0.169 40.490 1.00 89.31 358 LYS A O 1
ATOM 2813 N N . PRO A 1 359 ? -25.341 -0.741 39.404 1.00 91.12 359 PRO A N 1
ATOM 2814 C CA . PRO A 1 359 ? -25.149 0.055 38.200 1.00 91.12 359 PRO A CA 1
ATOM 2815 C C . PRO A 1 359 ? -25.221 1.563 38.532 1.00 91.12 359 PRO A C 1
ATOM 2817 O O . PRO A 1 359 ? -26.280 2.031 38.950 1.00 91.12 359 PRO A O 1
ATOM 2820 N N . PRO A 1 360 ? -24.133 2.331 38.340 1.00 90.00 360 PRO A N 1
ATOM 2821 C CA . PRO A 1 360 ? -24.068 3.748 38.705 1.00 90.00 360 PRO A CA 1
ATOM 2822 C C . PRO A 1 360 ? -24.920 4.640 37.790 1.00 90.00 360 PRO A C 1
ATOM 2824 O O . PRO A 1 360 ? -25.385 5.692 38.214 1.00 90.00 360 PRO A O 1
ATOM 2827 N N . LEU A 1 361 ? -25.159 4.218 36.541 1.00 90.44 361 LEU A N 1
ATOM 2828 C CA . LEU A 1 361 ? -26.029 4.921 35.593 1.00 90.44 361 LEU A CA 1
ATOM 2829 C C . LEU A 1 361 ? -27.388 4.234 35.477 1.00 90.44 361 LEU A C 1
ATOM 2831 O O . LEU A 1 361 ? -27.482 3.024 35.236 1.00 90.44 361 LEU A O 1
ATOM 2835 N N . THR A 1 362 ? -28.442 5.038 35.571 1.00 84.12 362 THR A N 1
ATOM 2836 C CA . THR A 1 362 ? -29.833 4.614 35.399 1.00 84.12 362 THR A CA 1
ATOM 2837 C C . THR A 1 362 ? -30.295 4.793 33.951 1.00 84.12 362 THR A C 1
ATOM 2839 O O . THR A 1 362 ? -29.583 5.338 33.108 1.00 84.12 362 THR A O 1
ATOM 2842 N N . SER A 1 363 ? -31.510 4.342 33.628 1.00 77.31 363 SER A N 1
ATOM 2843 C CA . SER A 1 363 ? -32.125 4.602 32.316 1.00 77.31 363 SER A CA 1
ATOM 2844 C C . SER A 1 363 ? -32.344 6.088 32.031 1.00 77.31 363 SER A C 1
ATOM 2846 O O . SER A 1 363 ? -32.410 6.461 30.865 1.00 77.31 363 SER A O 1
ATOM 2848 N N . SER A 1 364 ? -32.449 6.923 33.067 1.00 81.50 364 SER A N 1
ATOM 2849 C CA . SER A 1 364 ? -32.635 8.371 32.932 1.00 81.50 364 SER A CA 1
ATOM 2850 C C . SER A 1 364 ? -31.348 9.095 32.533 1.00 81.50 364 SER A C 1
ATOM 2852 O O . SER A 1 364 ? -31.414 10.164 31.937 1.00 81.50 364 SER A O 1
ATOM 2854 N N . ASP A 1 365 ? -30.188 8.501 32.828 1.00 83.81 365 ASP A N 1
ATOM 2855 C CA . ASP A 1 365 ? -28.871 9.069 32.518 1.00 83.81 365 ASP A CA 1
ATOM 2856 C C . ASP A 1 365 ? -28.389 8.693 31.101 1.00 83.81 365 ASP A C 1
ATOM 2858 O O . ASP A 1 365 ? -27.405 9.236 30.597 1.00 83.81 365 ASP A O 1
ATOM 2862 N N . VAL A 1 366 ? -29.066 7.743 30.445 1.00 79.25 366 VAL A N 1
ATOM 2863 C CA . VAL A 1 366 ? -28.739 7.294 29.088 1.00 79.25 366 VAL A CA 1
ATOM 2864 C C . VAL A 1 366 ? -29.645 8.013 28.084 1.00 79.25 366 VAL A C 1
ATOM 2866 O O . VAL A 1 366 ? -30.867 7.966 28.232 1.00 79.25 366 VAL A O 1
ATOM 2869 N N . PRO A 1 367 ? -29.087 8.633 27.028 1.00 76.38 367 PRO A N 1
ATOM 2870 C CA . PRO A 1 367 ? -29.879 9.305 26.005 1.00 76.38 367 PRO A CA 1
ATOM 2871 C C . PRO A 1 367 ? -30.929 8.377 25.395 1.00 76.38 367 PRO A C 1
ATOM 2873 O O . PRO A 1 367 ? -30.639 7.230 25.036 1.00 76.38 367 PRO A O 1
ATOM 2876 N N . ARG A 1 368 ? -32.164 8.875 25.274 1.00 73.50 368 ARG A N 1
ATOM 2877 C CA . ARG A 1 368 ? -33.251 8.125 24.639 1.00 73.50 368 ARG A CA 1
ATOM 2878 C C . ARG A 1 368 ? -32.911 7.901 23.169 1.00 73.50 368 ARG A C 1
ATOM 2880 O O . ARG A 1 368 ? -32.427 8.802 22.488 1.00 73.50 368 ARG A O 1
ATOM 2887 N N . GLY A 1 369 ? -33.162 6.687 22.684 1.00 64.56 369 GLY A N 1
ATOM 2888 C CA . GLY A 1 369 ? -32.964 6.369 21.276 1.00 64.56 369 GLY A CA 1
ATOM 2889 C C . GLY A 1 369 ? -33.829 7.282 20.414 1.00 64.56 369 GLY A C 1
ATOM 2890 O O . GLY A 1 369 ? -35.043 7.306 20.582 1.00 64.56 369 GLY A O 1
ATOM 2891 N N . ILE A 1 370 ? -33.201 8.029 19.507 1.00 64.38 370 ILE A N 1
ATOM 2892 C CA . ILE A 1 370 ? -33.929 8.799 18.499 1.00 64.38 370 ILE A CA 1
ATOM 2893 C C . ILE A 1 370 ? -34.659 7.797 17.603 1.00 64.38 370 ILE A C 1
ATOM 2895 O O . ILE A 1 370 ? -34.044 6.841 17.111 1.00 64.38 370 ILE A O 1
ATOM 2899 N N . GLU A 1 371 ? -35.958 8.015 17.408 1.00 65.12 371 GLU A N 1
ATOM 2900 C CA . GLU A 1 371 ? -36.760 7.241 16.472 1.00 65.12 371 GLU A CA 1
ATOM 2901 C C . GLU A 1 371 ? -36.111 7.314 15.088 1.00 65.12 371 GLU A C 1
ATOM 2903 O O . GLU A 1 371 ? -35.854 8.387 14.535 1.00 65.12 371 GLU A O 1
ATOM 2908 N N . ARG A 1 372 ? -35.723 6.152 14.560 1.00 63.75 372 ARG A N 1
ATOM 2909 C CA . ARG A 1 372 ? -35.028 6.101 13.279 1.00 63.75 372 ARG A CA 1
ATOM 2910 C C . ARG A 1 372 ? -36.035 6.394 12.183 1.00 63.75 372 ARG A C 1
ATOM 2912 O O . ARG A 1 372 ? -36.894 5.562 11.920 1.00 63.75 372 ARG A O 1
ATOM 2919 N N . VAL A 1 373 ? -35.847 7.520 11.500 1.00 68.75 373 VAL A N 1
ATOM 2920 C CA . VAL A 1 373 ? -36.560 7.810 10.255 1.00 68.75 373 VAL A CA 1
ATOM 2921 C C . VAL A 1 373 ? -36.344 6.633 9.287 1.00 68.75 373 VAL A C 1
ATOM 2923 O O . VAL A 1 373 ? -35.187 6.231 9.074 1.00 68.75 373 VAL A O 1
ATOM 2926 N N . PRO A 1 374 ? -37.417 6.039 8.737 1.00 76.44 374 PRO A N 1
ATOM 2927 C CA . PRO A 1 374 ? -37.317 4.976 7.747 1.00 76.44 374 PRO A CA 1
ATOM 2928 C C . PRO A 1 374 ? -36.380 5.364 6.597 1.00 76.44 374 PRO A C 1
ATOM 2930 O O . PRO A 1 374 ? -36.388 6.491 6.112 1.00 76.44 374 PRO A O 1
ATOM 2933 N N . ARG A 1 375 ? -35.528 4.425 6.169 1.00 73.00 375 ARG A N 1
ATOM 2934 C CA . ARG A 1 375 ? -34.540 4.656 5.094 1.00 73.00 375 ARG A CA 1
ATOM 2935 C C . ARG A 1 375 ? -35.123 4.553 3.688 1.00 73.00 375 ARG A C 1
ATOM 2937 O O . ARG A 1 375 ? -34.397 4.790 2.727 1.00 73.00 375 ARG A O 1
ATOM 2944 N N . PHE A 1 376 ? -36.378 4.143 3.573 1.00 81.00 376 PHE A N 1
ATOM 2945 C CA . PHE A 1 376 ? -37.091 4.081 2.311 1.00 81.00 376 PHE A CA 1
ATOM 2946 C C . PHE A 1 376 ? -38.221 5.100 2.354 1.00 81.00 376 PHE A C 1
ATOM 2948 O O . PHE A 1 376 ? -38.837 5.307 3.398 1.00 81.00 376 PHE A O 1
ATOM 2955 N N . ILE A 1 377 ? -38.459 5.734 1.216 1.00 74.69 377 ILE A N 1
ATOM 2956 C CA . ILE A 1 377 ? -39.681 6.485 0.981 1.00 74.69 377 ILE A CA 1
ATOM 2957 C C . ILE A 1 377 ? -40.701 5.430 0.536 1.00 74.69 377 ILE A C 1
ATOM 2959 O O . ILE A 1 377 ? -40.413 4.723 -0.436 1.00 74.69 377 ILE A O 1
ATOM 2963 N N . PRO A 1 378 ? -41.816 5.236 1.259 1.00 84.50 378 PRO A N 1
ATOM 2964 C CA . PRO A 1 378 ? -42.882 4.335 0.829 1.00 84.50 378 PRO A CA 1
ATOM 2965 C C . PRO A 1 378 ? -43.330 4.647 -0.603 1.00 84.50 378 PRO A C 1
ATOM 2967 O O . PRO A 1 378 ? -43.219 5.793 -1.038 1.00 84.50 378 PRO A O 1
ATOM 2970 N N . ALA A 1 379 ? -43.800 3.646 -1.351 1.00 75.19 379 ALA A N 1
ATOM 2971 C CA . ALA A 1 379 ? -44.113 3.804 -2.776 1.00 75.19 379 ALA A CA 1
ATOM 2972 C C . ALA A 1 379 ? -45.115 4.949 -3.018 1.00 75.19 379 ALA A C 1
ATOM 2974 O O . ALA A 1 379 ? -44.914 5.784 -3.895 1.00 75.19 379 ALA A O 1
ATOM 2975 N N . GLU A 1 380 ? -46.104 5.068 -2.135 1.00 82.31 380 GLU A N 1
ATOM 2976 C CA . GLU A 1 380 ? -47.119 6.118 -2.125 1.00 82.31 380 GLU A CA 1
ATOM 2977 C C . GLU A 1 380 ? -46.560 7.533 -1.881 1.00 82.31 380 GLU A C 1
ATOM 2979 O O . GLU A 1 380 ? -47.182 8.521 -2.260 1.00 82.31 380 GLU A O 1
ATOM 2984 N N . GLN A 1 381 ? -45.375 7.647 -1.276 1.00 81.06 381 GLN A N 1
ATOM 2985 C CA . GLN A 1 381 ? -44.655 8.911 -1.078 1.00 81.06 381 GLN A CA 1
ATOM 2986 C C . GLN A 1 381 ? -43.564 9.133 -2.138 1.00 81.06 381 GLN A C 1
ATOM 2988 O O . GLN A 1 381 ? -43.089 10.257 -2.312 1.00 81.06 381 GLN A O 1
ATOM 2993 N N . LEU A 1 382 ? -43.157 8.077 -2.850 1.00 84.31 382 LEU A N 1
ATOM 2994 C CA . LEU A 1 382 ? -42.130 8.132 -3.884 1.00 84.31 382 LEU A CA 1
ATOM 2995 C C . LEU A 1 382 ? -42.683 8.730 -5.178 1.00 84.31 382 LEU A C 1
ATOM 2997 O O . LEU A 1 382 ? -42.014 9.573 -5.774 1.00 84.31 382 LEU A O 1
ATOM 3001 N N . ASP A 1 383 ? -43.893 8.347 -5.587 1.00 82.19 383 ASP A N 1
ATOM 3002 C CA . ASP A 1 383 ? -44.495 8.835 -6.834 1.00 82.19 383 ASP A CA 1
ATOM 3003 C C . ASP A 1 383 ? -44.688 10.366 -6.841 1.00 82.19 383 ASP A C 1
ATOM 3005 O O . ASP A 1 383 ? -44.157 11.017 -7.749 1.00 82.19 383 ASP A O 1
ATOM 3009 N N . PRO A 1 384 ? -45.275 10.995 -5.797 1.00 86.38 384 PRO A N 1
ATOM 3010 C CA . PRO A 1 384 ? -45.388 12.455 -5.727 1.00 86.38 384 PRO A CA 1
ATOM 3011 C C . PRO A 1 384 ? -44.029 13.168 -5.696 1.00 86.38 384 PRO A C 1
ATOM 3013 O O . PRO A 1 384 ? -43.875 14.262 -6.244 1.00 86.38 384 PRO A O 1
ATOM 3016 N N . LEU A 1 385 ? -43.016 12.555 -5.070 1.00 83.00 385 LEU A N 1
ATOM 3017 C CA . LEU A 1 385 ? -41.657 13.097 -5.040 1.00 83.00 385 LEU A CA 1
ATOM 3018 C C . LEU A 1 385 ? -41.023 13.070 -6.438 1.00 83.00 385 LEU A C 1
ATOM 3020 O O . LEU A 1 385 ? -40.423 14.059 -6.865 1.00 83.00 385 LEU A O 1
ATOM 3024 N N . MET A 1 386 ? -41.154 11.953 -7.155 1.00 87.69 386 MET A N 1
ATOM 3025 C CA . MET A 1 386 ? -40.632 11.809 -8.513 1.00 87.69 386 MET A CA 1
ATOM 3026 C C . MET A 1 386 ? -41.346 12.751 -9.487 1.00 87.69 386 MET A C 1
ATOM 3028 O O . MET A 1 386 ? -40.686 13.323 -10.356 1.00 87.69 386 MET A O 1
ATOM 3032 N N . ASP A 1 387 ? -42.645 12.988 -9.307 1.00 85.94 387 ASP A N 1
ATOM 3033 C CA . ASP A 1 387 ? -43.402 13.992 -10.062 1.00 85.94 387 ASP A CA 1
ATOM 3034 C C . ASP A 1 387 ? -42.919 15.418 -9.779 1.00 85.94 387 ASP A C 1
ATOM 3036 O O . ASP A 1 387 ? -42.675 16.186 -10.713 1.00 85.94 387 ASP A O 1
ATOM 3040 N N . GLY A 1 388 ? -42.665 15.756 -8.512 1.00 82.94 388 GLY A N 1
ATOM 3041 C CA . GLY A 1 388 ? -42.056 17.033 -8.133 1.00 82.94 388 GLY A CA 1
ATOM 3042 C C . GLY A 1 388 ? -40.664 17.237 -8.744 1.00 82.94 388 GLY A C 1
ATOM 3043 O O . GLY A 1 388 ? -40.359 18.313 -9.265 1.00 82.94 388 GLY A O 1
ATOM 3044 N N . ILE A 1 389 ? -39.823 16.196 -8.756 1.00 80.69 389 ILE A N 1
ATOM 3045 C CA . ILE A 1 389 ? -38.495 16.230 -9.391 1.00 80.69 389 ILE A CA 1
ATOM 3046 C C . ILE A 1 389 ? -38.616 16.414 -10.910 1.00 80.69 389 ILE A C 1
ATOM 3048 O O . ILE A 1 389 ? -37.860 17.198 -11.485 1.00 80.69 389 ILE A O 1
ATOM 3052 N N . ARG A 1 390 ? -39.572 15.749 -11.573 1.00 83.88 390 ARG A N 1
ATOM 3053 C CA . ARG A 1 390 ? -39.838 15.936 -13.012 1.00 83.88 390 ARG A CA 1
ATOM 3054 C C . ARG A 1 390 ? -40.316 17.355 -13.315 1.00 83.88 390 ARG A C 1
ATOM 3056 O O . ARG A 1 390 ? -39.831 17.953 -14.272 1.00 83.88 390 ARG A O 1
ATOM 3063 N N . ALA A 1 391 ? -41.191 17.923 -12.486 1.00 80.50 391 ALA A N 1
ATOM 3064 C CA . ALA A 1 391 ? -41.653 19.305 -12.623 1.00 80.50 391 ALA A CA 1
ATOM 3065 C C . ALA A 1 391 ? -40.510 20.327 -12.446 1.00 80.50 391 ALA A C 1
ATOM 3067 O O . ALA A 1 391 ? -40.467 21.345 -13.140 1.00 80.50 391 ALA A O 1
ATOM 3068 N N . LEU A 1 392 ? -39.541 20.033 -11.572 1.00 78.06 392 LEU A N 1
ATOM 3069 C CA . LEU A 1 392 ? -38.317 20.825 -11.402 1.00 78.06 392 LEU A CA 1
ATOM 3070 C C . LEU A 1 392 ? -37.323 20.631 -12.561 1.00 78.06 392 LEU A C 1
ATOM 3072 O O . LEU A 1 392 ? -36.711 21.599 -13.002 1.00 78.06 392 LEU A O 1
ATOM 3076 N N . GLY A 1 393 ? -37.196 19.415 -13.101 1.00 56.00 393 GLY A N 1
ATOM 3077 C CA . GLY A 1 393 ? -36.362 19.102 -14.271 1.00 56.00 393 GLY A CA 1
ATOM 3078 C C . GLY A 1 393 ? -36.913 19.652 -15.593 1.00 56.00 393 GLY A C 1
ATOM 3079 O O . GLY A 1 393 ? -36.141 20.008 -16.480 1.00 56.00 393 GLY A O 1
ATOM 3080 N N . GLY A 1 394 ? -38.238 19.802 -15.700 1.00 50.94 394 GLY A N 1
ATOM 3081 C CA . GLY A 1 394 ? -38.912 20.532 -16.780 1.00 50.94 394 GLY A CA 1
ATOM 3082 C C . GLY A 1 394 ? -38.688 22.048 -16.714 1.00 50.94 394 GLY A C 1
ATOM 3083 O O . GLY A 1 394 ? -38.800 22.733 -17.726 1.00 50.94 394 GLY A O 1
ATOM 3084 N N . ARG A 1 395 ? -38.274 22.568 -15.550 1.00 46.66 395 ARG A N 1
ATOM 3085 C CA . ARG A 1 395 ? -37.684 23.904 -15.382 1.00 46.66 395 ARG A CA 1
ATOM 3086 C C . ARG A 1 395 ? -36.153 23.829 -15.419 1.00 46.66 395 ARG A C 1
ATOM 3088 O O . ARG A 1 395 ? -35.468 24.450 -14.608 1.00 46.66 395 ARG A O 1
ATOM 3095 N N . SER A 1 396 ? -35.589 23.091 -16.375 1.00 41.38 396 SER A N 1
ATOM 3096 C CA . SER A 1 396 ? -34.186 23.285 -16.734 1.00 41.38 396 SER A CA 1
ATOM 3097 C C . SER A 1 396 ? -34.040 24.681 -17.328 1.00 41.38 396 SER A C 1
ATOM 3099 O O . SER A 1 396 ? -34.420 24.933 -18.467 1.00 41.38 396 SER A O 1
ATOM 3101 N N . ILE A 1 397 ? -33.554 25.593 -16.487 1.00 45.94 397 ILE A N 1
ATOM 3102 C CA . ILE A 1 397 ? -32.525 26.573 -16.821 1.00 45.94 397 ILE A CA 1
ATOM 3103 C C . ILE A 1 397 ? -32.714 27.120 -18.238 1.00 45.94 397 ILE A C 1
ATOM 3105 O O . ILE A 1 397 ? -32.043 26.715 -19.191 1.00 45.94 397 ILE A O 1
ATOM 3109 N N . LEU A 1 398 ? -33.609 28.103 -18.354 1.00 39.12 398 LEU A N 1
ATOM 3110 C CA . LEU A 1 398 ? -33.430 29.145 -19.351 1.00 39.12 398 LEU A CA 1
ATOM 3111 C C . LEU A 1 398 ? -31.984 29.621 -19.215 1.00 39.12 398 LEU A C 1
ATOM 3113 O O . LEU A 1 398 ? -31.600 30.246 -18.225 1.00 39.12 398 LEU A O 1
ATOM 3117 N N . ARG A 1 399 ? -31.173 29.239 -20.202 1.00 35.25 399 ARG A N 1
ATOM 3118 C CA . ARG A 1 399 ? -29.893 29.855 -20.534 1.00 35.25 399 ARG A CA 1
ATOM 3119 C C . ARG A 1 399 ? -30.053 31.358 -20.274 1.00 35.25 399 ARG A C 1
ATOM 3121 O O . ARG A 1 399 ? -30.948 31.941 -20.892 1.00 35.25 399 ARG A O 1
ATOM 3128 N N . PRO A 1 400 ? -29.260 32.006 -19.403 1.00 35.31 400 PRO A N 1
ATOM 3129 C CA . PRO A 1 400 ? -29.260 33.454 -19.399 1.00 35.31 400 PRO A CA 1
ATOM 3130 C C . PRO A 1 400 ? -28.846 33.872 -20.808 1.00 35.31 400 PRO A C 1
ATOM 3132 O O . PRO A 1 400 ? -27.749 33.546 -21.273 1.00 35.31 400 PRO A O 1
ATOM 3135 N N . GLN A 1 401 ? -29.765 34.516 -21.528 1.00 41.59 401 GLN A N 1
ATOM 3136 C CA . GLN A 1 401 ? -29.370 35.318 -22.666 1.00 41.59 401 GLN A CA 1
ATOM 3137 C C . GLN A 1 401 ? -28.335 36.302 -22.133 1.00 41.59 401 GLN A C 1
ATOM 3139 O O . GLN A 1 401 ? -28.588 36.997 -21.151 1.00 41.59 401 GLN A O 1
ATOM 3144 N N . ASN A 1 402 ? -27.149 36.284 -22.735 1.00 34.75 402 ASN A N 1
ATOM 3145 C CA . ASN A 1 402 ? -26.118 37.275 -22.477 1.00 34.75 402 ASN A CA 1
ATOM 3146 C C . ASN A 1 402 ? -26.762 38.665 -22.582 1.00 34.75 402 ASN A C 1
ATOM 3148 O O . ASN A 1 402 ? -27.213 39.011 -23.678 1.00 34.75 402 ASN A O 1
ATOM 3152 N N . PRO A 1 403 ? -26.806 39.477 -21.511 1.00 37.59 403 PRO A N 1
ATOM 3153 C CA . PRO A 1 403 ? -27.079 40.883 -21.696 1.00 37.59 403 PRO A CA 1
ATOM 3154 C C . PRO A 1 403 ? -25.924 41.460 -22.513 1.00 37.59 403 PRO A C 1
ATOM 3156 O O . PRO A 1 403 ? -24.748 41.210 -22.237 1.00 37.59 403 PRO A O 1
ATOM 3159 N N . HIS A 1 404 ? -26.295 42.183 -23.564 1.00 37.69 404 HIS A N 1
ATOM 3160 C CA . HIS A 1 404 ? -25.433 43.020 -24.382 1.00 37.69 404 HIS A CA 1
ATOM 3161 C C . HIS A 1 404 ? -24.363 43.704 -23.515 1.00 37.69 404 HIS A C 1
ATOM 3163 O O . HIS A 1 404 ? -24.657 44.625 -22.758 1.00 37.69 404 HIS A O 1
ATOM 3169 N N . ILE A 1 405 ? -23.110 43.258 -23.624 1.00 35.69 405 ILE A N 1
ATOM 3170 C CA . ILE A 1 405 ? -21.971 44.042 -23.148 1.00 35.69 405 ILE A CA 1
ATOM 3171 C C . ILE A 1 405 ? -21.778 45.158 -24.185 1.00 35.69 405 ILE A C 1
ATOM 3173 O O . ILE A 1 405 ? -21.607 44.839 -25.369 1.00 35.69 405 ILE A O 1
ATOM 3177 N N . PRO A 1 406 ? -21.815 46.447 -23.801 1.00 35.44 406 PRO A N 1
ATOM 3178 C CA . PRO A 1 406 ? -21.491 47.533 -24.712 1.00 35.44 406 PRO A CA 1
ATOM 3179 C C . PRO A 1 406 ? -20.047 47.361 -25.183 1.00 35.44 406 PRO A C 1
ATOM 3181 O O . PRO A 1 406 ? -19.127 47.204 -24.376 1.00 35.44 406 PRO A O 1
ATOM 3184 N N . GLN A 1 407 ? -19.846 47.363 -26.498 1.00 38.53 407 GLN A N 1
ATOM 3185 C CA . GLN A 1 407 ? -18.512 47.401 -27.078 1.00 38.53 407 GLN A CA 1
ATOM 3186 C C . GLN A 1 407 ? -17.832 48.698 -26.635 1.00 38.53 407 GLN A C 1
ATOM 3188 O O . GLN A 1 407 ? -18.277 49.788 -26.979 1.00 38.53 407 GLN A O 1
ATOM 3193 N N . ASN A 1 408 ? -16.762 48.570 -25.853 1.00 38.38 408 ASN A N 1
ATOM 3194 C CA . ASN A 1 408 ? -15.892 49.684 -25.507 1.00 38.38 408 ASN A CA 1
ATOM 3195 C C . ASN A 1 408 ? -15.114 50.117 -26.776 1.00 38.38 408 ASN A C 1
ATOM 3197 O O . ASN A 1 408 ? -14.367 49.290 -27.318 1.00 38.38 408 ASN A O 1
ATOM 3201 N N . PRO A 1 409 ? -15.278 51.361 -27.271 1.00 41.06 409 PRO A N 1
ATOM 3202 C CA . PRO A 1 409 ? -14.693 51.809 -28.537 1.00 41.06 409 PRO A CA 1
ATOM 3203 C C . PRO A 1 409 ? -13.158 51.965 -28.527 1.00 41.06 409 PRO A C 1
ATOM 3205 O O . PRO A 1 409 ? -12.562 52.103 -29.594 1.00 41.06 409 PRO A O 1
ATOM 3208 N N . ASP A 1 410 ? -12.480 51.829 -27.383 1.00 46.00 410 ASP A N 1
ATOM 3209 C CA . ASP A 1 410 ? -11.039 52.122 -27.272 1.00 46.00 410 ASP A CA 1
ATOM 3210 C C . ASP A 1 410 ? -10.072 50.946 -27.508 1.00 46.00 410 ASP A C 1
ATOM 3212 O O . ASP A 1 410 ? -8.859 51.075 -27.331 1.00 46.00 410 ASP A O 1
ATOM 3216 N N . ARG A 1 411 ? -10.547 49.785 -27.981 1.00 38.84 411 ARG A N 1
ATOM 3217 C CA . ARG A 1 411 ? -9.651 48.670 -28.380 1.00 38.84 411 ARG A CA 1
ATOM 3218 C C . ARG A 1 411 ? -9.350 48.577 -29.877 1.00 38.84 411 ARG A C 1
ATOM 3220 O O . ARG A 1 411 ? -8.477 47.801 -30.267 1.00 38.84 411 ARG A O 1
ATOM 3227 N N . ALA A 1 412 ? -9.985 49.396 -30.716 1.00 37.84 412 ALA A N 1
ATOM 3228 C CA . ALA A 1 412 ? -9.781 49.371 -32.169 1.00 37.84 412 ALA A CA 1
ATOM 3229 C C . ALA A 1 412 ? -8.508 50.109 -32.646 1.00 37.84 412 ALA A C 1
ATOM 3231 O O . ALA A 1 412 ? -8.059 49.908 -33.778 1.00 37.84 412 ALA A O 1
ATOM 3232 N N . THR A 1 413 ? -7.864 50.908 -31.793 1.00 44.53 413 THR A N 1
ATOM 3233 C CA . THR A 1 413 ? -6.699 51.740 -32.159 1.00 44.53 413 THR A CA 1
ATOM 3234 C C . THR A 1 413 ? -5.339 51.088 -31.879 1.00 44.53 413 THR A C 1
ATOM 3236 O O . THR A 1 413 ? -4.336 51.496 -32.465 1.00 44.53 413 THR A O 1
ATOM 3239 N N . ALA A 1 414 ? -5.275 50.013 -31.086 1.00 41.81 414 ALA A N 1
ATOM 3240 C CA . ALA A 1 414 ? -4.010 49.326 -30.785 1.00 41.81 414 ALA A CA 1
ATOM 3241 C C . ALA A 1 414 ? -3.649 48.215 -31.795 1.00 41.81 414 ALA A C 1
ATOM 3243 O O . ALA A 1 414 ? -2.472 47.910 -31.997 1.00 41.81 414 ALA A O 1
ATOM 3244 N N . GLN A 1 415 ? -4.632 47.643 -32.498 1.00 40.34 415 GLN A N 1
ATOM 3245 C CA . GLN A 1 415 ? -4.412 46.485 -33.379 1.00 40.34 415 GLN A CA 1
ATOM 3246 C C . GLN A 1 415 ? -4.072 46.859 -34.837 1.00 40.34 415 GLN A C 1
ATOM 3248 O O . GLN A 1 415 ? -3.537 46.032 -35.577 1.00 40.34 415 GLN A O 1
ATOM 3253 N N . LYS A 1 416 ? -4.260 48.128 -35.236 1.00 39.88 416 LYS A N 1
ATOM 3254 C CA . LYS A 1 416 ? -3.804 48.658 -36.540 1.00 39.88 416 LYS A CA 1
ATOM 3255 C C . LYS A 1 416 ? -2.330 49.094 -36.562 1.00 39.88 416 LYS A C 1
ATOM 3257 O O . LYS A 1 416 ? -1.747 49.160 -37.641 1.00 39.88 416 LYS A O 1
ATOM 3262 N N . ARG A 1 417 ? -1.675 49.311 -35.411 1.00 44.09 417 ARG A N 1
ATOM 3263 C CA . ARG A 1 417 ? -0.260 49.745 -35.361 1.00 44.09 417 ARG A CA 1
ATOM 3264 C C . ARG A 1 417 ? 0.774 48.616 -35.447 1.00 44.09 417 ARG A C 1
ATOM 3266 O O . ARG A 1 417 ? 1.908 48.881 -35.836 1.00 44.09 417 ARG A O 1
ATOM 3273 N N . HIS A 1 418 ? 0.404 47.356 -35.201 1.00 38.12 418 HIS A N 1
ATOM 3274 C CA . HIS A 1 418 ? 1.358 46.238 -35.302 1.00 38.12 418 HIS A CA 1
ATOM 3275 C C . HIS A 1 418 ? 1.436 45.564 -36.680 1.00 38.12 418 HIS A C 1
ATOM 3277 O O . HIS A 1 418 ? 2.384 44.822 -36.937 1.00 38.12 418 HIS A O 1
ATOM 3283 N N . ARG A 1 419 ? 0.511 45.865 -37.602 1.00 39.25 419 ARG A N 1
ATOM 3284 C CA . ARG A 1 419 ? 0.507 45.276 -38.954 1.00 39.25 419 ARG A CA 1
ATOM 3285 C C . ARG A 1 419 ? 1.284 46.084 -40.005 1.00 39.25 419 ARG A C 1
ATOM 3287 O O . ARG A 1 419 ? 1.538 45.559 -41.082 1.00 39.25 419 ARG A O 1
ATOM 3294 N N . HIS A 1 420 ? 1.743 47.300 -39.682 1.00 40.00 420 HIS A N 1
ATOM 3295 C CA . HIS A 1 420 ? 2.565 48.121 -40.588 1.00 40.00 420 HIS A CA 1
ATOM 3296 C C . HIS A 1 420 ? 4.085 48.056 -40.353 1.00 40.00 420 HIS A C 1
ATOM 3298 O O . HIS A 1 420 ? 4.836 48.564 -41.178 1.00 40.00 420 HIS A O 1
ATOM 3304 N N . LYS A 1 421 ? 4.569 47.366 -39.309 1.00 43.75 421 LYS A N 1
ATOM 3305 C CA . LYS A 1 421 ? 6.016 47.233 -39.024 1.00 43.75 421 LYS A CA 1
ATOM 3306 C C . LYS A 1 421 ? 6.686 45.955 -39.556 1.00 43.75 421 LYS A C 1
ATOM 3308 O O . LYS A 1 421 ? 7.853 45.731 -39.282 1.00 43.75 421 LYS A O 1
ATOM 3313 N N . ARG A 1 422 ? 5.981 45.127 -40.339 1.00 43.31 422 ARG A N 1
ATOM 3314 C CA . ARG A 1 422 ? 6.525 43.898 -40.966 1.00 43.31 422 ARG A CA 1
ATOM 3315 C C . ARG A 1 422 ? 6.564 43.935 -42.500 1.00 43.31 422 ARG A C 1
ATOM 3317 O O . ARG A 1 422 ? 6.588 42.894 -43.142 1.00 43.31 422 ARG A O 1
ATOM 3324 N N . ARG A 1 423 ? 6.554 45.132 -43.096 1.00 43.06 423 ARG A N 1
ATOM 3325 C CA . ARG A 1 423 ? 6.680 45.305 -44.557 1.00 43.06 423 ARG A CA 1
ATOM 3326 C C . ARG A 1 423 ? 7.800 46.250 -45.003 1.00 43.06 423 ARG A C 1
ATOM 3328 O O . ARG A 1 423 ? 7.830 46.637 -46.164 1.00 43.06 423 ARG A O 1
ATOM 3335 N N . ARG A 1 424 ? 8.722 46.594 -44.102 1.00 44.88 424 ARG A N 1
ATOM 3336 C CA . ARG A 1 424 ? 10.017 47.203 -44.427 1.00 44.88 424 ARG A CA 1
ATOM 3337 C C . ARG A 1 424 ? 11.057 46.726 -43.417 1.00 44.88 424 ARG A C 1
ATOM 3339 O O . ARG A 1 424 ? 11.190 47.333 -42.359 1.00 44.88 424 ARG A O 1
ATOM 3346 N N . GLN A 1 425 ? 11.690 45.605 -43.739 1.00 39.22 425 GLN A N 1
ATOM 3347 C CA . GLN A 1 425 ? 13.081 45.250 -43.458 1.00 39.22 425 GLN A CA 1
ATOM 3348 C C . GLN A 1 425 ? 13.403 43.997 -44.261 1.00 39.22 425 GLN A C 1
ATOM 3350 O O . GLN A 1 425 ? 12.536 43.091 -44.264 1.00 39.22 425 GLN A O 1
#

Secondary structure (DSSP, 8-state):
-PPP--------STT---S-PPPHHHHHHHHHHT----TTHHHHHHHHHHHHHHH-S-HHHHHTS-HHHHH---TTPPPPSTT----HHHHHHHHHTHHHHHHHHHTTS-PPPHHHHHH------HHHHHHTT-THHHHHHHHHHHHHHTT--HHHHHHHHHHHHHHHHHHHT---STT--HHHHHHHHHHHHHGGG-TTGGGSTHHHHHHTTHHHHHHHHHHHHHHHHHHTTSSSSPPPSS--PPPPPS-SSHHHHHHHHHHHHHHHHHS-HHHHHHHHHHHHHHHHHHHHH-TT--SSTT--HHHHHHHHHHGGG-EETTEEEEEPPHHHHHHHHHHHHHHHHHHHHTT-TTS-SS-SS-TTTSPPPPP---SS--HHHHHHHHHHHHHHHTT-----PPP-----GGGTTTSSSSSSTTS--

InterPro domains:
  IPR044068 Core-binding (CB) domain [PS51900] (254-348)

Foldseek 3Di:
DDDDDDDDDDDPPPPAPAADADDLVVVLCLCVQQQPDDPPVSVLQSVLVVLQCVVPVDPVVLVPDALCLLLADDPPFDDDPPPPPRPNSSSVSNNSNLQVLLLCLLQSNDADDLLSLLLNPAQPNVSSCRSVVHCLVVVLVVLLVVVVVVVDDNVLSVPQSNSVLSNLSRNRSHNDLLQDELVSLVVSLVCLVCSCVDDCCNSGCNVVCNVPCNSVSNLSSSLSNQQSSVVVVSYPDRRDSDDPDPDDQLAPQVQLSCLLVVVLVVVVVPDDPVVSVLLSVLSSLVRVCCCVPPVVQSFAQPCALVNVVVSLVVQQVAADPVCRVHHDDPVSSLSSQVSLLVSLCVCLVVVPPRGHVHRRDDPVNHDDDDDDDDPDQPPVRVVVVVVVVVVVVVPPDPDPDPDDDPPDPPPPPPVVVVVPPPPDD